Protein AF-A0A0D2FUC4-F1 (afdb_monomer)

Solvent-accessible surface area (backbone atoms only — not comparable to full-atom values): 35013 Å² total; per-residue (Å²): 137,82,87,80,85,82,78,81,72,74,78,74,75,71,83,70,75,72,76,71,69,75,76,64,82,75,75,56,82,68,65,90,69,84,54,77,90,43,79,68,65,70,66,69,61,74,52,89,86,61,57,94,82,50,66,64,60,66,24,34,24,30,61,89,76,32,31,23,24,56,46,40,89,77,55,19,42,86,87,35,60,67,61,59,31,33,36,57,46,61,71,59,80,91,42,49,52,80,61,85,83,56,86,65,61,41,57,81,64,42,74,60,93,65,84,52,65,27,50,45,63,92,56,47,43,41,65,44,52,50,50,44,53,49,53,55,50,66,35,70,84,48,36,75,70,92,83,66,90,62,92,56,91,73,74,67,34,46,31,36,36,38,59,82,63,36,40,61,82,57,85,89,35,63,63,27,33,40,49,57,41,38,46,48,48,40,59,66,65,27,78,45,45,33,37,45,37,59,79,49,54,34,64,64,51,15,59,62,67,39,47,79,90,60,83,69,69,89,49,51,56,58,53,32,47,51,48,41,56,58,57,63,27,70,40,56,44,26,40,54,42,41,32,51,44,69,72,40,42,74,17,32,41,30,21,67,84,35,71,21,48,23,76,79,62,59,92,41,62,44,27,48,48,56,54,44,52,52,53,47,48,57,65,57,57,32,71,87,42,39,71,63,48,46,75,76,28,38,70,41,48,55,51,28,53,56,49,47,62,40,45,34,68,59,60,41,98,89,47,58,19,61,66,41,33,50,21,21,48,61,65,34,55,66,95,49,77,58,40,76,44,67,36,44,36,45,67,81,34,76,82,49,39,48,72,71,25,25,85,88,56,57,85,80,64,81,69,80,79,49,58,67,58,42,50,51,52,45,35,48,51,41,29,60,79,35,49,54,55,48,54,58,51,30,38,68,45,60,56,55,62,31,38,57,57,40,82,47,52,55,29,43,47,55,73,78,50,34,44,55,38,26,51,56,56,48,31,76,79,42,80,85,70,54,72,50,56,74,44,73,48,43,51,49,46,67,46,77,55,92,94,38,62,24,24,32,41,39,30,35,33,30,47,45,56,58,54,52,50,33,66,64,69,50,93,64,66,86,86,57,57,47,80,48,78,48,64,23,33,78,65,67,51,92,81,48,81,51,78,91,76,52,94,68,84,51,76,68,56,48,33,64,72,62,34,62,88,34,36,32,32,37,40,30,27,40,32,60,36,78,46,81,50,102,88,49,71,38,37,35,38,39,35,40,27,40,30,30,26,43,52,41,71,62,11,50,51,56,48,60,68,29,96,51,60,58,76,68,48,60,80,58,69,44,54,46,27,24,64,48,31,30,37,41,37,38,40,59,52,74,80,58,101,56,84,80,75,81,44,72,44,55,31,45,72,70,66,70,30,87,72,43,42,79,47,69,45,43,30,33

Sequence (620 aa):
MAPGNWRVRRASKRRGTSASTSWNRENWPKHQNSSPATEHNRRDVDHPDFDPDSQWPRRLLNVKTMRSHQWKPGNTYGGVPNATYAVLSYTWGKWRIRDPKSQVKALSVSGIPWDIPKVDPAHFTAEQFKYVLQQIIDDPRNAATPGKESKSSEKKTYFVWLDVACLSQFEDSPTGASEIGRQARIFRNATNAYVWLSTADSYELSALFSRNFDPSFSEAKGDLTAFCKLLSDPWFDSLWAMQEAFLRQTAYIITSSGFCHLQNEGKHMLSLSRIRRAALNYSSGVETFRRQLLLKAEREFLKFEELWSKTGLQGSPRGISPMQVMACTSYRKCEFELDRVYGIMQIFGDEFRVGKTRPGNQANSSGKYTLSQLQDELGGLILRHHPTPSQLFLHQEPPQAGQAWRICERAEVPPFLAVEAYDSFDASHVKKHAKYSLEPRSSLGTKAVGHVFWGTFEGKLCLLKRILDCSKASSFSAGANRFHVYLDAGTTFDAWRLPSGRSEPTPDDLLEHFGKDNLMVLLLSTSRRTDKDRFNENMWYYSNAVLLTSPGSASLAEHRRRKNWDPSLESTGGGAWARVGIVHWQWRERPLETAPVRTLEMNTLLGESKDWKVNSGLWG

pLDDT: mean 82.4, std 18.26, range [23.25, 98.56]

Secondary structure (DSSP, 8-state):
-PPP--------------------GGGS---S---TT-TTGGGSPPPTT--TT-SS-SEEEETTTTEEEEPBTTTEETTEET--EEEEE---GGGEE--TT--PPPP--BS-SS---EE-TTT--HHHHHHHHHHHHH-GGGSSPTT----S-PPPP-EEE-HHHHS--STT-HHHHHHHTTHHHHHHH-SEEEEEESS--HHHHHHHHHS-----TTSHHHHHHHHHHHHTSTTTTBHHHHHHHHHTTTPEEEETTEE-B-TTSTTPBPBHHHHHHHHHHHHHHHHHHHHHHHHHHHHHHHHHHHHHHHSS--SBTTB--HHHHHHHGGGSB-SSTTHHHHTTGGGS-TT---GGGSTT--TT------HHHHHHHHHHHHHHH-TTGGGS-EESSPPPTT-TTS--TTEE--HHHHHHHHHHHHHHH-TTT-S--EEE-EEEEEEEETTEEEEEEEEEEEEHHHHHHHHHHS---TTT-EEEEEE-TTSS-TTS--GGG-SS--HHHHHHHH-TTTEEEEEEEEEEEEEEETTEEEEEEEEEEEEEEPTTHHHHHHHHHSTT--THHHHTTT-PBEEEEEEEEEEEE---SS-----HHHHHHTT-STT-EEEEEEE-

Radius of gyration: 26.85 Å; Cα contacts (8 Å, |Δi|>4): 1063; chains: 1; bounding box: 79×62×81 Å

Foldseek 3Di:
DDDDDDDPPPPPPDPPPPPPPVPPPVPPPPPVPPPPVDPLLVVPDQDPPDDLPDLAFQWWQQLVVLEIAGADPQRDGPNRHPAAEEEEQEDFPVFFDPDPPDPADFQDHHHDSDDQTGGDCVQNHSVLVSVQLVLVQVPCLQQDDPDPPPVPPGDRRRIYDDCSRRADPDPPRLSNLSSLLCVLSNLLRHSAYAYEQRQDDLVLVLVLLLDPLDPPPPCVQVNLVSLLSSLPRVLLQALLSLQSCQSCQFHFYAYSVGFRARPNPPRDTDGNLSSLVSLVCLVPVCVVVVVVCCVPRVPSSVSSCVSVQLRQSDADNVGGFLLSSLLSLLSHDDPDLLCNQSSRQPSQHSCSRDDSNDPPNPPVCPDDDDNVNSQLSNQQVCCQVPVQLQLQKAAQAQDAPQPNSGRDNRIHHPRVSRHVSVLDRVCVVCVPDSLKDWAFFKRKGWDDQPNHIWIKIWGWKFFLLLLVVLVVVDPDDPPFKDKDWDWHPLLPPVVPPPPPNDPDDDSVNVCVSLPRPFKMKGWGTKIWGFDDDVPFTKIKMKTKTWIKGAFDDSQVVSLVSRPNRDPSCVVVVSHEIETTTMIMMMGIDGPDPDDDPCDLSNCVNRSNHPSIDTDMGIYD

Mean predicted aligned error: 8.23 Å

Structure (mmCIF, N/CA/C/O backbone):
data_AF-A0A0D2FUC4-F1
#
_entry.id   AF-A0A0D2FUC4-F1
#
loop_
_atom_site.group_PDB
_atom_site.id
_atom_site.type_symbol
_atom_site.label_atom_id
_atom_site.label_alt_id
_atom_site.label_comp_id
_atom_site.label_asym_id
_atom_site.label_entity_id
_atom_site.label_seq_id
_atom_site.pdbx_PDB_ins_code
_atom_site.Cartn_x
_atom_site.Cartn_y
_atom_site.Cartn_z
_atom_site.occupancy
_atom_site.B_iso_or_equiv
_atom_site.auth_seq_id
_atom_site.auth_comp_id
_atom_site.auth_asym_id
_atom_site.auth_atom_id
_atom_site.pdbx_PDB_model_num
ATOM 1 N N . MET A 1 1 ? 40.475 31.445 -13.484 1.00 36.56 1 MET A N 1
ATOM 2 C CA . MET A 1 1 ? 39.872 30.720 -12.344 1.00 36.56 1 MET A CA 1
ATOM 3 C C . MET A 1 1 ? 38.684 29.932 -12.872 1.00 36.56 1 MET A C 1
ATOM 5 O O . MET A 1 1 ? 37.718 30.540 -13.309 1.00 36.56 1 MET A O 1
ATOM 9 N N . ALA A 1 2 ? 38.814 28.608 -12.968 1.00 23.25 2 ALA A N 1
ATOM 10 C CA . ALA A 1 2 ? 37.793 27.724 -13.537 1.00 23.25 2 ALA A CA 1
ATOM 11 C C . ALA A 1 2 ? 36.698 27.387 -12.500 1.00 23.25 2 ALA A C 1
ATOM 13 O O . ALA A 1 2 ? 37.017 27.295 -11.312 1.00 23.25 2 ALA A O 1
ATOM 14 N N . PRO A 1 3 ? 35.432 27.179 -12.909 1.00 30.55 3 PRO A N 1
ATOM 15 C CA . PRO A 1 3 ? 34.355 26.823 -11.993 1.00 30.55 3 PRO A CA 1
ATOM 16 C C . PRO A 1 3 ? 34.426 25.333 -11.624 1.00 30.55 3 PRO A C 1
ATOM 18 O O . PRO A 1 3 ? 34.472 24.456 -12.485 1.00 30.55 3 PRO A O 1
ATOM 21 N N . GLY A 1 4 ? 34.472 25.057 -10.319 1.00 24.50 4 GLY A N 1
ATOM 22 C CA . GLY A 1 4 ? 34.615 23.717 -9.755 1.00 24.50 4 GLY A CA 1
ATOM 23 C C . GLY A 1 4 ? 33.370 22.843 -9.932 1.00 24.50 4 GLY A C 1
ATOM 24 O O . GLY A 1 4 ? 32.260 23.226 -9.568 1.00 24.50 4 GLY A O 1
ATOM 25 N N . ASN A 1 5 ? 33.586 21.631 -10.445 1.00 24.17 5 ASN A N 1
ATOM 26 C CA . ASN A 1 5 ? 32.604 20.551 -10.504 1.00 24.17 5 ASN A CA 1
ATOM 27 C C . ASN A 1 5 ? 32.329 19.996 -9.096 1.00 24.17 5 ASN A C 1
ATOM 29 O O . ASN A 1 5 ? 33.102 19.190 -8.574 1.00 24.17 5 ASN A O 1
ATOM 33 N N . TRP A 1 6 ? 31.207 20.384 -8.488 1.00 25.55 6 TRP A N 1
ATOM 34 C CA . TRP A 1 6 ? 30.746 19.807 -7.225 1.00 25.55 6 TRP A CA 1
ATOM 35 C C . TRP A 1 6 ? 29.983 18.505 -7.482 1.00 25.55 6 TRP A C 1
ATOM 37 O O . TRP A 1 6 ? 28.807 18.495 -7.843 1.00 25.55 6 TRP A O 1
ATOM 47 N N . ARG A 1 7 ? 30.680 17.379 -7.292 1.00 27.36 7 ARG A N 1
ATOM 48 C CA . ARG A 1 7 ? 30.073 16.046 -7.210 1.00 27.36 7 ARG A CA 1
ATOM 49 C C . ARG A 1 7 ? 29.202 15.964 -5.956 1.00 27.36 7 ARG A C 1
ATOM 51 O O . ARG A 1 7 ? 29.727 15.941 -4.845 1.00 27.36 7 ARG A O 1
ATOM 58 N N . VAL A 1 8 ? 27.892 15.807 -6.132 1.00 26.52 8 VAL A N 1
ATOM 59 C CA . VAL A 1 8 ? 27.017 15.269 -5.084 1.00 26.52 8 VAL A CA 1
ATOM 60 C C . VAL A 1 8 ? 27.385 13.796 -4.914 1.00 26.52 8 VAL A C 1
ATOM 62 O O . VAL A 1 8 ? 26.971 12.935 -5.689 1.00 26.52 8 VAL A O 1
ATOM 65 N N . ARG A 1 9 ? 28.227 13.491 -3.924 1.00 26.16 9 ARG A N 1
ATOM 66 C CA . ARG A 1 9 ? 28.409 12.112 -3.465 1.00 26.16 9 ARG A CA 1
ATOM 67 C C . ARG A 1 9 ? 27.069 11.662 -2.883 1.00 26.16 9 ARG A C 1
ATOM 69 O O . ARG A 1 9 ? 26.705 12.105 -1.798 1.00 26.16 9 ARG A O 1
ATOM 76 N N . ARG A 1 10 ? 26.346 10.772 -3.578 1.00 31.81 10 ARG A N 1
ATOM 77 C CA . ARG A 1 10 ? 25.344 9.922 -2.917 1.00 31.81 10 ARG A CA 1
ATOM 78 C C . ARG A 1 10 ? 26.053 9.294 -1.721 1.00 31.81 10 ARG A C 1
ATOM 80 O O . ARG A 1 10 ? 27.106 8.676 -1.892 1.00 31.81 10 ARG A O 1
ATOM 87 N N . ALA A 1 11 ? 25.532 9.525 -0.520 1.00 28.98 11 ALA A N 1
ATOM 88 C CA . ALA A 1 11 ? 26.045 8.894 0.680 1.00 28.98 11 ALA A CA 1
ATOM 89 C C . ALA A 1 11 ? 26.001 7.381 0.448 1.00 28.98 11 ALA A C 1
ATOM 91 O O . ALA A 1 11 ? 24.924 6.788 0.391 1.00 28.98 11 ALA A O 1
ATOM 92 N N . SER A 1 12 ? 27.167 6.758 0.264 1.00 30.94 12 SER A N 1
ATOM 93 C CA . SER A 1 12 ? 27.283 5.312 0.340 1.00 30.94 12 SER A CA 1
ATOM 94 C C . SER A 1 12 ? 26.761 4.942 1.720 1.00 30.94 12 SER A C 1
ATOM 96 O O . SER A 1 12 ? 27.408 5.271 2.722 1.00 30.94 12 SER A O 1
ATOM 98 N N . LYS A 1 13 ? 25.566 4.342 1.782 1.00 38.00 13 LYS A N 1
ATOM 99 C CA . LYS A 1 13 ? 25.027 3.754 3.006 1.00 38.00 13 LYS A CA 1
ATOM 100 C C . LYS A 1 13 ? 26.149 2.901 3.582 1.00 38.00 13 LYS A C 1
ATOM 102 O O . LYS A 1 13 ? 26.535 1.889 2.996 1.00 38.00 13 LYS A O 1
ATOM 107 N N . ARG A 1 14 ? 26.724 3.351 4.703 1.00 28.25 14 ARG A N 1
ATOM 108 C CA . ARG A 1 14 ? 27.561 2.492 5.534 1.00 28.25 14 ARG A CA 1
ATOM 109 C C . ARG A 1 14 ? 26.740 1.229 5.741 1.00 28.25 14 ARG A C 1
ATOM 111 O O . ARG A 1 14 ? 25.566 1.327 6.096 1.00 28.25 14 ARG A O 1
ATOM 118 N N . ARG A 1 15 ? 27.349 0.072 5.478 1.00 32.84 15 ARG A N 1
ATOM 119 C CA . ARG A 1 15 ? 26.842 -1.223 5.923 1.00 32.84 15 ARG A CA 1
ATOM 120 C C . ARG A 1 15 ? 26.713 -1.138 7.442 1.00 32.84 15 ARG A C 1
ATOM 122 O O . ARG A 1 15 ? 27.641 -1.471 8.167 1.00 32.84 15 ARG A O 1
ATOM 129 N N . GLY A 1 16 ? 25.581 -0.634 7.921 1.00 28.30 16 GLY A N 1
ATOM 130 C CA . GLY A 1 16 ? 25.059 -1.059 9.194 1.00 28.30 16 GLY A CA 1
ATOM 131 C C . GLY A 1 16 ? 24.787 -2.529 8.978 1.00 28.30 16 GLY A C 1
ATOM 132 O O . GLY A 1 16 ? 23.838 -2.888 8.286 1.00 28.30 16 GLY A O 1
ATOM 133 N N . THR A 1 17 ? 25.678 -3.379 9.474 1.00 28.12 17 THR A N 1
ATOM 134 C CA . THR A 1 17 ? 25.294 -4.728 9.847 1.00 28.12 17 THR A CA 1
ATOM 135 C C . THR A 1 17 ? 24.110 -4.542 10.782 1.00 28.12 17 THR A C 1
ATOM 137 O O . THR A 1 17 ? 24.288 -4.266 11.968 1.00 28.12 17 THR A O 1
ATOM 140 N N . SER A 1 18 ? 22.889 -4.593 10.245 1.00 30.06 18 SER A N 1
ATOM 141 C CA . SER A 1 18 ? 21.750 -4.937 11.066 1.00 30.06 18 SER A CA 1
ATOM 142 C C . SER A 1 18 ? 22.113 -6.320 11.567 1.00 30.06 18 SER A C 1
ATOM 144 O O . SER A 1 18 ? 22.017 -7.302 10.827 1.00 30.06 18 SER A O 1
ATOM 146 N N . ALA A 1 19 ? 22.626 -6.387 12.792 1.00 25.69 19 ALA A N 1
ATOM 147 C CA . ALA A 1 19 ? 22.447 -7.562 13.601 1.00 25.69 19 ALA A CA 1
ATOM 148 C C . ALA A 1 19 ? 20.930 -7.738 13.656 1.00 25.69 19 ALA A C 1
ATOM 150 O O . ALA A 1 19 ? 20.237 -7.149 14.479 1.00 25.69 19 ALA A O 1
ATOM 151 N N . SER A 1 20 ? 20.406 -8.459 12.667 1.00 29.59 20 SER A N 1
ATOM 152 C CA . SER A 1 20 ? 19.197 -9.230 12.809 1.00 29.59 20 SER A CA 1
ATOM 153 C C . SER A 1 20 ? 19.534 -10.160 13.957 1.00 29.59 20 SER A C 1
ATOM 155 O O . SER A 1 20 ? 20.098 -11.233 13.750 1.00 29.59 20 SER A O 1
ATOM 157 N N . THR A 1 21 ? 19.281 -9.707 15.183 1.00 27.75 21 THR A N 1
ATOM 158 C CA . THR A 1 21 ? 18.962 -10.617 16.261 1.00 27.75 21 THR A CA 1
ATOM 159 C C . THR A 1 21 ? 17.837 -11.458 15.692 1.00 27.75 21 THR A C 1
ATOM 161 O O . THR A 1 21 ? 16.709 -10.992 15.548 1.00 27.75 21 THR A O 1
ATOM 164 N N . SER A 1 22 ? 18.174 -12.665 15.234 1.00 27.06 22 SER A N 1
ATOM 165 C CA . SER A 1 22 ? 17.185 -13.697 15.001 1.00 27.06 22 SER A CA 1
ATOM 166 C C . SER A 1 22 ? 16.482 -13.833 16.339 1.00 27.06 22 SER A C 1
ATOM 168 O O . SER A 1 22 ? 17.054 -14.344 17.304 1.00 27.06 22 SER A O 1
ATOM 170 N N . TRP A 1 23 ? 15.303 -13.230 16.441 1.00 26.22 23 TRP A N 1
ATOM 171 C CA . TRP A 1 23 ? 14.477 -13.322 17.623 1.00 26.22 23 TRP A CA 1
ATOM 172 C C . TRP A 1 23 ? 14.106 -14.789 17.745 1.00 26.22 23 TRP A C 1
ATOM 174 O O . TRP A 1 23 ? 13.270 -15.303 17.004 1.00 26.22 23 TRP A O 1
ATOM 184 N N . ASN A 1 24 ? 14.825 -15.483 18.626 1.00 27.41 24 ASN A N 1
ATOM 185 C CA . ASN A 1 24 ? 14.589 -16.883 18.890 1.00 27.41 24 ASN A CA 1
ATOM 186 C C . ASN A 1 24 ? 13.141 -17.015 19.358 1.00 27.41 24 ASN A C 1
ATOM 188 O O . ASN A 1 24 ? 12.732 -16.424 20.361 1.00 27.41 24 ASN A O 1
ATOM 192 N N . ARG A 1 25 ? 12.380 -17.834 18.630 1.00 32.22 25 ARG A N 1
ATOM 193 C CA . ARG A 1 25 ? 10.989 -18.220 18.913 1.00 32.22 25 ARG A CA 1
ATOM 194 C C . ARG A 1 25 ? 10.811 -18.861 20.304 1.00 32.22 25 ARG A C 1
ATOM 196 O O . ARG A 1 25 ? 9.692 -19.160 20.703 1.00 32.22 25 ARG A O 1
ATOM 203 N N . GLU A 1 26 ? 11.906 -19.086 21.029 1.00 30.59 26 GLU A N 1
ATOM 204 C CA . GLU A 1 26 ? 11.966 -19.744 22.333 1.00 30.59 26 GLU A CA 1
ATOM 205 C C . GLU A 1 26 ? 11.569 -18.855 23.520 1.00 30.59 26 GLU A C 1
ATOM 207 O O . GLU A 1 26 ? 11.176 -19.404 24.542 1.00 30.59 26 GLU A O 1
ATOM 212 N N . ASN A 1 27 ? 11.585 -17.521 23.386 1.00 29.33 27 ASN A N 1
ATOM 213 C CA . ASN A 1 27 ? 11.258 -16.601 24.492 1.00 29.33 27 ASN A CA 1
ATOM 214 C C . ASN A 1 27 ? 9.854 -15.979 24.417 1.00 29.33 27 ASN A C 1
ATOM 216 O O . ASN A 1 27 ? 9.538 -15.059 25.177 1.00 29.33 27 ASN A O 1
ATOM 220 N N . TRP A 1 28 ? 8.974 -16.484 23.547 1.00 33.19 28 TRP A N 1
ATOM 221 C CA . TRP A 1 28 ? 7.547 -16.353 23.840 1.00 33.19 28 TRP A CA 1
ATOM 222 C C . TRP A 1 28 ? 7.321 -17.082 25.167 1.00 33.19 28 TRP A C 1
ATOM 224 O O . TRP A 1 28 ? 7.821 -18.204 25.296 1.00 33.19 28 TRP A O 1
ATOM 234 N N . PRO A 1 29 ? 6.605 -16.519 26.159 1.00 31.30 29 PRO A N 1
ATOM 235 C CA . PRO A 1 29 ? 6.085 -17.351 27.221 1.00 31.30 29 PRO A CA 1
ATOM 236 C C . PRO A 1 29 ? 5.189 -18.349 26.501 1.00 31.30 29 PRO A C 1
ATOM 238 O O . PRO A 1 29 ? 4.061 -18.025 26.132 1.00 31.30 29 PRO A O 1
ATOM 241 N N . LYS A 1 30 ? 5.711 -19.551 26.225 1.00 37.44 30 LYS A N 1
ATOM 242 C CA . LYS A 1 30 ? 4.877 -20.713 25.979 1.00 37.44 30 LYS A CA 1
ATOM 243 C C . LYS A 1 30 ? 3.933 -20.657 27.157 1.00 37.44 30 LYS A C 1
ATOM 245 O O . LYS A 1 30 ? 4.382 -20.833 28.290 1.00 37.44 30 LYS A O 1
ATOM 250 N N . HIS A 1 31 ? 2.673 -20.296 26.924 1.00 42.62 31 HIS A N 1
ATOM 251 C CA . HIS A 1 31 ? 1.652 -20.592 27.901 1.00 42.62 31 HIS A CA 1
ATOM 252 C C . HIS A 1 31 ? 1.875 -22.075 28.174 1.00 42.62 31 HIS A C 1
ATOM 254 O O . HIS A 1 31 ? 1.674 -22.899 27.285 1.00 42.62 31 HIS A O 1
ATOM 260 N N . GLN A 1 32 ? 2.417 -22.406 29.349 1.00 34.91 32 GLN A N 1
ATOM 261 C CA . GLN A 1 32 ? 2.839 -23.762 29.712 1.00 34.91 32 GLN A CA 1
ATOM 262 C C . GLN A 1 32 ? 1.641 -24.716 29.847 1.00 34.91 32 GLN A C 1
ATOM 264 O O . GLN A 1 32 ? 1.777 -25.828 30.331 1.00 34.91 32 GLN A O 1
ATOM 269 N N . ASN A 1 33 ? 0.486 -24.312 29.321 1.00 37.88 33 ASN A N 1
ATOM 270 C CA . ASN A 1 33 ? -0.666 -25.132 29.050 1.00 37.88 33 ASN A CA 1
ATOM 271 C C . ASN A 1 33 ? -0.864 -25.207 27.532 1.00 37.88 33 ASN A C 1
ATOM 273 O O . ASN A 1 33 ? -1.828 -24.662 26.997 1.00 37.88 33 ASN A O 1
ATOM 277 N N . SER A 1 34 ? 0.002 -25.943 26.828 1.00 36.22 34 SER A N 1
ATOM 278 C CA . SER A 1 34 ? -0.402 -26.602 25.581 1.00 36.22 34 SER A CA 1
ATOM 279 C C . SER A 1 34 ? -1.379 -27.735 25.924 1.00 36.22 34 SER A C 1
ATOM 281 O O . SER A 1 34 ? -1.086 -28.913 25.740 1.00 36.22 34 SER A O 1
ATOM 283 N N . SER A 1 35 ? -2.526 -27.374 26.505 1.00 40.56 35 SER A N 1
ATOM 284 C CA . SER A 1 35 ? -3.696 -28.240 26.504 1.00 40.56 35 SER A CA 1
ATOM 285 C C . SER A 1 35 ? -4.223 -28.300 25.066 1.00 40.56 35 SER A C 1
ATOM 287 O O . SER A 1 35 ? -4.145 -27.295 24.353 1.00 40.56 35 SER A O 1
ATOM 289 N N . PRO A 1 36 ? -4.723 -29.462 24.614 1.00 44.75 36 PRO A N 1
ATOM 290 C CA . PRO A 1 36 ? -5.239 -29.641 23.258 1.00 44.75 36 PRO A CA 1
ATOM 291 C C . PRO A 1 36 ? -6.272 -28.554 22.980 1.00 44.75 36 PRO A C 1
ATOM 293 O O . PRO A 1 36 ? -7.159 -28.404 23.814 1.00 44.75 36 PRO A O 1
ATOM 296 N N . ALA A 1 37 ? -6.105 -27.796 21.881 1.00 49.47 37 ALA A N 1
ATOM 297 C CA . ALA A 1 37 ? -6.986 -26.720 21.394 1.00 49.47 37 ALA A CA 1
ATOM 298 C C . ALA A 1 37 ? -8.120 -26.395 22.383 1.00 49.47 37 ALA A C 1
ATOM 300 O O . ALA A 1 37 ? -9.229 -26.924 22.281 1.00 49.47 37 ALA A O 1
ATOM 301 N N . THR A 1 38 ? -7.764 -25.649 23.431 1.00 51.91 38 THR A N 1
ATOM 302 C CA . THR A 1 38 ? -8.543 -25.554 24.666 1.00 51.91 38 THR A CA 1
ATOM 303 C C . THR A 1 38 ? -9.948 -25.034 24.396 1.00 51.91 38 THR A C 1
ATOM 305 O O . THR A 1 38 ? -10.196 -24.312 23.433 1.00 51.91 38 THR A O 1
ATOM 308 N N . GLU A 1 39 ? -10.875 -25.361 25.293 1.00 59.44 39 GLU A N 1
ATOM 309 C CA . GLU A 1 39 ? -12.274 -24.913 25.350 1.00 59.44 39 GLU A CA 1
ATOM 310 C C . GLU A 1 39 ? -12.504 -23.417 25.022 1.00 59.44 39 GLU A C 1
ATOM 312 O O . GLU A 1 39 ? -13.607 -23.015 24.666 1.00 59.44 39 GLU A O 1
ATOM 317 N N . HIS A 1 40 ? -11.464 -22.583 25.096 1.00 55.72 40 HIS A N 1
ATOM 318 C CA . HIS A 1 40 ? -11.469 -21.176 24.699 1.00 55.72 40 HIS A CA 1
ATOM 319 C C . HIS A 1 40 ? -11.649 -20.964 23.186 1.00 55.72 40 HIS A C 1
ATOM 321 O O . HIS A 1 40 ? -12.445 -20.106 22.806 1.00 55.72 40 HIS A O 1
ATOM 327 N N . ASN A 1 41 ? -11.038 -21.786 22.319 1.00 59.09 41 ASN A N 1
ATOM 328 C CA . ASN A 1 41 ? -11.274 -21.709 20.868 1.00 59.09 41 ASN A CA 1
ATOM 329 C C . ASN A 1 41 ? -12.725 -22.062 20.502 1.00 59.09 41 ASN A C 1
ATOM 331 O O . ASN A 1 41 ? -13.253 -21.553 19.518 1.00 59.09 41 ASN A O 1
ATOM 335 N N . ARG A 1 42 ? -13.420 -22.863 21.327 1.00 62.91 42 ARG A N 1
ATOM 336 C CA . ARG A 1 42 ? -14.849 -23.167 21.125 1.00 62.91 42 ARG A CA 1
ATOM 337 C C . ARG A 1 42 ? -15.768 -21.967 21.369 1.00 62.91 42 ARG A C 1
ATOM 339 O O . ARG A 1 42 ? -16.936 -22.033 21.003 1.00 62.91 42 ARG A O 1
ATOM 346 N N . ARG A 1 43 ? -15.285 -20.890 21.998 1.00 74.19 43 ARG A N 1
ATOM 347 C CA . ARG A 1 43 ? -16.109 -19.707 22.307 1.00 74.19 43 ARG A CA 1
ATOM 348 C C . ARG A 1 43 ? -16.058 -18.631 21.230 1.00 74.19 43 ARG A C 1
ATOM 350 O O . ARG A 1 43 ? -16.908 -17.747 21.243 1.00 74.19 43 ARG A O 1
ATOM 357 N N . ASP A 1 44 ? -15.090 -18.693 20.319 1.00 82.06 44 ASP A N 1
ATOM 358 C CA . ASP A 1 44 ? -14.981 -17.770 19.184 1.00 82.06 44 ASP A CA 1
ATOM 359 C C . ASP A 1 44 ? -15.395 -18.446 17.875 1.00 82.06 44 ASP A C 1
ATOM 361 O O . ASP A 1 44 ? -14.688 -18.412 16.872 1.00 82.06 44 ASP A O 1
ATOM 365 N N . VAL A 1 45 ? -16.541 -19.123 17.919 1.00 83.88 45 VAL A N 1
ATOM 366 C CA . VAL A 1 45 ? -17.138 -19.764 16.751 1.00 83.88 45 VAL A CA 1
ATOM 367 C C . VAL A 1 45 ? -18.071 -18.763 16.096 1.00 83.88 45 VAL A C 1
ATOM 369 O O . VAL A 1 45 ? -18.858 -18.091 16.768 1.00 83.88 45 VAL A O 1
ATOM 372 N N . ASP A 1 46 ? -17.961 -18.645 14.780 1.00 86.56 46 ASP A N 1
ATOM 373 C CA . ASP A 1 46 ? -18.858 -17.810 14.002 1.00 86.56 46 ASP A CA 1
ATOM 374 C C . ASP A 1 46 ? -20.305 -18.272 14.116 1.00 86.56 46 ASP A C 1
ATOM 376 O O . ASP A 1 46 ? -20.598 -19.445 14.355 1.00 86.56 46 ASP A O 1
ATOM 380 N N . HIS A 1 47 ? -21.228 -17.342 13.883 1.00 91.44 47 HIS A N 1
ATOM 381 C CA . HIS A 1 47 ? -22.591 -17.752 13.595 1.00 91.44 47 HIS A CA 1
ATOM 382 C C . HIS A 1 47 ? -22.572 -18.677 12.360 1.00 91.44 47 HIS A C 1
ATOM 384 O O . HIS A 1 47 ? -21.904 -18.328 11.386 1.00 91.44 47 HIS A O 1
ATOM 390 N N . PRO A 1 48 ? -23.286 -19.818 12.358 1.00 91.94 48 PRO A N 1
ATOM 391 C CA . PRO A 1 48 ? -23.251 -20.777 11.246 1.00 91.94 48 PRO A CA 1
ATOM 392 C C . PRO A 1 48 ? -23.641 -20.154 9.897 1.00 91.94 48 PRO A C 1
ATOM 394 O O . PRO A 1 48 ? -23.090 -20.524 8.868 1.00 91.94 48 PRO A O 1
ATOM 397 N N . ASP A 1 49 ? -24.533 -19.162 9.919 1.00 94.06 49 ASP A N 1
ATOM 398 C CA . ASP A 1 49 ? -24.979 -18.436 8.719 1.00 94.06 49 ASP A CA 1
ATOM 399 C C . ASP A 1 49 ? -24.039 -17.297 8.282 1.00 94.06 49 ASP A C 1
ATOM 401 O O . ASP A 1 49 ? -24.386 -16.518 7.392 1.00 94.06 49 ASP A O 1
ATOM 405 N N . PHE A 1 50 ? -22.889 -17.113 8.939 1.00 94.00 50 PHE A N 1
ATOM 406 C CA . PHE A 1 50 ? -21.958 -16.061 8.551 1.00 94.00 50 PHE A CA 1
ATOM 407 C C . PHE A 1 50 ? -21.283 -16.415 7.228 1.00 94.00 50 PHE A C 1
ATOM 409 O O . PHE A 1 50 ? -20.494 -17.355 7.152 1.00 94.00 50 PHE A O 1
ATOM 416 N N . ASP A 1 51 ? -21.531 -15.606 6.204 1.00 93.19 51 ASP A N 1
ATOM 417 C CA . ASP A 1 51 ? -20.829 -15.709 4.931 1.00 93.19 51 ASP A CA 1
ATOM 418 C C . ASP A 1 51 ? -19.371 -15.217 5.083 1.00 93.19 51 ASP A C 1
ATOM 420 O O . ASP A 1 51 ? -19.155 -14.044 5.410 1.00 93.19 51 ASP A O 1
ATOM 424 N N . PRO A 1 52 ? -18.342 -16.054 4.832 1.00 89.25 52 PRO A N 1
ATOM 425 C CA . PRO A 1 52 ? -16.944 -15.622 4.817 1.00 89.25 52 PRO A CA 1
ATOM 426 C C . PRO A 1 52 ? -16.663 -14.498 3.814 1.00 89.25 52 PRO A C 1
ATOM 428 O O . PRO A 1 52 ? -15.698 -13.756 3.994 1.00 89.25 52 PRO A O 1
ATOM 431 N N . ASP A 1 53 ? -17.507 -14.335 2.797 1.00 90.06 53 ASP A N 1
ATOM 432 C CA . ASP A 1 53 ? -17.479 -13.236 1.839 1.00 90.06 53 ASP A CA 1
ATOM 433 C C . ASP A 1 53 ? -18.502 -12.130 2.175 1.00 90.06 53 ASP A C 1
ATOM 435 O O . ASP A 1 53 ? -18.739 -11.209 1.389 1.00 90.06 53 ASP A O 1
ATOM 439 N N . SER A 1 54 ? -19.031 -12.111 3.397 1.00 93.19 54 SER A N 1
ATOM 440 C CA . SER A 1 54 ? -19.853 -11.007 3.882 1.00 93.19 54 SER A CA 1
ATOM 441 C C . SER A 1 54 ? -19.084 -9.689 3.841 1.00 93.19 54 SER A C 1
ATOM 443 O O . SER A 1 54 ? -17.904 -9.597 4.190 1.00 93.19 54 SER A O 1
ATOM 445 N N . GLN A 1 55 ? -19.789 -8.633 3.453 1.00 94.00 55 GLN A N 1
ATOM 446 C CA . GLN A 1 55 ? -19.278 -7.268 3.473 1.00 94.00 55 GLN A CA 1
ATOM 447 C C . GLN A 1 55 ? -19.210 -6.661 4.881 1.00 94.00 55 GLN A C 1
ATOM 449 O O . GLN A 1 55 ? -18.630 -5.591 5.073 1.00 94.00 55 GLN A O 1
ATOM 454 N N . TRP A 1 56 ? -19.795 -7.363 5.851 1.00 96.44 56 TRP A N 1
ATOM 455 C CA . TRP A 1 56 ? -19.926 -6.938 7.229 1.00 96.44 56 TRP A CA 1
ATOM 456 C C . TRP A 1 56 ? -18.844 -7.566 8.125 1.00 96.44 56 TRP A C 1
ATOM 458 O O . TRP A 1 56 ? -18.471 -8.734 7.932 1.00 96.44 56 TRP A O 1
ATOM 468 N N . PRO A 1 57 ? -18.337 -6.830 9.128 1.00 97.12 57 PRO A N 1
ATOM 469 C CA . PRO A 1 57 ? -17.374 -7.371 10.084 1.00 97.12 57 PRO A CA 1
ATOM 470 C C . PRO A 1 57 ? -17.940 -8.519 10.922 1.00 97.12 57 PRO A C 1
ATOM 472 O O . PRO A 1 57 ? -19.135 -8.561 11.206 1.00 97.12 57 PRO A O 1
ATOM 475 N N . ARG A 1 58 ? -17.103 -9.429 11.419 1.00 96.88 58 ARG A N 1
ATOM 476 C CA . ARG A 1 58 ? -17.591 -10.474 12.346 1.00 96.88 58 ARG A CA 1
ATOM 477 C C . ARG A 1 58 ? -18.064 -9.896 13.669 1.00 96.88 58 ARG A C 1
ATOM 479 O O . ARG A 1 58 ? -18.929 -10.471 14.329 1.00 96.88 58 ARG A O 1
ATOM 486 N N . ARG A 1 59 ? -17.492 -8.761 14.063 1.00 97.94 59 ARG A N 1
ATOM 487 C CA . ARG A 1 59 ? -17.810 -8.068 15.305 1.00 97.94 59 ARG A CA 1
ATOM 488 C C . ARG A 1 59 ? -17.757 -6.560 15.118 1.00 97.94 59 ARG A C 1
ATOM 490 O O . ARG A 1 59 ? -16.986 -6.061 14.305 1.00 97.94 59 ARG A O 1
ATOM 497 N N . LEU A 1 60 ? -18.545 -5.850 15.915 1.00 98.31 60 LEU A N 1
ATOM 498 C CA . LEU A 1 60 ? -18.496 -4.396 16.040 1.00 98.31 60 LEU A CA 1
ATOM 499 C C . LEU A 1 60 ? -18.533 -4.002 17.517 1.00 98.31 60 LEU A C 1
ATOM 501 O O . LEU A 1 60 ? -19.348 -4.526 18.280 1.00 98.31 60 LEU A O 1
ATOM 505 N N . LEU A 1 61 ? -17.688 -3.051 17.919 1.00 98.56 61 LEU A N 1
ATOM 506 C CA . LEU A 1 61 ? -17.713 -2.480 19.262 1.00 98.56 61 LEU A CA 1
ATOM 507 C C . LEU A 1 61 ? -18.809 -1.425 19.351 1.00 98.56 61 LEU A C 1
ATOM 509 O O . LEU A 1 61 ? -18.715 -0.384 18.708 1.00 98.56 61 LEU A O 1
ATOM 513 N N . ASN A 1 62 ? -19.810 -1.645 20.199 1.00 98.00 62 ASN A N 1
ATOM 514 C CA . ASN A 1 62 ? -20.705 -0.581 20.627 1.00 98.00 62 ASN A CA 1
ATOM 515 C C . ASN A 1 62 ? -19.991 0.275 21.687 1.00 98.00 62 ASN A C 1
ATOM 517 O O . ASN A 1 62 ? -19.830 -0.157 22.828 1.00 98.00 62 ASN A O 1
ATOM 521 N N . VAL A 1 63 ? -19.568 1.483 21.315 1.00 97.56 63 VAL A N 1
ATOM 522 C CA . VAL A 1 63 ? -18.748 2.369 22.160 1.00 97.56 63 VAL A CA 1
ATOM 523 C C . VAL A 1 63 ? -19.492 2.798 23.428 1.00 97.56 63 VAL A C 1
ATOM 525 O O . VAL A 1 63 ? -18.904 2.809 24.503 1.00 97.56 63 VAL A O 1
ATOM 528 N N . LYS A 1 64 ? -20.805 3.060 23.348 1.00 95.81 64 LYS A N 1
ATOM 529 C CA . LYS A 1 64 ? -21.609 3.490 24.508 1.00 95.81 64 LYS A CA 1
ATOM 530 C C . LYS A 1 64 ? -21.624 2.446 25.629 1.00 95.81 64 LYS A C 1
ATOM 532 O O . LYS A 1 64 ? -21.599 2.795 26.803 1.00 95.81 64 LYS A O 1
ATOM 537 N N . THR A 1 65 ? -21.710 1.170 25.265 1.00 97.25 65 THR A N 1
ATOM 538 C CA . THR A 1 65 ? -21.762 0.056 26.227 1.00 97.25 65 THR A CA 1
ATOM 539 C C . THR A 1 65 ? -20.403 -0.599 26.455 1.00 97.25 65 THR A C 1
ATOM 541 O O . THR A 1 65 ? -20.291 -1.477 27.309 1.00 97.25 65 THR A O 1
ATOM 544 N N . MET A 1 66 ? -19.380 -0.208 25.686 1.00 98.12 66 MET A N 1
ATOM 545 C CA . MET A 1 66 ? -18.090 -0.896 25.596 1.00 98.12 66 MET A CA 1
ATOM 546 C C . MET A 1 66 ? -18.257 -2.416 25.435 1.00 98.12 66 MET A C 1
ATOM 548 O O . MET A 1 66 ? -17.548 -3.216 26.051 1.00 98.12 66 MET A O 1
ATOM 552 N N . ARG A 1 67 ? -19.232 -2.827 24.614 1.00 98.19 67 ARG A N 1
ATOM 553 C CA . ARG A 1 67 ? -19.523 -4.232 24.315 1.00 98.19 67 ARG A CA 1
ATOM 554 C C . ARG A 1 67 ? -19.302 -4.518 22.840 1.00 98.19 67 ARG A C 1
ATOM 556 O O . ARG A 1 67 ? -19.902 -3.882 21.977 1.00 98.19 67 ARG A O 1
ATOM 563 N N . SER A 1 68 ? -18.452 -5.494 22.551 1.00 98.25 68 SER A N 1
ATOM 564 C CA . SER A 1 68 ? -18.283 -6.029 21.205 1.00 98.25 68 SER A CA 1
ATOM 565 C C . SER A 1 68 ? -19.398 -7.029 20.918 1.00 98.25 68 SER A C 1
ATOM 567 O O . SER A 1 68 ? -19.633 -7.975 21.674 1.00 98.25 68 SER A O 1
ATOM 569 N N . HIS A 1 69 ? -20.138 -6.778 19.846 1.00 97.81 69 HIS A N 1
ATOM 570 C CA . HIS A 1 69 ? -21.241 -7.612 19.405 1.00 97.81 69 HIS A CA 1
ATOM 571 C C . HIS A 1 69 ? -20.802 -8.435 18.209 1.00 97.81 69 HIS A C 1
ATOM 573 O O . HIS A 1 69 ? -20.330 -7.877 17.224 1.00 97.81 69 HIS A O 1
ATOM 579 N N . GLN A 1 70 ? -20.998 -9.747 18.286 1.00 97.38 70 GLN A N 1
ATOM 580 C CA . GLN A 1 70 ? -20.843 -10.636 17.143 1.00 97.38 70 GLN A CA 1
ATOM 581 C C . GLN A 1 70 ? -21.982 -10.425 16.139 1.00 97.38 70 GLN A C 1
ATOM 583 O O . GLN A 1 70 ? -23.110 -10.111 16.536 1.00 97.38 70 GLN A O 1
ATOM 588 N N . TRP A 1 71 ? -21.670 -10.603 14.858 1.00 97.81 71 TRP A N 1
ATOM 589 C CA . TRP A 1 71 ? -22.637 -10.621 13.770 1.00 97.81 71 TRP A CA 1
ATOM 590 C C . TRP A 1 71 ? -23.698 -11.699 14.012 1.00 97.81 71 TRP A C 1
ATOM 592 O O . TRP A 1 71 ? -23.410 -12.793 14.504 1.00 97.81 71 TRP A O 1
ATOM 602 N N . LYS A 1 72 ? -24.935 -11.378 13.640 1.00 97.12 72 LYS A N 1
ATOM 603 C CA . LYS A 1 72 ? -26.082 -12.287 13.617 1.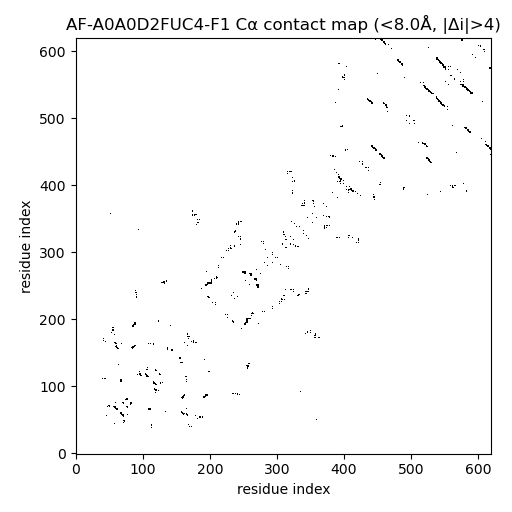00 97.12 72 LYS A CA 1
ATOM 604 C C . LYS A 1 72 ? -26.820 -12.162 12.279 1.00 97.12 72 LYS A C 1
ATOM 606 O O . LYS A 1 72 ? -26.665 -11.121 11.624 1.00 97.12 72 LYS A O 1
ATOM 611 N N . PRO A 1 73 ? -27.663 -13.149 11.907 1.00 97.12 73 PRO A N 1
ATOM 612 C CA . PRO A 1 73 ? -28.475 -13.096 10.695 1.00 97.12 73 PRO A CA 1
ATOM 613 C C . PRO A 1 73 ? -29.184 -11.749 10.511 1.00 97.12 73 PRO A C 1
ATOM 615 O O . PRO A 1 73 ? -29.626 -11.110 11.472 1.00 97.12 73 PRO A O 1
ATOM 618 N N . GLY A 1 74 ? -29.234 -11.287 9.260 1.00 96.12 74 GLY A N 1
ATOM 619 C CA . GLY A 1 74 ? -29.721 -9.946 8.923 1.00 96.12 74 GLY A CA 1
ATOM 620 C C . GLY A 1 74 ? -28.727 -8.816 9.223 1.00 96.12 74 GLY A C 1
ATOM 621 O O . GLY A 1 74 ? -29.145 -7.670 9.371 1.00 96.12 74 GLY A O 1
ATOM 622 N N . ASN A 1 75 ? -27.426 -9.120 9.329 1.00 96.50 75 ASN A N 1
ATOM 623 C CA . ASN A 1 75 ? -26.360 -8.150 9.625 1.00 96.50 75 ASN A CA 1
ATOM 624 C C . ASN A 1 75 ? -26.611 -7.372 10.918 1.00 96.50 75 ASN A C 1
ATOM 626 O O . ASN A 1 75 ? -26.480 -6.148 10.974 1.00 96.50 75 ASN A O 1
ATOM 630 N N . THR A 1 76 ? -27.026 -8.100 11.952 1.00 96.69 76 THR A N 1
ATOM 631 C CA . THR A 1 76 ? -27.479 -7.511 13.211 1.00 96.69 76 THR A CA 1
ATOM 632 C C . THR A 1 76 ? -26.371 -7.521 14.258 1.00 96.69 76 THR A C 1
ATOM 634 O O . THR A 1 76 ? -25.808 -8.572 14.559 1.00 96.69 76 THR A O 1
ATOM 637 N N . TYR A 1 77 ? -26.131 -6.372 14.894 1.00 97.00 77 TYR A N 1
ATOM 638 C CA . TYR A 1 77 ? -25.174 -6.210 15.994 1.00 97.00 77 TYR A CA 1
ATOM 639 C C . TYR A 1 77 ? -25.881 -5.619 17.206 1.00 97.00 77 TYR A C 1
ATOM 641 O O . TYR A 1 77 ? -26.398 -4.506 17.156 1.00 97.00 77 TYR A O 1
ATOM 649 N N . GLY A 1 78 ? -25.966 -6.376 18.302 1.00 95.81 78 GLY A N 1
ATOM 650 C CA . GLY A 1 78 ? -26.643 -5.899 19.516 1.00 95.81 78 GLY A CA 1
ATOM 651 C C . GLY A 1 78 ? -28.110 -5.502 19.298 1.00 95.81 78 GLY A C 1
ATOM 652 O O . GLY A 1 78 ? -28.597 -4.592 19.958 1.00 95.81 78 GLY A O 1
ATOM 653 N N . GLY A 1 79 ? -28.799 -6.148 18.351 1.00 95.06 79 GLY A N 1
ATOM 654 C CA . GLY A 1 79 ? -30.185 -5.829 17.983 1.00 95.06 79 GLY A CA 1
ATOM 655 C C . GLY A 1 79 ? -30.337 -4.685 16.974 1.00 95.06 79 GLY A C 1
ATOM 656 O O . GLY A 1 79 ? -31.461 -4.308 16.658 1.00 95.06 79 GLY A O 1
ATOM 657 N N . VAL A 1 80 ? -29.235 -4.131 16.457 1.00 94.31 80 VAL A N 1
ATOM 658 C CA . VAL A 1 80 ? -29.252 -3.108 15.403 1.00 94.31 80 VAL A CA 1
ATOM 659 C C . VAL A 1 80 ? -28.958 -3.765 14.049 1.00 94.31 80 VAL A C 1
ATOM 661 O O . VAL A 1 80 ? -27.827 -4.217 13.851 1.00 94.31 80 VAL A O 1
ATOM 664 N N . PRO A 1 81 ? -29.938 -3.856 13.132 1.00 94.31 81 PRO A N 1
ATOM 665 C CA . PRO A 1 81 ? -29.721 -4.401 11.794 1.00 94.31 81 PRO A CA 1
ATOM 666 C C . PRO A 1 81 ? -28.937 -3.415 10.924 1.00 94.31 81 PRO A C 1
ATOM 668 O O . PRO A 1 81 ? -29.156 -2.207 11.015 1.00 94.31 81 PRO A O 1
ATOM 671 N N . ASN A 1 82 ? -28.053 -3.935 10.066 1.00 93.56 82 ASN A N 1
ATOM 672 C CA . ASN A 1 82 ? -27.215 -3.158 9.143 1.00 93.56 82 ASN A CA 1
ATOM 673 C C . ASN A 1 82 ? -26.524 -1.967 9.833 1.00 93.56 82 ASN A C 1
ATOM 675 O O . ASN A 1 82 ? -26.539 -0.845 9.326 1.00 93.56 82 ASN A O 1
ATOM 679 N N . ALA A 1 83 ? -25.978 -2.206 11.029 1.00 93.56 83 ALA A N 1
ATOM 680 C CA . ALA A 1 83 ? -25.409 -1.160 11.866 1.00 93.56 83 ALA A CA 1
ATOM 681 C C . ALA A 1 83 ? -24.295 -0.404 11.128 1.00 93.56 83 ALA A C 1
ATOM 683 O O . ALA A 1 83 ? -23.255 -0.980 10.816 1.00 93.56 83 ALA A O 1
ATOM 684 N N . THR A 1 84 ? -24.485 0.893 10.887 1.00 93.81 84 THR A N 1
ATOM 685 C CA . THR A 1 84 ? -23.409 1.773 10.417 1.00 93.81 84 THR A CA 1
ATOM 686 C C . THR A 1 84 ? -22.252 1.745 11.409 1.00 93.81 84 THR A C 1
ATOM 688 O O . THR A 1 84 ? -22.460 1.590 12.614 1.00 93.81 84 THR A O 1
ATOM 691 N N . TYR A 1 85 ? -21.023 1.885 10.919 1.00 96.56 85 TYR A N 1
ATOM 692 C CA . TYR A 1 85 ? -19.845 1.877 11.780 1.00 96.56 85 TYR A CA 1
ATOM 693 C C . TYR A 1 85 ? -18.716 2.734 11.215 1.00 96.56 85 TYR A C 1
ATOM 695 O O . TYR A 1 85 ? -18.585 2.912 10.003 1.00 96.56 85 TYR A O 1
ATOM 703 N N . ALA A 1 86 ? -17.881 3.248 12.113 1.00 97.12 86 ALA A N 1
ATOM 704 C CA . ALA A 1 86 ? -16.590 3.834 11.772 1.00 97.12 86 ALA A CA 1
ATOM 705 C C . ALA A 1 86 ? -15.460 2.806 11.947 1.00 97.12 86 ALA A C 1
ATOM 707 O O . ALA A 1 86 ? -15.615 1.834 12.683 1.00 97.12 86 ALA A O 1
ATOM 708 N N . VAL A 1 87 ? -14.309 3.029 11.313 1.00 97.81 87 VAL A N 1
ATOM 709 C CA . VAL A 1 87 ? -13.071 2.266 11.571 1.00 97.81 87 VAL A CA 1
ATOM 710 C C . VAL A 1 87 ? -12.020 3.155 12.223 1.00 97.81 87 VAL A C 1
ATOM 712 O O . VAL A 1 87 ? -11.886 4.326 11.860 1.00 97.81 87 VAL A O 1
ATOM 715 N N . LEU A 1 88 ? -11.263 2.590 13.162 1.00 98.06 88 LEU A N 1
ATOM 716 C CA . LEU A 1 88 ? -10.125 3.247 13.800 1.00 98.06 88 LEU A CA 1
ATOM 717 C C . LEU A 1 88 ? -8.834 2.483 13.491 1.00 98.06 88 LEU A C 1
ATOM 719 O O . LEU A 1 88 ? -8.681 1.330 13.885 1.00 98.06 88 LEU A O 1
ATOM 723 N N . SER A 1 89 ? -7.913 3.159 12.811 1.00 97.69 89 SER A N 1
ATOM 724 C CA . SER A 1 89 ? -6.551 2.718 12.515 1.00 97.69 89 SER A CA 1
ATOM 725 C C . SER A 1 89 ? -5.590 3.281 13.563 1.00 97.69 89 SER A C 1
ATOM 727 O O . SER A 1 89 ? -5.604 4.484 13.835 1.00 97.69 89 SER A O 1
ATOM 729 N N . TYR A 1 90 ? -4.771 2.424 14.173 1.00 96.25 90 TYR A N 1
ATOM 730 C CA . TYR A 1 90 ? -3.851 2.785 15.258 1.00 96.25 90 TYR A CA 1
ATOM 731 C C . TYR A 1 90 ? -2.794 1.684 15.473 1.00 96.25 90 TYR A C 1
ATOM 733 O O . TYR A 1 90 ? -2.846 0.632 14.839 1.00 96.25 90 TYR A O 1
ATOM 741 N N . THR A 1 91 ? -1.801 1.909 16.343 1.00 89.25 91 THR A N 1
ATOM 742 C CA . THR A 1 91 ? -0.719 0.932 16.587 1.00 89.25 91 THR A CA 1
ATOM 743 C C . THR A 1 91 ? -0.651 0.482 18.034 1.00 89.25 91 THR A C 1
ATOM 745 O O . THR A 1 91 ? 0.062 1.062 18.850 1.00 89.25 91 THR A O 1
ATOM 748 N N . TRP A 1 92 ? -1.369 -0.596 18.324 1.00 85.56 92 TRP A N 1
ATOM 749 C CA . TRP A 1 92 ? -1.436 -1.203 19.648 1.00 85.56 92 TRP A CA 1
ATOM 750 C C . TRP A 1 92 ? -0.350 -2.252 19.909 1.00 85.56 92 TRP A C 1
ATOM 752 O O . TRP A 1 92 ? 0.386 -2.152 20.889 1.00 85.56 92 TRP A O 1
ATOM 762 N N . GLY A 1 93 ? -0.239 -3.258 19.029 1.00 84.19 93 GLY A N 1
ATOM 763 C CA . GLY A 1 93 ? 0.504 -4.497 19.313 1.00 84.19 93 GLY A CA 1
ATOM 764 C C . GLY A 1 93 ? 1.971 -4.284 19.699 1.00 84.19 93 GLY A C 1
ATOM 765 O O . GLY A 1 93 ? 2.489 -4.973 20.572 1.00 84.19 93 GLY A O 1
ATOM 766 N N . LYS A 1 94 ? 2.603 -3.245 19.139 1.00 84.31 94 LYS A N 1
ATOM 767 C CA . LYS A 1 94 ? 4.003 -2.872 19.402 1.00 84.31 94 LYS A CA 1
ATOM 768 C C . LYS A 1 94 ? 4.286 -2.512 20.863 1.00 84.31 94 LYS A C 1
ATOM 770 O O . LYS A 1 94 ? 5.410 -2.692 21.318 1.00 84.31 94 LYS A O 1
ATOM 775 N N . TRP A 1 95 ? 3.286 -1.999 21.574 1.00 90.88 95 TRP A N 1
ATOM 776 C CA . TRP A 1 95 ? 3.434 -1.430 22.917 1.00 90.88 95 TRP A CA 1
ATOM 777 C C . TRP A 1 95 ? 2.739 -2.274 23.980 1.00 90.88 95 TRP A C 1
ATOM 779 O O . TRP A 1 95 ? 2.479 -1.809 25.090 1.00 90.88 95 TRP A O 1
ATOM 789 N N . ARG A 1 96 ? 2.422 -3.528 23.636 1.00 92.12 96 ARG A N 1
ATOM 790 C CA . ARG A 1 96 ? 1.812 -4.484 24.549 1.00 92.12 96 ARG A CA 1
ATOM 791 C C . ARG A 1 96 ? 2.735 -4.738 25.739 1.00 92.12 96 ARG A C 1
ATOM 793 O O . ARG A 1 96 ? 3.814 -5.311 25.594 1.00 92.12 96 ARG A O 1
ATOM 800 N N . ILE A 1 97 ? 2.262 -4.421 26.939 1.00 94.62 97 ILE A N 1
ATOM 801 C CA . ILE A 1 97 ? 2.907 -4.852 28.178 1.00 94.62 97 ILE A CA 1
ATOM 802 C C . ILE A 1 97 ? 2.640 -6.348 28.350 1.00 94.62 97 ILE A C 1
ATOM 804 O O . ILE A 1 97 ? 1.492 -6.787 28.456 1.00 94.62 97 ILE A O 1
ATOM 808 N N . ARG A 1 98 ? 3.719 -7.136 28.373 1.00 92.06 98 ARG A N 1
ATOM 809 C CA . ARG A 1 98 ? 3.667 -8.593 28.570 1.00 92.06 98 ARG A CA 1
ATOM 810 C C . ARG A 1 98 ? 3.746 -9.009 30.038 1.00 92.06 98 ARG A C 1
ATOM 812 O O . ARG A 1 98 ? 3.445 -10.156 30.342 1.00 92.06 98 ARG A O 1
ATOM 819 N N . ASP A 1 99 ? 4.130 -8.099 30.933 1.00 93.75 99 ASP A N 1
ATOM 820 C CA . ASP A 1 99 ? 4.194 -8.379 32.367 1.00 93.75 99 ASP A CA 1
ATOM 821 C C . ASP A 1 99 ? 2.778 -8.557 32.953 1.00 93.75 99 ASP A C 1
ATOM 823 O O . ASP A 1 99 ? 2.017 -7.581 33.034 1.00 93.75 99 ASP A O 1
ATOM 827 N N . PRO A 1 100 ? 2.407 -9.773 33.400 1.00 90.94 100 PRO A N 1
ATOM 828 C CA . PRO A 1 100 ? 1.100 -10.011 33.999 1.00 90.94 100 PRO A CA 1
ATOM 829 C C . PRO A 1 100 ? 0.899 -9.213 35.297 1.00 90.94 100 PRO A C 1
ATOM 831 O O . PRO A 1 100 ? -0.239 -8.853 35.605 1.00 90.94 100 PRO A O 1
ATOM 834 N N . LYS A 1 101 ? 1.980 -8.880 36.022 1.00 94.31 101 LYS A N 1
ATOM 835 C CA . LYS A 1 101 ? 1.941 -8.151 37.302 1.00 94.31 101 LYS A CA 1
ATOM 836 C C . LYS A 1 101 ? 1.761 -6.643 37.145 1.00 94.31 101 LYS A C 1
ATOM 838 O O . LYS A 1 101 ? 1.491 -5.960 38.137 1.00 94.31 101 LYS A O 1
ATOM 843 N N . SER A 1 102 ? 1.880 -6.123 35.923 1.00 95.62 102 SER A N 1
ATOM 844 C CA . SER A 1 102 ? 1.688 -4.703 35.645 1.00 95.62 102 SER A CA 1
ATOM 845 C C . SER A 1 102 ? 0.325 -4.226 36.150 1.00 95.62 102 SER A C 1
ATOM 847 O O . SER A 1 102 ? -0.703 -4.842 35.869 1.00 95.62 102 SER A O 1
ATOM 849 N N . GLN A 1 103 ? 0.307 -3.106 36.868 1.00 96.75 103 GLN A N 1
ATOM 850 C CA . GLN A 1 103 ? -0.924 -2.485 37.373 1.00 96.75 103 GLN A CA 1
ATOM 851 C C . GLN A 1 103 ? -1.635 -1.631 36.311 1.00 96.75 103 GLN A C 1
ATOM 853 O O . GLN A 1 103 ? -2.691 -1.057 36.572 1.00 96.75 103 GLN A O 1
ATOM 858 N N . VAL A 1 104 ? -1.068 -1.543 35.102 1.00 97.06 104 VAL A N 1
ATOM 859 C CA . VAL A 1 104 ? -1.674 -0.813 33.990 1.00 97.06 104 VAL A CA 1
ATOM 860 C C . VAL A 1 104 ? -2.995 -1.474 33.599 1.00 97.06 104 VAL A C 1
ATOM 862 O O . VAL A 1 104 ? -3.085 -2.695 33.442 1.00 97.06 104 VAL A O 1
ATOM 865 N N . LYS A 1 105 ? -4.035 -0.656 33.442 1.00 96.75 105 LYS A N 1
ATOM 866 C CA . LYS A 1 105 ? -5.366 -1.118 33.050 1.00 96.75 105 LYS A CA 1
ATOM 867 C C . LYS A 1 105 ? -5.427 -1.330 31.539 1.00 96.75 105 LYS A C 1
ATOM 869 O O . LYS A 1 105 ? -5.027 -0.463 30.767 1.00 96.75 105 LYS A O 1
ATOM 874 N N . ALA A 1 106 ? -5.963 -2.474 31.126 1.00 96.75 106 ALA A N 1
ATOM 875 C CA . ALA A 1 106 ? -6.352 -2.712 29.741 1.00 96.75 106 ALA A CA 1
ATOM 876 C C . ALA A 1 106 ? -7.657 -1.969 29.406 1.00 96.75 106 ALA A C 1
ATOM 878 O O . ALA A 1 106 ? -8.437 -1.613 30.298 1.00 96.75 106 ALA A O 1
ATOM 879 N N . LEU A 1 107 ? -7.930 -1.776 28.114 1.00 96.94 107 LEU A N 1
ATOM 880 C CA . LEU A 1 107 ? -9.230 -1.284 27.664 1.00 96.94 107 LEU A CA 1
ATOM 881 C C . LEU A 1 107 ? -10.315 -2.302 28.048 1.00 96.94 107 LEU A C 1
ATOM 883 O O . LEU A 1 107 ? -10.318 -3.433 27.576 1.00 96.94 107 LEU A O 1
ATOM 887 N N . SER A 1 108 ? -11.245 -1.905 28.914 1.00 97.25 108 SER A N 1
ATOM 888 C CA . SER A 1 108 ? -12.332 -2.786 29.351 1.00 97.25 108 SER A CA 1
ATOM 889 C C . SER A 1 108 ? -13.391 -2.913 28.253 1.00 97.25 108 SER A C 1
ATOM 891 O O . SER A 1 108 ? -14.201 -2.002 28.081 1.00 97.25 108 SER A O 1
ATOM 893 N N . VAL A 1 109 ? -13.387 -4.032 27.526 1.00 98.06 109 VAL A N 1
ATOM 894 C CA . VAL A 1 109 ? -14.413 -4.392 26.534 1.00 98.06 109 VAL A CA 1
ATOM 895 C C . VAL A 1 109 ? -15.083 -5.691 26.958 1.00 98.06 109 VAL A C 1
ATOM 897 O O . VAL A 1 109 ? -14.418 -6.674 27.265 1.00 98.06 109 VAL A O 1
ATOM 900 N N . SER A 1 110 ? -16.412 -5.701 26.958 1.00 98.19 110 SER A N 1
ATOM 901 C CA . SER A 1 110 ? -17.210 -6.899 27.223 1.00 98.19 110 SER A CA 1
ATOM 902 C C . SER A 1 110 ? -17.664 -7.573 25.925 1.00 98.19 110 SER A C 1
ATOM 904 O O . SER A 1 110 ? -17.649 -6.971 24.850 1.00 98.19 110 SER A O 1
ATOM 906 N N . GLY A 1 111 ? -18.107 -8.830 26.008 1.00 96.50 111 GLY A N 1
ATOM 907 C CA . GLY A 1 111 ? -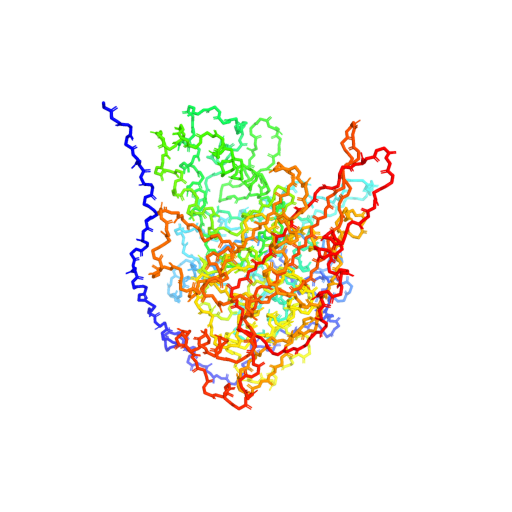18.660 -9.551 24.855 1.00 96.50 111 GLY A CA 1
ATOM 908 C C . GLY A 1 111 ? -17.621 -10.146 23.902 1.00 96.50 111 GLY A C 1
ATOM 909 O O . GLY A 1 111 ? -18.001 -10.574 22.817 1.00 96.50 111 GLY A O 1
ATOM 910 N N . ILE A 1 112 ? -16.349 -10.207 24.299 1.00 96.69 112 ILE A N 1
ATOM 911 C CA . ILE A 1 112 ? -15.265 -10.938 23.620 1.00 96.69 112 ILE A CA 1
ATOM 912 C C . ILE A 1 112 ? -14.748 -12.070 24.519 1.00 96.69 112 ILE A C 1
ATOM 914 O O . ILE A 1 112 ? -14.773 -11.918 25.739 1.00 96.69 112 ILE A O 1
ATOM 918 N N . PRO A 1 113 ? -14.314 -13.208 23.944 1.00 95.06 113 PRO A N 1
ATOM 919 C CA . PRO A 1 113 ? -13.769 -14.331 24.705 1.00 95.06 113 PRO A CA 1
ATOM 920 C C . PRO A 1 113 ? -12.262 -14.222 24.990 1.00 95.06 113 PRO A C 1
ATOM 922 O O . PRO A 1 113 ? -11.722 -15.108 25.647 1.00 95.06 113 PRO A O 1
ATOM 925 N N . TRP A 1 114 ? -11.583 -13.186 24.487 1.00 94.81 114 TRP A N 1
ATOM 926 C CA . TRP A 1 114 ? -10.154 -12.948 24.696 1.00 94.81 114 TRP A CA 1
ATOM 927 C C . TRP A 1 114 ? -9.908 -11.724 25.576 1.00 94.81 114 TRP A C 1
ATOM 929 O O . TRP A 1 114 ? -10.713 -10.791 25.614 1.00 94.81 114 TRP A O 1
ATOM 939 N N . ASP A 1 115 ? -8.749 -11.708 26.226 1.00 93.56 115 ASP A N 1
ATOM 940 C CA . ASP A 1 115 ? -8.277 -10.545 26.965 1.00 93.56 115 ASP A CA 1
ATOM 941 C C . ASP A 1 115 ? -7.718 -9.492 26.007 1.00 93.56 115 ASP A C 1
ATOM 943 O O . ASP A 1 115 ? -6.906 -9.792 25.124 1.00 93.56 115 ASP A O 1
ATOM 947 N N . ILE A 1 116 ? -8.107 -8.233 26.210 1.00 95.31 116 ILE A N 1
ATOM 948 C CA . ILE A 1 116 ? -7.409 -7.115 25.578 1.00 95.31 116 ILE A CA 1
ATOM 949 C C . ILE A 1 116 ? -6.087 -6.924 26.323 1.00 95.31 116 ILE A C 1
ATOM 951 O O . ILE A 1 116 ? -6.095 -6.841 27.555 1.00 95.31 116 ILE A O 1
ATOM 955 N N . PRO A 1 117 ? -4.943 -6.853 25.621 1.00 92.69 117 PRO A N 1
ATOM 956 C CA . PRO A 1 117 ? -3.671 -6.652 26.298 1.00 92.69 117 PRO A CA 1
ATOM 957 C C . PRO A 1 117 ? -3.600 -5.334 27.100 1.00 92.69 117 PRO A C 1
ATOM 959 O O . PRO A 1 117 ? -4.490 -4.490 27.056 1.00 92.69 117 PRO A O 1
ATOM 962 N N . LYS A 1 118 ? -2.516 -5.118 27.837 1.00 95.56 118 LYS A N 1
ATOM 963 C CA . LYS A 1 118 ? -2.202 -3.806 28.426 1.00 95.56 118 LYS A CA 1
ATOM 964 C C . LYS A 1 118 ? -1.275 -3.061 27.463 1.00 95.56 118 LYS A C 1
ATOM 966 O O . LYS A 1 118 ? -0.467 -3.721 26.813 1.00 95.56 118 LYS A O 1
ATOM 971 N N . VAL A 1 119 ? -1.348 -1.733 27.391 1.00 94.88 119 VAL A N 1
ATOM 972 C CA . VAL A 1 119 ? -0.412 -0.912 26.598 1.00 94.88 119 VAL A CA 1
ATOM 973 C C . VAL A 1 119 ? 0.405 -0.000 27.489 1.00 94.88 119 VAL A C 1
ATOM 975 O O . VAL A 1 119 ? -0.089 0.463 28.512 1.00 94.88 119 VAL A O 1
ATOM 978 N N . ASP A 1 120 ? 1.659 0.216 27.102 1.00 95.06 120 ASP A N 1
ATOM 979 C CA . ASP A 1 120 ? 2.564 1.160 27.746 1.00 95.06 120 ASP A CA 1
ATOM 980 C C . ASP A 1 120 ? 1.961 2.584 27.796 1.00 95.06 120 ASP A C 1
ATOM 982 O O . ASP A 1 120 ? 1.747 3.199 26.743 1.00 95.06 120 ASP A O 1
ATOM 986 N N . PRO A 1 121 ? 1.707 3.133 29.005 1.00 95.50 121 PRO A N 1
ATOM 987 C CA . PRO A 1 121 ? 1.179 4.484 29.187 1.00 95.50 121 PRO A CA 1
ATOM 988 C C . PRO A 1 121 ? 2.043 5.597 28.589 1.00 95.50 121 PRO A C 1
ATOM 990 O O . PRO A 1 121 ? 1.531 6.696 28.390 1.00 95.50 121 PRO A O 1
ATOM 993 N N . ALA A 1 122 ? 3.323 5.341 28.286 1.00 92.50 122 ALA A N 1
ATOM 994 C CA . ALA A 1 122 ? 4.171 6.288 27.560 1.00 92.50 122 ALA A CA 1
ATOM 995 C C . ALA A 1 122 ? 3.655 6.582 26.137 1.00 92.50 122 ALA A C 1
ATOM 997 O O . ALA A 1 122 ? 4.018 7.603 25.553 1.00 92.50 122 ALA A O 1
ATOM 998 N N . HIS A 1 123 ? 2.805 5.708 25.586 1.00 92.38 123 HIS A N 1
ATOM 999 C CA . HIS A 1 123 ? 2.141 5.908 24.300 1.00 92.38 123 HIS A CA 1
ATOM 1000 C C . HIS A 1 123 ? 0.702 6.388 24.471 1.00 92.38 123 HIS A C 1
ATOM 1002 O O . HIS A 1 123 ? 0.350 7.442 23.946 1.00 92.38 123 HIS A O 1
ATOM 1008 N N . PHE A 1 124 ? -0.127 5.618 25.180 1.00 95.44 124 PHE A N 1
ATOM 1009 C CA . PHE A 1 124 ? -1.475 6.036 25.564 1.00 95.44 124 PHE A CA 1
ATOM 1010 C C . PHE A 1 124 ? -2.054 5.160 26.681 1.00 95.44 124 PHE A C 1
ATOM 1012 O O . PHE A 1 124 ? -1.661 4.009 26.867 1.00 95.44 124 PHE A O 1
ATOM 1019 N N . THR A 1 125 ? -3.042 5.689 27.401 1.00 96.06 125 THR A N 1
ATOM 1020 C CA . THR A 1 125 ? -3.793 4.965 28.436 1.00 96.06 125 THR A CA 1
ATOM 1021 C C . THR A 1 125 ? -5.127 4.420 27.918 1.00 96.06 125 THR A C 1
ATOM 1023 O O . THR A 1 125 ? -5.648 4.844 26.881 1.00 96.06 125 THR A O 1
ATOM 1026 N N . ALA A 1 126 ? -5.735 3.493 28.666 1.00 96.31 126 ALA A N 1
ATOM 1027 C CA . ALA A 1 126 ? -7.079 2.994 28.366 1.00 96.31 126 ALA A CA 1
ATOM 1028 C C . ALA A 1 126 ? -8.138 4.113 28.399 1.00 96.31 126 ALA A C 1
ATOM 1030 O O . ALA A 1 126 ? -9.109 4.075 27.643 1.00 96.31 126 ALA A O 1
ATOM 1031 N N . GLU A 1 127 ? -7.957 5.120 29.254 1.00 97.06 127 GLU A N 1
ATOM 1032 C CA . GLU A 1 127 ? -8.825 6.291 29.361 1.00 97.06 127 GLU A CA 1
ATOM 1033 C C . GLU A 1 127 ? -8.714 7.189 28.126 1.00 97.06 127 GLU A C 1
ATOM 1035 O O . GLU A 1 127 ? -9.741 7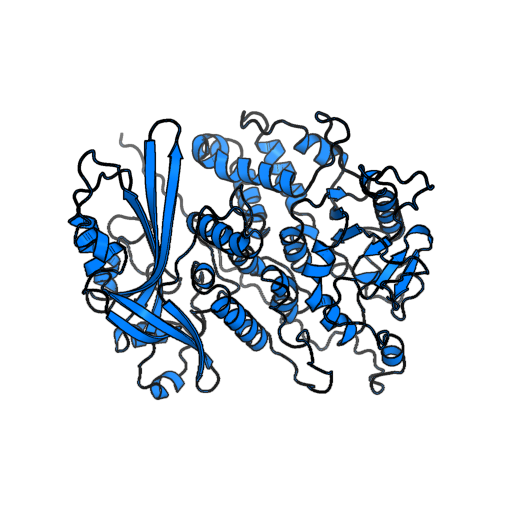.579 27.571 1.00 97.06 127 GLU A O 1
ATOM 1040 N N . GLN A 1 128 ? -7.494 7.454 27.645 1.00 96.94 128 GLN A N 1
ATOM 1041 C CA . GLN A 1 128 ? -7.276 8.190 26.394 1.00 96.94 128 GLN A CA 1
ATOM 1042 C C . GLN A 1 128 ? -7.892 7.450 25.204 1.00 96.94 128 GLN A C 1
ATOM 1044 O O . GLN A 1 128 ? -8.543 8.066 24.363 1.00 96.94 128 GLN A O 1
ATOM 1049 N N . PHE A 1 129 ? -7.775 6.121 25.168 1.00 97.19 129 PHE A N 1
ATOM 1050 C CA . PHE A 1 129 ? -8.413 5.312 24.132 1.00 97.19 129 PHE A CA 1
ATOM 1051 C C . PHE A 1 129 ? -9.949 5.442 24.186 1.00 97.19 129 PHE A C 1
ATOM 1053 O O . PHE A 1 129 ? -10.590 5.735 23.176 1.00 97.19 129 PHE A O 1
ATOM 1060 N N . LYS A 1 130 ? -10.569 5.317 25.369 1.00 97.31 130 LYS A N 1
ATOM 1061 C CA . LYS A 1 130 ? -12.021 5.540 25.525 1.00 97.31 130 LYS A CA 1
ATOM 1062 C C . LYS A 1 130 ? -12.440 6.943 25.090 1.00 97.31 130 LYS A C 1
ATOM 1064 O O . LYS A 1 130 ? -13.461 7.083 24.422 1.00 97.31 130 LYS A O 1
ATOM 1069 N N . TYR A 1 131 ? -11.651 7.960 25.432 1.00 97.56 131 TYR A N 1
ATOM 1070 C CA . TYR A 1 131 ? -11.891 9.333 25.001 1.00 97.56 131 TYR A CA 1
ATOM 1071 C C . TYR A 1 131 ? -11.885 9.453 23.470 1.00 97.56 131 TYR A C 1
ATOM 1073 O O . TYR A 1 131 ? -12.836 9.985 22.905 1.00 97.56 131 TYR A O 1
ATOM 1081 N N . VAL A 1 132 ? -10.890 8.883 22.786 1.00 97.50 132 VAL A N 1
ATOM 1082 C CA . VAL A 1 132 ? -10.816 8.864 21.313 1.00 97.50 132 VAL A CA 1
ATOM 1083 C C . VAL A 1 132 ? -12.027 8.159 20.692 1.00 97.50 132 VAL A C 1
ATOM 1085 O O . VAL A 1 132 ? -12.632 8.687 19.760 1.00 97.50 132 VAL A O 1
ATOM 1088 N N . LEU A 1 133 ? -12.438 7.005 21.228 1.00 97.56 133 LEU A N 1
ATOM 1089 C CA . LEU A 1 133 ? -13.641 6.303 20.761 1.00 97.56 133 LEU A CA 1
ATOM 1090 C C . LEU A 1 133 ? -14.906 7.155 20.937 1.00 97.56 133 LEU A C 1
ATOM 1092 O O . LEU A 1 133 ? -15.764 7.167 20.054 1.00 97.56 133 LEU A O 1
ATOM 1096 N N . GLN A 1 134 ? -15.004 7.885 22.049 1.00 97.06 134 GLN A N 1
ATOM 1097 C CA . GLN A 1 134 ? -16.112 8.798 22.315 1.00 97.06 134 GLN A CA 1
ATOM 1098 C C . GLN A 1 134 ? -16.131 9.962 21.312 1.00 97.06 134 GLN A C 1
ATOM 1100 O O . GLN A 1 134 ? -17.177 10.245 20.734 1.00 97.06 134 GLN A O 1
ATOM 1105 N N . GLN A 1 135 ? -14.974 10.571 21.023 1.00 96.31 135 GLN A N 1
ATOM 1106 C CA . GLN A 1 135 ? -14.856 11.620 20.003 1.00 96.31 135 GLN A CA 1
ATOM 1107 C C . GLN A 1 135 ? -15.306 11.128 18.622 1.00 96.31 135 GLN A C 1
ATOM 1109 O O . GLN A 1 135 ? -16.031 11.833 17.924 1.00 96.31 135 GLN A O 1
ATOM 1114 N N . ILE A 1 136 ? -14.937 9.898 18.245 1.00 95.88 136 ILE A N 1
ATOM 1115 C CA . ILE A 1 136 ? -15.381 9.288 16.986 1.00 95.88 136 ILE A CA 1
ATOM 1116 C C . ILE A 1 136 ? -16.906 9.219 16.935 1.00 95.88 136 ILE A C 1
ATOM 1118 O O . ILE A 1 136 ? -17.494 9.716 15.982 1.00 95.88 136 ILE A O 1
ATOM 1122 N N . ILE A 1 137 ? -17.582 8.665 17.943 1.00 94.56 137 ILE A N 1
ATOM 1123 C CA . ILE A 1 137 ? -19.051 8.555 17.884 1.00 94.56 137 ILE A CA 1
ATOM 1124 C C . ILE A 1 137 ? -19.770 9.901 18.032 1.00 94.56 137 ILE A C 1
ATOM 1126 O O . ILE A 1 137 ? -20.910 10.024 17.589 1.00 94.56 137 ILE A O 1
ATOM 1130 N N . ASP A 1 138 ? -19.136 10.903 18.640 1.00 92.75 138 ASP A N 1
ATOM 1131 C CA . ASP A 1 138 ? -19.680 12.258 18.768 1.00 92.75 138 ASP A CA 1
ATOM 1132 C C . ASP A 1 138 ? -19.494 13.117 17.514 1.00 92.75 138 ASP A C 1
ATOM 1134 O O . ASP A 1 138 ? -20.141 14.158 17.389 1.00 92.75 138 ASP A O 1
ATOM 1138 N N . ASP A 1 139 ? -18.689 12.659 16.557 1.00 91.50 139 ASP A N 1
ATOM 1139 C CA . ASP A 1 139 ? -18.544 13.294 15.257 1.00 91.50 139 ASP A CA 1
ATOM 1140 C C . ASP A 1 139 ? -19.903 13.374 14.533 1.00 91.50 139 ASP A C 1
ATOM 1142 O O . ASP A 1 139 ? -20.507 12.339 14.224 1.00 91.50 139 ASP A O 1
ATOM 1146 N N . PRO A 1 140 ? -20.395 14.581 14.200 1.00 87.69 140 PRO A N 1
ATOM 1147 C CA . PRO A 1 140 ? -21.688 14.750 13.545 1.00 87.69 140 PRO A CA 1
ATOM 1148 C C . PRO A 1 140 ? -21.761 14.064 12.176 1.00 87.69 140 PRO A C 1
ATOM 1150 O O . PRO A 1 140 ? -22.854 13.760 11.713 1.00 87.69 140 PRO A O 1
ATOM 1153 N N . ARG A 1 141 ? -20.627 13.762 11.533 1.00 84.69 141 ARG A N 1
ATOM 1154 C CA . ARG A 1 141 ? -20.586 13.032 10.253 1.00 84.69 141 ARG A CA 1
ATOM 1155 C C . ARG A 1 141 ? -20.855 11.536 10.406 1.00 84.69 141 ARG A C 1
ATOM 1157 O O . ARG A 1 141 ? -21.060 10.855 9.406 1.00 84.69 141 ARG A O 1
ATOM 1164 N N . ASN A 1 142 ? -20.835 11.022 11.636 1.00 83.56 142 ASN A N 1
ATOM 1165 C CA . ASN A 1 142 ? -21.313 9.680 11.960 1.00 83.56 142 ASN A CA 1
ATOM 1166 C C . ASN A 1 142 ? -22.823 9.651 12.247 1.00 83.56 142 ASN A C 1
ATOM 1168 O O . ASN A 1 142 ? -23.388 8.561 12.380 1.00 83.56 142 ASN A O 1
ATOM 1172 N N . ALA A 1 143 ? -23.497 10.805 12.324 1.00 73.00 143 ALA A N 1
ATOM 1173 C CA . ALA A 1 143 ? -24.952 10.850 12.220 1.00 7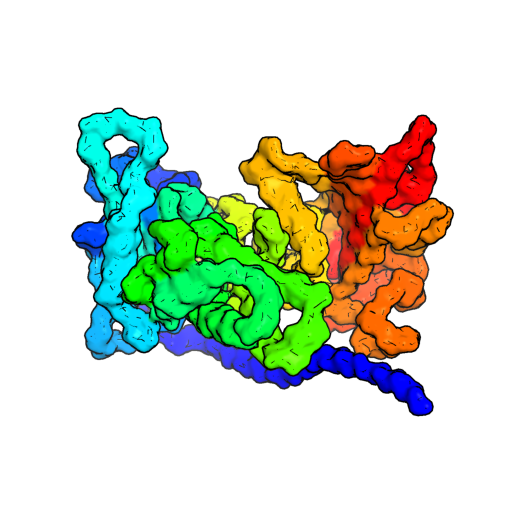3.00 143 ALA A CA 1
ATOM 1174 C C . ALA A 1 143 ? -25.367 10.520 10.773 1.00 73.00 143 ALA A C 1
ATOM 1176 O O . ALA A 1 143 ? -24.616 10.791 9.837 1.00 73.00 143 ALA A O 1
ATOM 1177 N N . ALA A 1 144 ? -26.516 9.861 10.604 1.00 59.25 144 ALA A N 1
ATOM 1178 C CA . ALA A 1 144 ? -26.976 9.310 9.330 1.00 59.25 144 ALA A CA 1
ATOM 1179 C C . ALA A 1 144 ? -26.927 10.321 8.163 1.00 59.25 144 ALA A C 1
ATOM 1181 O O . ALA A 1 144 ? -27.019 11.534 8.348 1.00 59.25 144 ALA A O 1
ATOM 1182 N N . THR A 1 145 ? -26.738 9.791 6.951 1.00 55.12 145 THR A N 1
ATOM 1183 C CA . THR A 1 145 ? -26.428 10.529 5.721 1.00 55.12 145 THR A CA 1
ATOM 1184 C C . THR A 1 145 ? -27.373 11.721 5.486 1.00 55.12 145 THR A C 1
ATOM 1186 O O . THR A 1 145 ? -28.587 11.519 5.404 1.00 55.12 145 THR A O 1
ATOM 1189 N N . PRO A 1 146 ? -26.853 12.947 5.285 1.00 45.38 146 PRO A N 1
ATOM 1190 C CA . PRO A 1 146 ? -27.674 14.094 4.911 1.00 45.38 146 PRO A CA 1
ATOM 1191 C C . PRO A 1 146 ? -28.309 13.826 3.540 1.00 45.38 146 PRO A C 1
ATOM 1193 O O . PRO A 1 146 ? -27.590 13.662 2.556 1.00 45.38 146 PRO A O 1
ATOM 1196 N N . GLY A 1 147 ? -29.639 13.738 3.464 1.00 52.09 147 GLY A N 1
ATOM 1197 C CA . GLY A 1 147 ? -30.353 13.601 2.184 1.00 52.09 147 GLY A CA 1
ATOM 1198 C C . GLY A 1 147 ? -31.509 12.604 2.162 1.00 52.09 147 GLY A C 1
ATOM 1199 O O . GLY A 1 147 ? -32.265 12.581 1.195 1.00 52.09 147 GLY A O 1
ATOM 1200 N N . LYS A 1 148 ? -31.705 11.815 3.221 1.00 51.41 148 LYS A N 1
ATOM 1201 C CA . LYS A 1 148 ? -33.003 11.191 3.490 1.00 51.41 148 LYS A CA 1
ATOM 1202 C C . LYS A 1 148 ? -33.578 11.878 4.713 1.00 51.41 148 LYS A C 1
ATOM 1204 O O . LYS A 1 148 ? -33.135 11.619 5.822 1.00 51.41 148 LYS A O 1
ATOM 1209 N N . GLU A 1 149 ? -34.529 12.783 4.502 1.00 49.25 149 GLU A N 1
ATOM 1210 C CA . GLU A 1 149 ? -35.358 13.359 5.565 1.00 49.25 149 GLU A CA 1
ATOM 1211 C C . GLU A 1 149 ? -36.228 12.255 6.185 1.00 49.25 149 GLU A C 1
ATOM 1213 O O . GLU A 1 149 ? -37.441 12.185 5.994 1.00 49.25 149 GLU A O 1
ATOM 1218 N N . SER A 1 150 ? -35.604 11.324 6.900 1.00 50.38 150 SER A N 1
ATOM 1219 C CA . SER A 1 150 ? -36.330 10.369 7.710 1.00 50.38 150 SER A CA 1
ATOM 1220 C C . SER A 1 150 ? -36.783 11.124 8.954 1.00 50.38 150 SER A C 1
ATOM 1222 O O . SER A 1 150 ? -35.995 11.419 9.846 1.00 50.38 150 SER A O 1
ATOM 1224 N N . LYS A 1 151 ? -38.069 11.487 9.005 1.00 57.41 151 LYS A N 1
ATOM 1225 C CA . LYS A 1 151 ? -38.721 12.177 10.137 1.00 57.41 151 LYS A CA 1
ATOM 1226 C C . LYS A 1 151 ? -38.751 11.353 11.438 1.00 57.41 151 LYS A C 1
ATOM 1228 O O . LYS A 1 151 ? -39.344 11.785 12.423 1.00 57.41 151 LYS A O 1
ATOM 1233 N N . SER A 1 152 ? -38.135 10.173 11.468 1.00 55.16 152 SER A N 1
ATOM 1234 C CA . SER A 1 152 ? -37.905 9.412 12.694 1.00 55.16 152 SER A CA 1
ATOM 1235 C C . SER A 1 152 ? -36.578 9.834 13.314 1.00 55.16 152 SER A C 1
ATOM 1237 O O . SER A 1 152 ? -35.608 9.983 12.585 1.00 55.16 152 SER A O 1
ATOM 1239 N N . SER A 1 153 ? -36.526 9.968 14.636 1.00 57.81 153 SER A N 1
ATOM 1240 C CA . SER A 1 153 ? -35.334 10.150 15.478 1.00 57.81 153 SER A CA 1
ATOM 1241 C C . SER A 1 153 ? -34.227 9.120 15.185 1.00 57.81 153 SER A C 1
ATOM 1243 O O . SER A 1 153 ? -34.030 8.144 15.912 1.00 57.81 153 SER A O 1
ATOM 1245 N N . GLU A 1 154 ? -33.526 9.313 14.070 1.00 57.41 154 GLU A N 1
ATOM 1246 C CA . GLU A 1 154 ? -32.650 8.319 13.469 1.00 57.41 154 GLU A CA 1
ATOM 1247 C C . GLU A 1 154 ? -31.446 8.078 14.385 1.00 57.41 154 GLU A C 1
ATOM 1249 O O . GLU A 1 154 ? -30.761 9.001 14.836 1.00 57.41 154 GLU A O 1
ATOM 1254 N N . LYS A 1 155 ? -31.255 6.806 14.750 1.00 64.31 155 LYS A N 1
ATOM 1255 C CA . LYS A 1 155 ? -30.313 6.367 15.781 1.00 64.31 155 LYS A CA 1
ATOM 1256 C C . LYS A 1 155 ? -28.886 6.762 15.397 1.00 64.31 155 LYS A C 1
ATOM 1258 O O . LYS A 1 155 ? -28.355 6.283 14.400 1.00 64.31 155 LYS A O 1
ATOM 1263 N N . LYS A 1 156 ? -28.251 7.578 16.242 1.00 74.31 156 LYS A N 1
ATOM 1264 C CA . LYS A 1 156 ? -26.816 7.895 16.185 1.00 74.31 156 LYS A CA 1
ATOM 1265 C C . LYS A 1 156 ? -25.983 6.610 16.052 1.00 74.31 156 LYS A C 1
ATOM 1267 O O . LYS A 1 156 ? -26.274 5.605 16.702 1.00 74.31 156 LYS A O 1
ATOM 1272 N N . THR A 1 157 ? -24.945 6.648 15.217 1.00 72.25 157 THR A N 1
ATOM 1273 C CA . THR A 1 157 ? -24.003 5.534 15.061 1.00 72.25 157 THR A CA 1
ATOM 1274 C C . THR A 1 157 ? -23.182 5.374 16.339 1.00 72.25 157 THR A C 1
ATOM 1276 O O . THR A 1 157 ? -22.490 6.299 16.754 1.00 72.25 157 THR A O 1
ATOM 1279 N N . TYR A 1 158 ? -23.238 4.195 16.958 1.00 91.50 158 TYR A N 1
ATOM 1280 C CA . TYR A 1 158 ? -22.468 3.882 18.171 1.00 91.50 158 TYR A CA 1
ATOM 1281 C C . TYR A 1 158 ? -21.411 2.803 17.951 1.00 91.50 158 TYR A C 1
ATOM 1283 O O . TYR A 1 158 ? -20.785 2.366 18.917 1.00 91.50 158 TYR A O 1
ATOM 1291 N N . PHE A 1 159 ? -21.248 2.332 16.715 1.00 97.50 159 PHE A N 1
ATOM 1292 C CA . PHE A 1 159 ? -20.385 1.204 16.413 1.00 97.50 159 PHE A CA 1
ATOM 1293 C C . PHE A 1 159 ? -19.062 1.648 15.800 1.00 97.50 159 PHE A C 1
ATOM 1295 O O . PHE A 1 159 ? -19.017 2.489 14.900 1.00 97.50 159 PHE A O 1
ATOM 1302 N N . VAL A 1 160 ? -17.987 1.042 16.289 1.00 98.12 160 VAL A N 1
ATOM 1303 C CA . VAL A 1 160 ? -16.639 1.183 15.750 1.00 98.12 160 VAL A CA 1
ATOM 1304 C C . VAL A 1 160 ? -16.071 -0.209 15.512 1.00 98.12 160 VAL A C 1
ATOM 1306 O O . VAL A 1 160 ? -16.240 -1.113 16.332 1.00 98.12 160 VAL A O 1
ATOM 1309 N N . TRP A 1 161 ? -15.387 -0.382 14.390 1.00 98.31 161 TRP A N 1
ATOM 1310 C CA . TRP A 1 161 ? -14.515 -1.519 14.160 1.00 98.31 161 TRP A CA 1
ATOM 1311 C C . TRP A 1 161 ? -13.074 -1.133 14.508 1.00 98.31 161 TRP A C 1
ATOM 1313 O O . TRP A 1 161 ? -12.557 -0.119 14.034 1.00 98.31 161 TRP A O 1
ATOM 1323 N N . LEU A 1 162 ? -12.443 -1.942 15.355 1.00 97.00 162 LEU A N 1
ATOM 1324 C CA . LEU A 1 162 ? -11.033 -1.853 15.728 1.00 97.00 162 LEU A CA 1
ATOM 1325 C C . LEU A 1 162 ? -10.514 -3.255 16.069 1.00 97.00 162 LEU A C 1
ATOM 1327 O O . LEU A 1 162 ? -11.268 -4.090 16.578 1.00 97.00 162 LEU A O 1
ATOM 1331 N N . ASP A 1 163 ? -9.234 -3.500 15.815 1.00 95.50 163 ASP A N 1
ATOM 1332 C CA . ASP A 1 163 ? -8.580 -4.809 15.943 1.00 95.50 163 ASP A CA 1
ATOM 1333 C C . ASP A 1 163 ? -8.806 -5.494 17.309 1.00 95.50 163 ASP A C 1
ATOM 1335 O O . ASP A 1 163 ? -9.408 -6.560 17.361 1.00 95.50 163 ASP A O 1
ATOM 1339 N N . VAL A 1 164 ? -8.439 -4.887 18.438 1.00 96.00 164 VAL A N 1
ATOM 1340 C CA . VAL A 1 164 ? -8.448 -5.532 19.765 1.00 96.00 164 VAL A CA 1
ATOM 1341 C C . VAL A 1 164 ? -9.843 -5.932 20.245 1.00 96.00 164 VAL A C 1
ATOM 1343 O O . VAL A 1 164 ? -9.972 -6.813 21.094 1.00 96.00 164 VAL A O 1
ATOM 1346 N N . ALA A 1 165 ? -10.893 -5.300 19.713 1.00 97.38 165 ALA A N 1
ATOM 1347 C CA . ALA A 1 165 ? -12.278 -5.572 20.091 1.00 97.38 165 ALA A CA 1
ATOM 1348 C C . ALA A 1 165 ? -13.050 -6.382 19.040 1.00 97.38 165 ALA A C 1
ATOM 1350 O O . ALA A 1 165 ? -14.071 -6.989 19.377 1.00 97.38 165 ALA A O 1
ATOM 1351 N N . CYS A 1 166 ? -12.611 -6.370 17.778 1.00 97.69 166 CYS A N 1
ATOM 1352 C CA . CYS A 1 166 ? -13.361 -6.956 16.664 1.00 97.69 166 CYS A CA 1
ATOM 1353 C C . CYS A 1 166 ? -12.631 -8.103 15.957 1.00 97.69 166 CYS A C 1
ATOM 1355 O O . CYS A 1 166 ? -13.280 -8.906 15.292 1.00 97.69 166 CYS A O 1
ATOM 1357 N N . LEU A 1 167 ? -11.315 -8.207 16.135 1.00 95.19 167 LEU A N 1
ATOM 1358 C CA . LEU A 1 167 ? -10.472 -9.270 15.606 1.00 95.19 167 LEU A CA 1
ATOM 1359 C C . LEU A 1 167 ? -10.057 -10.213 16.738 1.00 95.19 167 LEU A C 1
ATOM 1361 O O . LEU A 1 167 ? -9.595 -9.763 17.787 1.00 95.19 167 LEU A O 1
ATOM 1365 N N . SER A 1 168 ? -10.190 -11.519 16.506 1.00 94.31 168 SER A N 1
ATOM 1366 C CA . SER A 1 168 ? -9.747 -12.544 17.456 1.00 94.31 168 SER A CA 1
ATOM 1367 C C . SER A 1 168 ? -8.271 -12.370 17.799 1.00 94.31 168 SER A C 1
ATOM 1369 O O . SER A 1 168 ? -7.434 -12.287 16.901 1.00 94.31 168 SER A O 1
ATOM 1371 N N . GLN A 1 169 ? -7.954 -12.324 19.093 1.00 91.56 169 GLN A N 1
ATOM 1372 C CA . GLN A 1 169 ? -6.577 -12.185 19.585 1.00 91.56 169 GLN A CA 1
ATOM 1373 C C . GLN A 1 169 ? -5.934 -13.538 19.935 1.00 91.56 169 GLN A C 1
ATOM 1375 O O . GLN A 1 169 ? -4.833 -13.574 20.485 1.00 91.56 169 GLN A O 1
ATOM 1380 N N . PHE A 1 170 ? -6.616 -14.653 19.643 1.00 90.31 170 PHE A N 1
ATOM 1381 C CA . PHE A 1 170 ? -6.055 -15.990 19.814 1.00 90.31 170 PHE A CA 1
ATOM 1382 C C . PHE A 1 170 ? -5.030 -16.302 18.722 1.00 90.31 170 PHE A C 1
ATOM 1384 O O . PHE A 1 170 ? -5.230 -15.996 17.542 1.00 90.31 170 PHE A O 1
ATOM 1391 N N . GLU A 1 171 ? -3.940 -16.956 19.120 1.00 84.75 171 GLU A N 1
ATOM 1392 C CA . GLU A 1 171 ? -2.948 -17.475 18.184 1.00 84.75 171 GLU A CA 1
ATOM 1393 C C . GLU A 1 171 ? -3.602 -18.515 17.263 1.00 84.75 171 GLU A C 1
ATOM 1395 O O . GLU A 1 171 ? -4.408 -19.334 17.702 1.00 84.75 171 GLU A O 1
ATOM 1400 N N . ASP A 1 172 ? -3.296 -18.434 15.968 1.00 83.75 172 ASP A N 1
ATOM 1401 C CA . ASP A 1 172 ? -3.828 -19.327 14.930 1.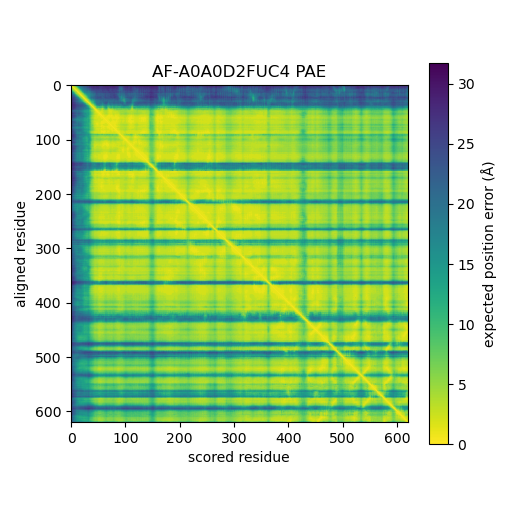00 83.75 172 ASP A CA 1
ATOM 1402 C C . ASP A 1 172 ? -5.361 -19.418 14.835 1.00 83.75 172 ASP A C 1
ATOM 1404 O O . ASP A 1 172 ? -5.895 -20.372 14.273 1.00 83.75 172 ASP A O 1
ATOM 1408 N N . SER A 1 173 ? -6.078 -18.388 15.296 1.00 89.31 173 SER A N 1
ATOM 1409 C CA . SER A 1 173 ? -7.528 -18.282 15.119 1.00 89.31 173 SER A CA 1
ATOM 1410 C C . SER A 1 173 ? -7.921 -18.301 13.631 1.00 89.31 173 SER A C 1
ATOM 1412 O O . SER A 1 173 ? -7.552 -17.373 12.898 1.00 89.31 173 SER A O 1
ATOM 1414 N N . PRO A 1 174 ? -8.699 -19.298 13.154 1.00 89.12 174 PRO A N 1
ATOM 1415 C CA . PRO A 1 174 ? -9.200 -19.315 11.779 1.00 89.12 174 PRO A CA 1
ATOM 1416 C C . PRO A 1 174 ? -10.165 -18.157 11.504 1.00 89.12 174 PRO A C 1
ATOM 1418 O O . PRO A 1 174 ? -10.143 -17.580 10.417 1.00 89.12 174 PRO A O 1
ATOM 1421 N N . THR A 1 175 ? -10.973 -17.769 12.498 1.00 91.38 175 THR A N 1
ATOM 1422 C CA . THR A 1 175 ? -11.882 -16.617 12.395 1.00 91.38 175 THR A CA 1
ATOM 1423 C C . THR A 1 175 ? -11.084 -15.320 12.294 1.00 91.38 175 THR A C 1
ATOM 1425 O O . THR A 1 175 ? -11.376 -14.489 11.434 1.00 91.38 175 THR A O 1
ATOM 1428 N N . GLY A 1 176 ? -10.011 -15.184 13.084 1.00 92.88 176 GLY A N 1
ATOM 1429 C CA . GLY A 1 176 ? -9.071 -14.066 13.002 1.00 92.88 176 GLY A CA 1
ATOM 1430 C C . GLY A 1 176 ? -8.335 -14.007 11.661 1.00 92.88 176 GLY A C 1
ATOM 1431 O O . GLY A 1 176 ? -8.300 -12.960 11.022 1.00 92.88 176 GLY A O 1
ATOM 1432 N N . ALA A 1 177 ? -7.809 -15.134 11.179 1.00 92.38 177 ALA A N 1
ATOM 1433 C CA . ALA A 1 177 ? -7.160 -15.223 9.870 1.00 92.38 177 ALA A CA 1
ATOM 1434 C C . ALA A 1 177 ? -8.115 -14.858 8.722 1.00 92.38 177 ALA A C 1
ATOM 1436 O O . ALA A 1 177 ? -7.750 -14.101 7.821 1.00 92.38 177 ALA A O 1
ATOM 1437 N N . SER A 1 178 ? -9.351 -15.355 8.772 1.00 92.19 178 SER A N 1
ATOM 1438 C CA . SER A 1 178 ? -10.389 -15.000 7.808 1.00 92.19 178 SER A CA 1
ATOM 1439 C C . SER A 1 178 ? -10.721 -13.506 7.865 1.00 92.19 178 SER A C 1
ATOM 1441 O O . SER A 1 178 ? -10.806 -12.874 6.819 1.00 92.19 178 SER A O 1
ATOM 1443 N N . GLU A 1 179 ? -10.849 -12.914 9.056 1.00 95.00 179 GLU A N 1
ATOM 1444 C CA . GLU A 1 179 ? -11.132 -11.481 9.224 1.00 95.00 179 GLU A CA 1
ATOM 1445 C C . GLU A 1 179 ? -9.989 -10.588 8.716 1.00 95.00 179 GLU A C 1
ATOM 1447 O O . GLU A 1 179 ? -10.247 -9.589 8.044 1.00 95.00 179 GLU A O 1
ATOM 1452 N N . ILE A 1 180 ? -8.729 -10.978 8.951 1.00 94.94 180 ILE A N 1
ATOM 1453 C CA . ILE A 1 180 ? -7.540 -10.340 8.357 1.00 94.94 180 ILE A CA 1
ATOM 1454 C C . ILE A 1 180 ? -7.655 -10.319 6.828 1.00 94.94 180 ILE A C 1
ATOM 1456 O O . ILE A 1 180 ? -7.460 -9.279 6.200 1.00 94.94 180 ILE A O 1
ATOM 1460 N N . GLY A 1 181 ? -8.063 -11.443 6.233 1.00 93.88 181 GLY A N 1
ATOM 1461 C CA . GLY A 1 181 ? -8.323 -11.565 4.798 1.00 93.88 181 GLY A CA 1
ATOM 1462 C C . GLY A 1 181 ? -9.462 -10.693 4.261 1.00 93.88 181 GLY A C 1
ATOM 1463 O O . GLY A 1 181 ? -9.683 -10.690 3.057 1.00 93.88 181 GLY A O 1
ATOM 1464 N N . ARG A 1 182 ? -10.196 -9.971 5.117 1.00 94.12 182 ARG A N 1
ATOM 1465 C CA . ARG A 1 182 ? -11.359 -9.144 4.747 1.00 94.12 182 ARG A CA 1
ATO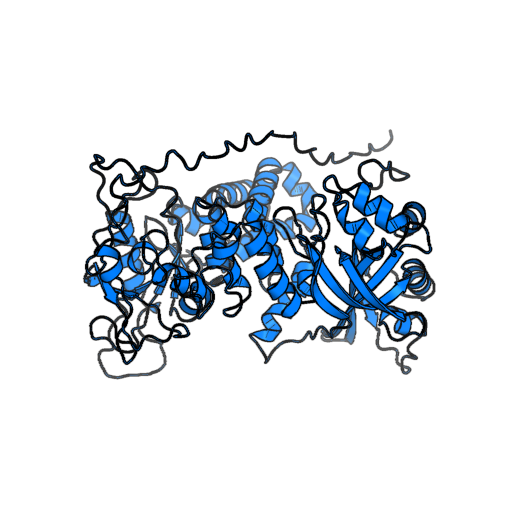M 1466 C C . ARG A 1 182 ? -11.194 -7.673 5.117 1.00 94.12 182 ARG A C 1
ATOM 1468 O O . ARG A 1 182 ? -12.132 -6.895 4.938 1.00 94.12 182 ARG A O 1
ATOM 1475 N N . GLN A 1 183 ? -10.027 -7.265 5.619 1.00 94.19 183 GLN A N 1
ATOM 1476 C CA . GLN A 1 183 ? -9.816 -5.894 6.090 1.00 94.19 183 GLN A CA 1
ATOM 1477 C C . GLN A 1 183 ? -10.106 -4.838 5.016 1.00 94.19 183 GLN A C 1
ATOM 1479 O O . GLN A 1 183 ? -10.747 -3.839 5.334 1.00 94.19 183 GLN A O 1
ATOM 1484 N N . ALA A 1 184 ? -9.737 -5.061 3.747 1.00 93.06 184 ALA A N 1
ATOM 1485 C CA . ALA A 1 184 ? -10.080 -4.128 2.667 1.00 93.06 184 ALA A CA 1
ATOM 1486 C C . ALA A 1 184 ? -11.588 -3.879 2.574 1.00 93.06 184 ALA A C 1
ATOM 1488 O O . ALA A 1 184 ? -12.028 -2.730 2.537 1.00 93.06 184 ALA A O 1
ATOM 1489 N N . ARG A 1 185 ? -12.389 -4.946 2.607 1.00 93.56 185 ARG A N 1
ATOM 1490 C CA . ARG A 1 185 ? -13.851 -4.870 2.560 1.00 93.56 185 ARG A CA 1
ATOM 1491 C C . ARG A 1 185 ? -14.425 -4.140 3.773 1.00 93.56 185 ARG A C 1
ATOM 1493 O O . ARG A 1 185 ? -15.253 -3.245 3.617 1.00 93.56 185 ARG A O 1
ATOM 1500 N N . ILE A 1 186 ? -13.925 -4.456 4.967 1.00 95.56 186 ILE A N 1
ATOM 1501 C CA . ILE A 1 186 ? -14.336 -3.809 6.220 1.00 95.56 186 ILE A CA 1
ATOM 1502 C C . ILE A 1 186 ? -14.051 -2.304 6.176 1.00 95.56 186 ILE A C 1
ATOM 1504 O O . ILE A 1 186 ? -14.931 -1.502 6.497 1.00 95.56 186 ILE A O 1
ATOM 1508 N N . PHE A 1 187 ? -12.849 -1.916 5.741 1.00 94.81 187 PHE A N 1
ATOM 1509 C CA . PHE A 1 187 ? -12.454 -0.515 5.619 1.00 94.81 187 PHE A CA 1
ATOM 1510 C C . PHE A 1 187 ? -13.251 0.205 4.536 1.00 94.81 187 PHE A C 1
ATOM 1512 O O . PHE A 1 187 ? -13.642 1.343 4.761 1.00 94.81 187 PHE A O 1
ATOM 1519 N N . ARG A 1 188 ? -13.532 -0.418 3.384 1.00 92.25 188 ARG A N 1
ATOM 1520 C CA . ARG A 1 188 ? -14.350 0.185 2.314 1.00 92.25 188 ARG A CA 1
ATOM 1521 C C . ARG A 1 188 ? -15.787 0.461 2.765 1.00 92.25 188 ARG A C 1
ATOM 1523 O O . ARG A 1 188 ? -16.296 1.536 2.465 1.00 92.25 188 ARG A O 1
ATOM 1530 N N . ASN A 1 189 ? -16.394 -0.445 3.532 1.00 93.94 189 ASN A N 1
ATOM 1531 C CA . ASN A 1 189 ? -17.790 -0.324 3.971 1.00 93.94 189 ASN A CA 1
ATOM 1532 C C . ASN A 1 189 ? -18.002 0.528 5.226 1.00 93.94 189 ASN A C 1
ATOM 1534 O O . ASN A 1 189 ? -19.141 0.846 5.562 1.00 93.94 189 ASN A O 1
ATOM 1538 N N . ALA A 1 190 ? -16.932 0.924 5.914 1.00 94.88 190 ALA A N 1
ATOM 1539 C CA . ALA A 1 190 ? -17.038 1.852 7.029 1.00 94.88 190 ALA A CA 1
ATOM 1540 C C . ALA A 1 190 ? -17.567 3.217 6.557 1.00 94.88 190 ALA A C 1
ATOM 1542 O O . ALA A 1 190 ? -17.106 3.750 5.541 1.00 94.88 190 ALA A O 1
ATOM 1543 N N . THR A 1 191 ? -18.466 3.827 7.331 1.00 93.62 191 THR A N 1
ATOM 1544 C CA . THR A 1 191 ? -19.004 5.169 7.057 1.00 93.62 191 THR A CA 1
ATOM 1545 C C . THR A 1 191 ? -17.881 6.202 7.063 1.00 93.62 191 THR A C 1
ATOM 1547 O O . THR A 1 191 ? -17.712 6.959 6.114 1.00 93.62 191 THR A O 1
ATOM 1550 N N . ASN A 1 192 ? -17.055 6.174 8.109 1.00 94.94 192 ASN A N 1
ATOM 1551 C CA . ASN A 1 192 ? -15.897 7.043 8.274 1.00 94.94 192 ASN A CA 1
ATOM 1552 C C . ASN A 1 192 ? -14.689 6.224 8.734 1.00 94.94 192 ASN A C 1
ATOM 1554 O O . ASN A 1 192 ? -14.829 5.145 9.309 1.00 94.94 192 ASN A O 1
ATOM 1558 N N . ALA A 1 193 ? -13.495 6.735 8.450 1.00 96.56 193 ALA A N 1
ATOM 1559 C CA . ALA A 1 193 ? -12.241 6.148 8.903 1.00 96.56 193 ALA A CA 1
ATOM 1560 C C . ALA A 1 193 ? -11.427 7.191 9.659 1.00 96.56 193 ALA A C 1
ATOM 1562 O O . ALA A 1 193 ? -11.410 8.361 9.270 1.00 96.56 193 ALA A O 1
ATOM 1563 N N . TYR A 1 194 ? -10.745 6.748 10.707 1.00 98.12 194 TYR A N 1
ATOM 1564 C CA . TYR A 1 194 ? -9.927 7.592 11.563 1.00 98.12 194 TYR A CA 1
ATOM 1565 C C . TYR A 1 194 ? -8.542 6.977 11.726 1.00 98.12 194 TYR A C 1
ATOM 1567 O O . TYR A 1 194 ? -8.413 5.759 11.831 1.00 98.12 194 TYR A O 1
ATOM 1575 N N . VAL A 1 195 ? -7.522 7.826 11.761 1.00 98.06 195 VAL A N 1
ATOM 1576 C CA . VAL A 1 195 ? -6.139 7.475 12.084 1.00 98.06 195 VAL A CA 1
ATOM 1577 C C . VAL A 1 195 ? -5.797 8.138 13.406 1.00 98.06 195 VAL A C 1
ATOM 1579 O O . VAL A 1 195 ? -5.828 9.368 13.500 1.00 98.06 195 VAL A O 1
ATOM 1582 N N . TRP A 1 196 ? -5.477 7.330 14.415 1.00 97.94 196 TRP A N 1
ATOM 1583 C CA . TRP A 1 196 ? -5.033 7.832 15.707 1.00 97.94 196 TRP A CA 1
ATOM 1584 C C . TRP A 1 196 ? -3.513 7.939 15.758 1.00 97.94 196 TRP A C 1
ATOM 1586 O O . TRP A 1 196 ? -2.805 6.933 15.806 1.00 97.94 196 TRP A O 1
ATOM 1596 N N . LEU A 1 197 ? -3.030 9.179 15.776 1.00 97.25 197 LEU A N 1
ATOM 1597 C CA . LEU A 1 197 ? -1.627 9.505 16.007 1.00 97.25 197 LEU A CA 1
ATOM 1598 C C . LEU A 1 197 ? -1.431 9.721 17.509 1.00 97.25 197 LEU A C 1
ATOM 1600 O O . LEU A 1 197 ? -1.775 10.777 18.043 1.00 97.25 197 LEU A O 1
ATOM 1604 N N . SER A 1 198 ? -0.949 8.695 18.209 1.00 94.94 198 SER A N 1
ATOM 1605 C CA . SER A 1 198 ? -0.911 8.691 19.677 1.00 94.94 198 SER A CA 1
ATOM 1606 C C . SER A 1 198 ? 0.101 9.676 20.262 1.00 94.94 198 SER A C 1
ATOM 1608 O O . SER A 1 198 ? -0.047 10.084 21.411 1.00 94.94 198 SER A O 1
ATOM 1610 N N . THR A 1 199 ? 1.126 10.053 19.489 1.00 94.31 199 THR A N 1
ATOM 1611 C CA . THR A 1 199 ? 2.218 10.931 19.948 1.00 94.31 199 THR A CA 1
ATOM 1612 C C . THR A 1 199 ? 2.146 12.348 19.381 1.00 94.31 199 THR A C 1
ATOM 1614 O O . THR A 1 199 ? 2.901 13.222 19.811 1.00 94.31 199 THR A O 1
ATOM 1617 N N . ALA A 1 200 ? 1.251 12.592 18.421 1.00 94.56 200 ALA A N 1
ATOM 1618 C CA . ALA A 1 200 ? 1.080 13.906 17.819 1.00 94.56 200 ALA A CA 1
ATOM 1619 C C . ALA A 1 200 ? 0.173 14.810 18.667 1.00 94.56 200 ALA A C 1
ATOM 1621 O O . ALA A 1 200 ? -0.803 14.357 19.265 1.00 94.56 200 ALA A O 1
ATOM 1622 N N . ASP A 1 201 ? 0.469 16.108 18.667 1.00 93.75 201 ASP A N 1
ATOM 1623 C CA . ASP A 1 201 ? -0.351 17.124 19.322 1.00 93.75 201 ASP A CA 1
ATOM 1624 C C . ASP A 1 201 ? -1.353 17.744 18.334 1.00 93.75 201 ASP A C 1
ATOM 1626 O O . ASP A 1 201 ? -0.998 18.108 17.208 1.00 93.75 201 ASP A O 1
ATOM 1630 N N . SER A 1 202 ? -2.622 17.872 18.740 1.00 93.62 202 SER A N 1
ATOM 1631 C CA . SER A 1 202 ? -3.666 18.378 17.840 1.00 93.62 202 SER A CA 1
ATOM 1632 C C . SER A 1 202 ? -3.457 19.840 17.461 1.00 93.62 202 SER A C 1
ATOM 1634 O O . SER A 1 202 ? -3.786 20.218 16.336 1.00 93.62 202 SER A O 1
ATOM 1636 N N . TYR A 1 203 ? -2.942 20.670 18.372 1.00 92.06 203 TYR A N 1
ATOM 1637 C CA . TYR A 1 203 ? -2.740 22.096 18.127 1.00 92.06 203 TYR A CA 1
ATOM 1638 C C . TYR A 1 203 ? -1.571 22.320 17.169 1.00 92.06 203 TYR A C 1
ATOM 1640 O O . TYR A 1 203 ? -1.724 23.050 16.191 1.00 92.06 203 TYR A O 1
ATOM 1648 N N . GLU A 1 204 ? -0.447 21.630 17.376 1.00 92.50 204 GLU A N 1
ATOM 1649 C CA . GLU A 1 204 ? 0.703 21.677 16.467 1.00 92.50 204 GLU A CA 1
ATOM 1650 C C . GLU A 1 204 ? 0.331 21.232 15.047 1.00 92.50 204 GLU A C 1
ATOM 1652 O O . GLU A 1 204 ? 0.675 21.910 14.076 1.00 92.50 204 GLU A O 1
ATOM 1657 N N . LEU A 1 205 ? -0.413 20.127 14.906 1.00 93.12 205 LEU A N 1
ATOM 1658 C CA . LEU A 1 205 ? -0.886 19.673 13.596 1.00 93.12 205 LEU A CA 1
ATOM 1659 C C . LEU A 1 205 ? -1.865 20.670 12.975 1.00 93.12 205 LEU A C 1
ATOM 1661 O O . LEU A 1 205 ? -1.765 20.985 11.790 1.00 93.12 205 LEU A O 1
ATOM 1665 N N . SER A 1 206 ? -2.799 21.193 13.766 1.00 92.06 206 SER A N 1
ATOM 1666 C CA . SER A 1 206 ? -3.757 22.190 13.287 1.00 92.06 206 SER A CA 1
ATOM 1667 C C . SER A 1 206 ? -3.034 23.440 12.787 1.00 92.06 206 SER A C 1
ATOM 1669 O O . SER A 1 206 ? -3.320 23.900 11.685 1.00 92.06 206 SER A O 1
ATOM 1671 N N . ALA A 1 207 ? -2.046 23.941 13.530 1.00 90.12 207 ALA A N 1
ATOM 1672 C CA . ALA A 1 207 ? -1.228 25.083 13.136 1.00 90.12 207 ALA A CA 1
ATOM 1673 C C . ALA A 1 207 ? -0.428 24.804 11.853 1.00 90.12 207 ALA A C 1
ATOM 1675 O O . ALA A 1 207 ? -0.458 25.623 10.935 1.00 90.12 207 ALA A O 1
ATOM 1676 N N . LEU A 1 208 ? 0.218 23.636 11.749 1.00 91.00 208 LEU A N 1
ATOM 1677 C CA . LEU A 1 208 ? 0.984 23.235 10.564 1.00 91.00 208 LEU A CA 1
ATOM 1678 C C . LEU A 1 208 ? 0.110 23.204 9.302 1.00 91.00 208 LEU A C 1
ATOM 1680 O O . LEU A 1 208 ? 0.492 23.750 8.273 1.00 91.00 208 LEU A O 1
ATOM 1684 N N . PHE A 1 209 ? -1.072 22.585 9.372 1.00 90.50 209 PHE A N 1
ATOM 1685 C CA . PHE A 1 209 ? -1.927 22.351 8.199 1.00 90.50 209 PHE A CA 1
ATOM 1686 C C . PHE A 1 209 ? -2.949 23.458 7.907 1.00 90.50 209 PHE A C 1
ATOM 1688 O O . PHE A 1 209 ? -3.630 23.396 6.874 1.00 90.50 209 PHE A O 1
ATOM 1695 N N . SER A 1 210 ? -3.061 24.454 8.791 1.00 88.19 210 SER A N 1
ATOM 1696 C CA . SER A 1 210 ? -3.836 25.679 8.542 1.00 88.19 210 SER A CA 1
ATOM 1697 C C . SER A 1 210 ? -3.084 26.666 7.656 1.00 88.19 210 SER A C 1
ATOM 1699 O O . SER A 1 210 ? -3.705 27.541 7.053 1.00 88.19 210 SER A O 1
ATOM 1701 N N . ARG A 1 211 ? -1.760 26.528 7.548 1.00 82.56 211 ARG A N 1
ATOM 1702 C CA . ARG A 1 211 ? -0.951 27.319 6.624 1.00 82.56 211 ARG A CA 1
ATOM 1703 C C . ARG A 1 211 ? -1.320 26.933 5.197 1.00 82.56 211 ARG A C 1
ATOM 1705 O O . ARG A 1 211 ? -1.407 25.751 4.859 1.00 82.56 211 ARG A O 1
ATOM 1712 N N . ASN A 1 212 ? -1.512 27.935 4.345 1.00 71.19 212 ASN A N 1
ATOM 1713 C CA . ASN A 1 212 ? -1.385 27.694 2.918 1.00 71.19 212 ASN A CA 1
ATOM 1714 C C . ASN A 1 212 ? 0.073 27.298 2.727 1.00 71.19 212 ASN A C 1
ATOM 1716 O O . ASN A 1 212 ? 0.947 28.104 3.030 1.00 71.19 212 ASN A O 1
ATOM 1720 N N . PHE A 1 213 ? 0.329 26.053 2.323 1.00 72.00 213 PHE A N 1
ATOM 1721 C CA . PHE A 1 213 ? 1.664 25.560 1.984 1.00 72.00 213 PHE A CA 1
ATOM 1722 C C . PHE A 1 213 ? 2.154 26.265 0.712 1.00 72.00 213 PHE A C 1
ATOM 1724 O O . PHE A 1 213 ? 2.282 25.660 -0.352 1.00 72.00 213 PHE A O 1
ATOM 1731 N N . ASP A 1 214 ? 2.322 27.579 0.822 1.00 66.38 214 ASP A N 1
ATOM 1732 C CA . ASP A 1 214 ? 2.973 28.440 -0.132 1.00 66.38 214 ASP A CA 1
ATOM 1733 C C . ASP A 1 214 ? 4.474 28.227 0.080 1.00 66.38 214 ASP A C 1
ATOM 1735 O O . ASP A 1 214 ? 4.969 28.426 1.194 1.00 66.38 214 ASP A O 1
ATOM 1739 N N . PRO A 1 215 ? 5.215 27.798 -0.950 1.00 55.19 215 PRO A N 1
ATOM 1740 C CA . PRO A 1 215 ? 6.650 27.568 -0.862 1.00 55.19 215 PRO A CA 1
ATOM 1741 C C . PRO A 1 215 ? 7.480 28.823 -0.532 1.00 55.19 215 PRO A C 1
ATOM 1743 O O . PRO A 1 215 ? 8.706 28.742 -0.579 1.00 55.19 215 PRO A O 1
ATOM 1746 N N . SER A 1 216 ? 6.881 29.971 -0.192 1.00 61.81 216 SER A N 1
ATOM 1747 C CA . SER A 1 216 ? 7.602 31.114 0.371 1.00 61.81 216 SER A CA 1
ATOM 1748 C C . SER A 1 216 ? 8.509 30.676 1.548 1.00 61.81 216 SER A C 1
ATOM 1750 O O . SER A 1 216 ? 8.087 30.261 2.624 1.00 61.81 216 SER A O 1
ATOM 1752 N N . PHE A 1 217 ? 9.820 30.685 1.290 1.00 63.09 217 PHE A N 1
ATOM 1753 C CA . PHE A 1 217 ? 10.847 29.920 2.015 1.00 63.09 217 PHE A CA 1
ATOM 1754 C C . PHE A 1 217 ? 11.166 30.382 3.445 1.00 63.09 217 PHE A C 1
ATOM 1756 O O . PHE A 1 217 ? 12.101 29.847 4.048 1.00 63.09 217 PHE A O 1
ATOM 1763 N N . SER A 1 218 ? 10.479 31.387 3.993 1.00 69.06 218 SER A N 1
ATOM 1764 C CA . SER A 1 218 ? 10.795 31.898 5.334 1.00 69.06 218 SER A CA 1
ATOM 1765 C C . SER A 1 218 ? 10.546 30.858 6.427 1.00 69.06 218 SER A C 1
ATOM 1767 O O . SER A 1 218 ? 11.281 30.842 7.412 1.00 69.06 218 SER A O 1
ATOM 1769 N N . GLU A 1 219 ? 9.584 29.949 6.233 1.00 82.06 219 GLU A N 1
ATOM 1770 C CA . GLU A 1 219 ? 9.153 28.992 7.265 1.00 82.06 219 GLU A CA 1
ATOM 1771 C C . GLU A 1 219 ? 9.492 27.523 6.965 1.00 82.06 219 GLU A C 1
ATOM 1773 O O . GLU A 1 219 ? 9.318 26.666 7.832 1.00 82.06 219 GLU A O 1
ATOM 1778 N N . ALA A 1 220 ? 10.073 27.224 5.796 1.00 84.62 220 ALA A N 1
ATOM 1779 C CA . ALA A 1 220 ? 10.259 25.850 5.316 1.00 84.62 220 ALA A CA 1
ATOM 1780 C C . ALA A 1 220 ? 11.007 24.938 6.307 1.00 84.62 220 ALA A C 1
ATOM 1782 O O . ALA A 1 220 ? 10.679 23.763 6.443 1.00 84.62 220 ALA A O 1
ATOM 1783 N N . LYS A 1 221 ? 11.992 25.468 7.046 1.00 88.75 221 LYS A N 1
ATOM 1784 C CA . LYS A 1 221 ? 12.703 24.705 8.085 1.00 88.75 221 LYS A CA 1
ATOM 1785 C C . LYS A 1 221 ? 11.771 24.268 9.223 1.00 88.75 221 LYS A C 1
ATOM 1787 O O . LYS A 1 221 ? 11.872 23.135 9.699 1.00 88.75 221 LYS A O 1
ATOM 1792 N N . GLY A 1 222 ? 10.888 25.165 9.665 1.00 90.44 222 GLY A N 1
ATOM 1793 C CA . GLY A 1 222 ? 9.900 24.891 10.706 1.00 90.44 222 GLY A CA 1
ATOM 1794 C C . GLY A 1 222 ? 8.898 23.838 10.249 1.00 90.44 222 GLY A C 1
ATOM 1795 O O . GLY A 1 222 ? 8.687 22.853 10.955 1.00 90.44 222 GLY A O 1
ATOM 1796 N N . ASP A 1 223 ? 8.382 23.979 9.028 1.00 90.06 223 ASP A N 1
ATOM 1797 C CA . ASP A 1 223 ? 7.433 23.019 8.460 1.00 90.06 223 ASP A CA 1
ATOM 1798 C C . ASP A 1 223 ? 8.063 21.633 8.286 1.00 90.06 223 ASP A C 1
ATOM 1800 O O . ASP A 1 223 ? 7.488 20.637 8.717 1.00 90.06 223 ASP A O 1
ATOM 1804 N N . LEU A 1 224 ? 9.280 21.548 7.733 1.00 91.75 224 LEU A N 1
ATOM 1805 C CA . LEU A 1 224 ? 10.004 20.279 7.584 1.00 91.75 224 LEU A CA 1
ATOM 1806 C C . LEU A 1 224 ? 10.284 19.620 8.938 1.00 91.75 224 LEU A C 1
ATOM 1808 O O . LEU A 1 224 ? 10.190 18.398 9.062 1.00 91.75 224 LEU A O 1
ATOM 1812 N N . THR A 1 225 ? 10.591 20.412 9.968 1.00 94.31 225 THR A N 1
ATOM 1813 C CA . THR A 1 225 ? 10.762 19.906 11.337 1.00 94.31 225 THR A CA 1
ATOM 1814 C C . THR A 1 225 ? 9.454 19.325 11.870 1.00 94.31 225 THR A C 1
ATOM 1816 O O . THR A 1 225 ? 9.455 18.225 12.429 1.00 94.31 225 THR A O 1
ATOM 1819 N N . ALA A 1 226 ? 8.336 20.018 11.652 1.00 94.00 226 ALA A N 1
ATOM 1820 C CA . ALA A 1 226 ? 7.017 19.562 12.066 1.00 94.00 226 ALA A CA 1
ATOM 1821 C C . ALA A 1 226 ? 6.577 18.300 11.299 1.00 94.00 226 ALA A C 1
ATOM 1823 O O . ALA A 1 226 ? 6.107 17.347 11.920 1.00 94.00 226 ALA A O 1
ATOM 1824 N N . PHE A 1 227 ? 6.832 18.218 9.988 1.00 95.12 227 PHE A N 1
ATOM 1825 C CA . PHE A 1 227 ? 6.643 16.987 9.215 1.00 95.12 227 PHE A CA 1
ATOM 1826 C C . PHE A 1 227 ? 7.509 15.847 9.738 1.00 95.12 227 PHE A C 1
ATOM 1828 O O . PHE A 1 227 ? 7.013 14.738 9.898 1.00 95.12 227 PHE A O 1
ATOM 1835 N N . CYS A 1 228 ? 8.783 16.093 10.045 1.00 96.38 228 CYS A N 1
ATOM 1836 C CA . CYS A 1 228 ? 9.640 15.066 10.630 1.00 96.38 228 CYS A CA 1
ATOM 1837 C C . CYS A 1 228 ? 9.103 14.572 11.980 1.00 96.38 228 CYS A C 1
ATOM 1839 O O . CYS A 1 228 ? 9.221 13.388 12.270 1.00 96.38 228 CYS A O 1
ATOM 1841 N N . LYS A 1 229 ? 8.530 15.453 12.812 1.00 96.19 229 LYS A N 1
ATOM 1842 C CA . LYS A 1 229 ? 7.890 15.065 14.078 1.00 96.19 229 LYS A CA 1
ATOM 1843 C C . LYS A 1 229 ? 6.641 14.215 13.824 1.00 96.19 229 LYS A C 1
ATOM 1845 O O . LYS A 1 229 ? 6.523 13.147 14.409 1.00 96.19 229 LYS A O 1
ATOM 1850 N N . LEU A 1 230 ? 5.773 14.647 12.907 1.00 96.31 230 LEU A N 1
ATOM 1851 C CA . LEU A 1 230 ? 4.573 13.915 12.492 1.00 96.31 230 LEU A CA 1
ATOM 1852 C C . LEU A 1 230 ? 4.907 12.518 11.947 1.00 96.31 230 LEU A C 1
ATOM 1854 O O . LEU A 1 230 ? 4.331 11.530 12.386 1.00 96.31 230 LEU A O 1
ATOM 1858 N N . LEU A 1 231 ? 5.845 12.428 11.001 1.00 96.69 231 LEU A N 1
ATOM 1859 C CA . LEU A 1 231 ? 6.223 11.173 10.345 1.00 96.69 231 LEU A CA 1
ATOM 1860 C C . LEU A 1 231 ? 7.020 10.226 11.258 1.00 96.69 231 LEU A C 1
ATOM 1862 O O . LEU A 1 231 ? 7.201 9.064 10.906 1.00 96.69 231 LEU A O 1
ATOM 1866 N N . SER A 1 232 ? 7.478 10.709 12.415 1.00 95.94 232 SER A N 1
ATOM 1867 C CA . SER A 1 232 ? 8.060 9.882 13.477 1.00 95.94 232 SER A CA 1
ATOM 1868 C C . SER A 1 232 ? 7.011 9.237 14.390 1.00 95.94 232 SER A C 1
ATOM 1870 O O . SER A 1 232 ? 7.394 8.463 15.269 1.00 95.94 232 SER A O 1
ATOM 1872 N N . ASP A 1 233 ? 5.715 9.537 14.228 1.00 96.69 233 ASP A N 1
ATOM 1873 C CA . ASP A 1 233 ? 4.673 8.867 15.009 1.00 96.69 233 ASP A CA 1
ATOM 1874 C C . ASP A 1 233 ? 4.708 7.342 14.741 1.00 96.69 233 ASP A C 1
ATOM 1876 O O . ASP A 1 233 ? 4.834 6.922 13.582 1.00 96.69 233 ASP A O 1
ATOM 1880 N N . PRO A 1 234 ? 4.593 6.486 15.780 1.00 95.38 234 PRO A N 1
ATOM 1881 C CA . PRO A 1 234 ? 4.638 5.029 15.639 1.00 95.38 234 PRO A CA 1
ATOM 1882 C C . PRO A 1 234 ? 3.659 4.434 14.624 1.00 95.38 234 PRO A C 1
ATOM 1884 O O . PRO A 1 234 ? 3.921 3.333 14.110 1.00 95.38 234 PRO A O 1
ATOM 1887 N N . TRP A 1 235 ? 2.563 5.149 14.338 1.00 96.75 235 TRP A N 1
ATOM 1888 C CA . TRP A 1 235 ? 1.607 4.802 13.298 1.00 96.75 235 TRP A CA 1
ATOM 1889 C C . TRP A 1 235 ? 2.279 4.675 11.939 1.00 96.75 235 TRP A C 1
ATOM 1891 O O . TRP A 1 235 ? 2.126 3.650 11.271 1.00 96.75 235 TRP A O 1
ATOM 1901 N N . PHE A 1 236 ? 3.116 5.650 11.569 1.00 96.75 236 PHE A N 1
ATOM 1902 C CA . PHE A 1 236 ? 3.829 5.586 10.306 1.00 96.75 236 PHE A CA 1
ATOM 1903 C C . PHE A 1 236 ? 4.770 4.391 10.281 1.00 96.75 236 PHE A C 1
ATOM 1905 O O . PHE A 1 236 ? 4.845 3.770 9.249 1.00 96.75 236 PHE A O 1
ATOM 1912 N N . ASP A 1 237 ? 5.405 3.956 11.365 1.00 94.56 237 ASP A N 1
ATOM 1913 C CA . ASP A 1 237 ? 6.314 2.794 11.352 1.00 94.56 237 ASP A CA 1
ATOM 1914 C C . ASP A 1 237 ? 5.622 1.415 11.211 1.00 94.56 237 ASP A C 1
ATOM 1916 O O . ASP A 1 237 ? 6.295 0.375 11.216 1.00 94.56 237 ASP A O 1
ATOM 1920 N N . SER A 1 238 ? 4.287 1.338 11.225 1.00 95.31 238 SER A N 1
ATOM 1921 C CA . SER A 1 238 ? 3.541 0.068 11.247 1.00 95.31 238 SER A CA 1
ATOM 1922 C C . SER A 1 238 ? 3.187 -0.438 9.852 1.00 95.31 238 SER A C 1
ATOM 1924 O O . SER A 1 238 ? 2.686 0.304 9.010 1.00 95.31 238 SER A O 1
ATOM 1926 N N . LEU A 1 239 ? 3.421 -1.734 9.623 1.00 95.12 239 LEU A N 1
ATOM 1927 C CA . LEU A 1 239 ? 3.052 -2.394 8.373 1.00 95.12 239 LEU A CA 1
ATOM 1928 C C . LEU A 1 239 ? 1.529 -2.423 8.177 1.00 95.12 239 LEU A C 1
ATOM 1930 O O . LEU A 1 239 ? 1.043 -2.037 7.119 1.00 95.12 239 LEU A O 1
ATOM 1934 N N . TRP A 1 240 ? 0.788 -2.802 9.218 1.00 95.19 240 TRP A N 1
ATOM 1935 C CA . TRP A 1 240 ? -0.676 -2.836 9.206 1.00 95.19 240 TRP A CA 1
ATOM 1936 C C . TRP A 1 240 ? -1.272 -1.447 8.953 1.00 95.19 240 TRP A C 1
ATOM 1938 O O . TRP A 1 240 ? -2.110 -1.280 8.071 1.00 95.19 240 TRP A O 1
ATOM 1948 N N . ALA A 1 241 ? -0.743 -0.424 9.630 1.00 95.94 241 ALA A N 1
ATOM 1949 C CA . ALA A 1 241 ? -1.162 0.960 9.418 1.00 95.94 241 ALA A CA 1
ATOM 1950 C C . ALA A 1 241 ? -0.931 1.421 7.973 1.00 95.94 241 ALA A C 1
ATOM 1952 O O . ALA A 1 241 ? -1.739 2.163 7.426 1.00 95.94 241 ALA A O 1
ATOM 1953 N N . MET A 1 242 ? 0.143 0.962 7.320 1.00 95.81 242 MET A N 1
ATOM 1954 C CA . MET A 1 242 ? 0.415 1.296 5.922 1.00 95.81 242 MET A CA 1
ATOM 1955 C C . MET A 1 242 ? -0.655 0.742 4.967 1.00 95.81 242 MET A C 1
ATOM 1957 O O . MET A 1 242 ? -1.071 1.453 4.052 1.00 95.81 242 MET A O 1
ATOM 1961 N N . GLN A 1 243 ? -1.140 -0.486 5.184 1.00 94.81 243 GLN A N 1
ATOM 1962 C CA . GLN A 1 243 ? -2.274 -1.021 4.422 1.00 94.81 243 GLN A CA 1
ATOM 1963 C C . GLN A 1 243 ? -3.537 -0.190 4.667 1.00 94.81 243 GLN A C 1
ATOM 1965 O O . GLN A 1 243 ? -4.224 0.199 3.725 1.00 94.81 243 GLN A O 1
ATOM 1970 N N . GLU A 1 244 ? -3.837 0.122 5.923 1.00 95.56 244 GLU A N 1
ATOM 1971 C CA . GLU A 1 244 ? -5.016 0.908 6.304 1.00 95.56 244 GLU A CA 1
ATOM 1972 C C . GLU A 1 244 ? -4.988 2.316 5.683 1.00 95.56 244 GLU A C 1
ATOM 1974 O O . GLU A 1 244 ? -5.998 2.803 5.168 1.00 95.56 244 GLU A O 1
ATOM 1979 N N . ALA A 1 245 ? -3.803 2.928 5.640 1.00 95.12 245 ALA A N 1
ATOM 1980 C CA . ALA A 1 245 ? -3.535 4.205 4.993 1.00 95.12 245 ALA A CA 1
ATOM 1981 C C . ALA A 1 245 ? -3.827 4.176 3.487 1.00 95.12 245 ALA A C 1
ATOM 1983 O O . ALA A 1 245 ? -4.413 5.115 2.941 1.00 95.12 245 ALA A O 1
ATOM 1984 N N . PHE A 1 246 ? -3.437 3.086 2.820 1.00 94.56 246 PHE A N 1
ATOM 1985 C CA . PHE A 1 246 ? -3.724 2.866 1.407 1.00 94.56 246 PHE A CA 1
ATOM 1986 C C . PHE A 1 246 ? -5.230 2.713 1.159 1.00 94.56 246 PHE A C 1
ATOM 1988 O O . PHE A 1 246 ? -5.771 3.345 0.250 1.00 94.56 246 PHE A O 1
ATOM 1995 N N . LEU A 1 247 ? -5.911 1.928 2.000 1.00 93.44 247 LEU A N 1
ATOM 1996 C CA . LEU A 1 247 ? -7.343 1.640 1.883 1.00 93.44 247 LEU A CA 1
ATOM 1997 C C . LEU A 1 247 ? -8.231 2.860 2.165 1.00 93.44 247 LEU A C 1
ATOM 1999 O O . LEU A 1 247 ? -9.316 2.974 1.591 1.00 93.44 247 LEU A O 1
ATOM 2003 N N . ARG A 1 248 ? -7.810 3.771 3.055 1.00 94.12 248 ARG A N 1
ATOM 2004 C CA . ARG A 1 248 ? -8.592 4.955 3.456 1.00 94.12 248 ARG A CA 1
ATOM 2005 C C . ARG A 1 248 ? -7.731 6.215 3.497 1.00 94.12 248 ARG A C 1
ATOM 2007 O O . ARG A 1 248 ? -7.560 6.844 4.536 1.00 94.12 248 ARG A O 1
ATOM 2014 N N . GLN A 1 249 ? -7.279 6.664 2.328 1.00 92.88 249 GLN A N 1
ATOM 2015 C CA . GLN A 1 249 ? -6.514 7.915 2.187 1.00 92.88 249 GLN A CA 1
ATOM 2016 C C . GLN A 1 249 ? -7.278 9.163 2.659 1.00 92.88 249 GLN A C 1
ATOM 2018 O O . GLN A 1 249 ? -6.672 10.192 2.937 1.00 92.88 249 GLN A O 1
ATOM 2023 N N . THR A 1 250 ? -8.605 9.104 2.763 1.00 93.88 250 THR A N 1
ATOM 2024 C CA . THR A 1 250 ? -9.449 10.195 3.273 1.00 93.88 250 THR A CA 1
ATOM 2025 C C . THR A 1 250 ? -9.702 10.118 4.779 1.00 93.88 250 THR A C 1
ATOM 2027 O O . THR A 1 250 ? -10.451 10.946 5.295 1.00 93.88 250 THR A O 1
ATOM 2030 N N . ALA A 1 251 ? -9.087 9.164 5.490 1.00 95.94 251 ALA A N 1
ATOM 2031 C CA . ALA A 1 251 ? -9.263 9.009 6.928 1.00 95.94 251 ALA A CA 1
ATOM 2032 C C . ALA A 1 251 ? -8.925 10.301 7.684 1.00 95.94 251 ALA A C 1
ATOM 2034 O O . ALA A 1 251 ? -7.955 10.998 7.363 1.00 95.94 251 ALA A O 1
ATOM 2035 N N . TYR A 1 252 ? -9.738 10.615 8.688 1.00 97.31 252 TYR A N 1
ATOM 2036 C CA . TYR A 1 252 ? -9.554 11.785 9.534 1.00 97.31 252 TYR A CA 1
ATOM 2037 C C . TYR A 1 252 ? -8.491 11.534 10.592 1.00 97.31 252 TYR A C 1
ATOM 2039 O O . TYR A 1 252 ? -8.391 10.442 11.145 1.00 97.31 252 TYR A O 1
ATOM 2047 N N . ILE A 1 253 ? -7.715 12.564 10.898 1.00 97.62 253 ILE A N 1
ATOM 2048 C CA . ILE A 1 253 ? -6.684 12.495 11.924 1.00 97.62 253 ILE A CA 1
ATOM 2049 C C . ILE A 1 253 ? -7.302 12.833 13.279 1.00 97.62 253 ILE A C 1
ATOM 2051 O O . ILE A 1 253 ? -7.958 13.866 13.439 1.00 97.62 253 ILE A O 1
ATOM 2055 N N . ILE A 1 254 ? -7.070 11.954 14.247 1.00 97.69 254 ILE A N 1
ATOM 2056 C CA . ILE A 1 254 ? -7.393 12.152 15.657 1.00 97.69 254 ILE A CA 1
ATOM 2057 C C . ILE A 1 254 ? -6.122 11.942 16.485 1.00 97.69 254 ILE A C 1
ATOM 2059 O O . ILE A 1 254 ? -5.283 11.103 16.159 1.00 97.69 254 ILE A O 1
ATOM 2063 N N . THR A 1 255 ? -5.953 12.725 17.540 1.00 96.88 255 THR A N 1
ATOM 2064 C CA . THR A 1 255 ? -4.853 12.594 18.501 1.00 96.88 255 THR A CA 1
ATOM 2065 C C . THR A 1 255 ? -5.412 12.263 19.880 1.00 96.88 255 THR A C 1
ATOM 2067 O O . THR A 1 255 ? -6.626 12.210 20.089 1.00 96.88 255 THR A O 1
ATOM 2070 N N . SER A 1 256 ? -4.529 12.086 20.861 1.00 93.88 256 SER A N 1
ATOM 2071 C CA . SER A 1 256 ? -4.916 11.868 22.260 1.00 93.88 256 SER A CA 1
ATOM 2072 C C . SER A 1 256 ? -5.687 13.049 22.879 1.00 93.88 256 SER A C 1
ATOM 2074 O O . SER A 1 256 ? -6.384 12.860 23.873 1.00 93.88 256 SER A O 1
ATOM 2076 N N . SER A 1 257 ? -5.602 14.248 22.289 1.00 93.56 257 SER A N 1
ATOM 2077 C CA . SER A 1 257 ? -6.352 15.449 22.691 1.00 93.56 257 SER A CA 1
ATOM 2078 C C . SER A 1 257 ? -7.659 15.652 21.912 1.00 93.56 257 SER A C 1
ATOM 2080 O O . SER A 1 257 ? -8.497 16.452 22.327 1.00 93.56 257 SER A O 1
ATOM 2082 N N . GLY A 1 258 ? -7.898 14.891 20.839 1.00 92.88 258 GLY A N 1
ATOM 2083 C CA . GLY A 1 258 ? -9.122 14.946 20.038 1.00 92.88 258 GLY A CA 1
ATOM 2084 C C . GLY A 1 258 ? -8.851 15.226 18.562 1.00 92.88 258 GLY A C 1
ATOM 2085 O O . GLY A 1 258 ? -7.795 14.889 18.027 1.00 92.88 258 GLY A O 1
ATOM 2086 N N . PHE A 1 259 ? -9.834 15.795 17.868 1.00 92.56 259 PHE A N 1
ATOM 2087 C CA . PHE A 1 259 ? -9.723 16.072 16.438 1.00 92.56 259 PHE A CA 1
ATOM 2088 C C . PHE A 1 259 ? -8.811 17.263 16.130 1.00 92.56 259 PHE A C 1
ATOM 2090 O O . PHE A 1 259 ? -8.817 18.279 16.823 1.00 92.56 259 PHE A O 1
ATOM 2097 N N . CYS A 1 260 ? -8.072 17.164 15.024 1.00 89.44 260 CYS A N 1
ATOM 2098 C CA . CYS A 1 260 ? -7.299 18.279 14.482 1.00 89.44 260 CYS A CA 1
ATOM 2099 C C . CYS A 1 260 ? -8.187 19.123 13.554 1.00 89.44 260 CYS A C 1
ATOM 2101 O O . CYS A 1 260 ? -8.536 18.672 12.457 1.00 89.44 260 CYS A O 1
ATOM 2103 N N . HIS A 1 261 ? -8.544 20.337 13.977 1.00 90.12 261 HIS A N 1
ATOM 2104 C CA . HIS A 1 261 ? -9.364 21.272 13.202 1.00 90.12 261 HIS A CA 1
ATOM 2105 C C . HIS A 1 261 ? -8.498 22.315 12.491 1.00 90.12 261 HIS A C 1
ATOM 2107 O O . HIS A 1 261 ? -7.605 22.910 13.085 1.00 90.12 261 HIS A O 1
ATOM 2113 N N . LEU A 1 262 ? -8.779 22.569 11.217 1.00 86.88 262 LEU A N 1
ATOM 2114 C CA . LEU A 1 262 ? -8.047 23.543 10.413 1.00 86.88 262 LEU A CA 1
ATOM 2115 C C . LEU A 1 262 ? -8.585 24.953 10.689 1.00 86.88 262 LEU A C 1
ATOM 2117 O O . LEU A 1 262 ? -9.729 25.253 10.364 1.00 86.88 262 LEU A O 1
ATOM 2121 N N . GLN A 1 263 ? -7.759 25.829 11.260 1.00 81.06 263 GLN A N 1
ATOM 2122 C CA . GLN A 1 263 ? -8.156 27.157 11.750 1.00 81.06 263 GLN A CA 1
ATOM 2123 C C . GLN A 1 263 ? -8.773 28.045 10.656 1.00 81.06 263 GLN A C 1
ATOM 2125 O O . GLN A 1 263 ? -9.723 28.777 10.917 1.00 81.06 263 GLN A O 1
ATOM 2130 N N . ASN A 1 264 ? -8.265 27.944 9.424 1.00 73.69 264 ASN A N 1
ATOM 2131 C CA . ASN A 1 264 ? -8.622 28.835 8.313 1.00 73.69 264 ASN A CA 1
ATOM 2132 C C . ASN A 1 264 ? -9.760 28.311 7.423 1.00 73.69 264 ASN A C 1
ATOM 2134 O O . ASN A 1 264 ? -10.182 28.989 6.492 1.00 73.69 264 ASN A O 1
ATOM 2138 N N . GLU A 1 265 ? -10.260 27.107 7.693 1.00 69.75 265 GLU A N 1
ATOM 2139 C CA . GLU A 1 265 ? -11.235 26.415 6.845 1.00 69.75 265 GLU A CA 1
ATOM 2140 C C . GLU A 1 265 ? -12.521 26.074 7.627 1.00 69.75 265 GLU A C 1
ATOM 2142 O O . GLU A 1 265 ? -13.257 25.149 7.303 1.00 69.75 265 GLU A O 1
ATOM 2147 N N . GLY A 1 266 ? -12.827 26.802 8.702 1.00 64.94 266 GLY A N 1
ATOM 2148 C CA . GLY A 1 266 ? -13.972 26.480 9.559 1.00 64.94 266 GLY A CA 1
ATOM 2149 C C . GLY A 1 266 ? -13.801 25.136 10.285 1.00 64.94 266 GLY A C 1
ATOM 2150 O O . GLY A 1 266 ? -12.704 24.757 10.673 1.00 64.94 266 GLY A O 1
ATOM 2151 N N . LYS A 1 267 ? -14.888 24.378 10.493 1.00 71.62 267 LYS A N 1
ATOM 2152 C CA . LYS A 1 267 ? -14.858 23.078 11.205 1.00 71.62 267 LYS A CA 1
ATOM 2153 C C . LYS A 1 267 ? -14.259 21.925 10.370 1.00 71.62 267 LYS A C 1
ATOM 2155 O O . LYS A 1 267 ? -14.509 20.759 10.681 1.00 71.62 267 LYS A O 1
ATOM 2160 N N . HIS A 1 268 ? -13.493 22.207 9.312 1.00 86.56 268 HIS A N 1
ATOM 2161 C CA . HIS A 1 268 ? -12.850 21.169 8.506 1.00 86.56 268 HIS A CA 1
ATOM 2162 C C . HIS A 1 268 ? -11.755 20.456 9.310 1.00 86.56 268 HIS A C 1
ATOM 2164 O O . HIS A 1 268 ? -10.923 21.075 9.970 1.00 86.56 268 HIS A O 1
ATOM 2170 N N . MET A 1 269 ? -11.775 19.126 9.272 1.00 91.50 269 MET A N 1
ATOM 2171 C CA . MET A 1 269 ? -10.821 18.295 9.999 1.00 91.50 269 MET A CA 1
ATOM 2172 C C . MET A 1 269 ? -9.664 17.865 9.110 1.00 91.50 269 MET A C 1
ATOM 2174 O O . MET A 1 269 ? -9.849 17.573 7.925 1.00 91.50 269 MET A O 1
ATOM 2178 N N . LEU A 1 270 ? -8.478 17.771 9.707 1.00 94.62 270 LEU A N 1
ATOM 2179 C CA . LEU A 1 270 ? -7.301 17.235 9.044 1.00 94.62 270 LEU A CA 1
ATOM 2180 C C . LEU A 1 270 ? -7.558 15.786 8.610 1.00 94.62 270 LEU A C 1
ATOM 2182 O O . LEU A 1 270 ? -8.055 14.966 9.383 1.00 94.62 270 LEU A O 1
ATOM 2186 N N . SER A 1 271 ? -7.200 15.468 7.369 1.00 95.19 271 SER A N 1
ATOM 2187 C CA . SER A 1 271 ? -7.262 14.113 6.823 1.00 95.19 271 SER A CA 1
ATOM 2188 C C . SER A 1 271 ? -5.901 13.675 6.304 1.00 95.19 271 SER A C 1
ATOM 2190 O O . SER A 1 271 ? -5.045 14.501 5.965 1.00 95.19 271 SER A O 1
ATOM 2192 N N . LEU A 1 272 ? -5.721 12.365 6.179 1.00 95.00 272 LEU A N 1
ATOM 2193 C CA . LEU A 1 272 ? -4.503 11.775 5.638 1.00 95.00 272 LEU A CA 1
ATOM 2194 C C . LEU A 1 272 ? -4.206 12.264 4.207 1.00 95.00 272 LEU A C 1
ATOM 2196 O O . LEU A 1 272 ? -3.054 12.528 3.870 1.00 95.00 272 LEU A O 1
ATOM 2200 N N . SER A 1 273 ? -5.234 12.493 3.385 1.00 92.88 273 SER A N 1
ATOM 2201 C CA . SER A 1 273 ? -5.088 13.028 2.024 1.00 92.88 273 SER A CA 1
ATOM 2202 C C . SER A 1 273 ? -4.494 14.438 2.007 1.00 92.88 273 SER A C 1
ATOM 2204 O O . SER A 1 273 ? -3.722 14.770 1.105 1.00 92.88 273 SER A O 1
ATOM 2206 N N . ARG A 1 274 ? -4.805 15.255 3.023 1.00 92.12 274 ARG A N 1
ATOM 2207 C CA . ARG A 1 274 ? -4.244 16.600 3.178 1.00 92.12 274 ARG A CA 1
ATOM 2208 C C . ARG A 1 274 ? -2.791 16.532 3.637 1.00 92.12 274 ARG A C 1
ATOM 2210 O O . ARG A 1 274 ? -1.965 17.220 3.043 1.00 92.12 274 ARG A O 1
ATOM 2217 N N . ILE A 1 275 ? -2.472 15.657 4.601 1.00 94.31 275 ILE A N 1
ATOM 2218 C CA . ILE A 1 275 ? -1.080 15.376 5.005 1.00 94.31 275 ILE A CA 1
ATOM 2219 C C . ILE A 1 275 ? -0.257 14.979 3.782 1.00 94.31 275 ILE A C 1
ATOM 2221 O O . ILE A 1 275 ? 0.782 15.572 3.501 1.00 94.31 275 ILE A O 1
ATOM 2225 N N . ARG A 1 276 ? -0.768 14.013 3.018 1.00 93.75 276 ARG A N 1
ATOM 2226 C CA . ARG A 1 276 ? -0.135 13.510 1.806 1.00 93.75 276 ARG A CA 1
ATOM 2227 C C . ARG A 1 276 ? 0.075 14.607 0.769 1.00 93.75 276 ARG A C 1
ATOM 2229 O O . ARG A 1 276 ? 1.174 14.729 0.247 1.00 93.75 276 ARG A O 1
ATOM 2236 N N . ARG A 1 277 ? -0.953 15.404 0.460 1.00 90.94 277 ARG A N 1
ATOM 2237 C CA . ARG A 1 277 ? -0.849 16.490 -0.526 1.00 90.94 277 ARG A CA 1
ATOM 2238 C C . ARG A 1 277 ? 0.209 17.512 -0.123 1.00 90.94 277 ARG A C 1
ATOM 2240 O O . ARG A 1 277 ? 1.010 17.906 -0.960 1.00 90.94 277 ARG A O 1
ATOM 2247 N N . ALA A 1 278 ? 0.227 17.912 1.144 1.00 91.44 278 ALA A N 1
ATOM 2248 C CA . ALA A 1 278 ? 1.220 18.850 1.640 1.00 91.44 278 ALA A CA 1
ATOM 2249 C C . ALA A 1 278 ? 2.638 18.261 1.560 1.00 91.44 278 ALA A C 1
ATOM 2251 O O . ALA A 1 278 ? 3.525 18.899 1.004 1.00 91.44 278 ALA A O 1
ATOM 2252 N N . ALA A 1 279 ? 2.839 17.017 2.007 1.00 92.25 279 ALA A N 1
ATOM 2253 C CA . ALA A 1 279 ? 4.127 16.330 1.900 1.00 92.25 279 ALA A CA 1
ATOM 2254 C C . ALA A 1 279 ? 4.594 16.180 0.439 1.00 92.25 279 ALA A C 1
ATOM 2256 O O . ALA A 1 279 ? 5.763 16.419 0.140 1.00 92.25 279 ALA A O 1
ATOM 2257 N N . LEU A 1 280 ? 3.683 15.856 -0.487 1.00 88.88 280 LEU A N 1
ATOM 2258 C CA . LEU A 1 280 ? 3.979 15.822 -1.921 1.00 88.88 280 LEU A CA 1
ATOM 2259 C C . LEU A 1 280 ? 4.402 17.195 -2.441 1.00 88.88 280 LEU A C 1
ATOM 2261 O O . LEU A 1 280 ? 5.386 17.261 -3.164 1.00 88.88 280 LEU A O 1
ATOM 2265 N N . ASN A 1 281 ? 3.730 18.277 -2.040 1.00 86.94 281 ASN A N 1
ATOM 2266 C CA . ASN A 1 281 ? 4.112 19.630 -2.444 1.00 86.94 281 ASN A CA 1
ATOM 2267 C C . ASN A 1 281 ? 5.526 19.997 -1.967 1.00 86.94 281 ASN A C 1
ATOM 2269 O O . ASN A 1 281 ? 6.271 20.599 -2.736 1.00 86.94 281 ASN A O 1
ATOM 2273 N N . TYR A 1 282 ? 5.927 19.602 -0.752 1.00 86.75 282 TYR A N 1
ATOM 2274 C CA . TYR A 1 282 ? 7.318 19.772 -0.309 1.00 86.75 282 TYR A CA 1
ATOM 2275 C C . TYR A 1 282 ? 8.278 18.886 -1.100 1.00 86.75 282 TYR A C 1
ATOM 2277 O O . TYR A 1 282 ? 9.318 19.361 -1.531 1.00 86.75 282 TYR A O 1
ATOM 2285 N N . SER A 1 283 ? 7.943 17.620 -1.336 1.00 86.81 283 SER A N 1
ATOM 2286 C CA . SER A 1 283 ? 8.833 16.707 -2.060 1.00 86.81 283 SER A CA 1
ATOM 2287 C C . SER A 1 283 ? 9.031 17.133 -3.528 1.00 86.81 283 SER A C 1
ATOM 2289 O O . SER A 1 283 ? 10.159 17.188 -4.015 1.00 86.81 283 SER A O 1
ATOM 2291 N N . SER A 1 284 ? 7.956 17.533 -4.224 1.00 82.50 284 SER A N 1
ATOM 2292 C CA . SER A 1 284 ? 7.984 17.908 -5.646 1.00 82.50 284 SER A CA 1
ATOM 2293 C C . SER A 1 284 ? 8.326 19.376 -5.896 1.00 82.50 284 SER A C 1
ATOM 2295 O O . SER A 1 284 ? 9.087 19.684 -6.810 1.00 82.50 284 SER A O 1
ATOM 2297 N N . GLY A 1 285 ? 7.775 20.302 -5.101 1.00 72.06 285 GLY A N 1
ATOM 2298 C CA . GLY A 1 285 ? 8.024 21.743 -5.239 1.00 72.06 285 GLY A CA 1
ATOM 2299 C C . GLY A 1 285 ? 9.489 22.098 -5.000 1.00 72.06 285 GLY A C 1
ATOM 2300 O O . GLY A 1 285 ? 10.001 23.092 -5.517 1.00 72.06 285 GLY A O 1
ATOM 2301 N N . VAL A 1 286 ? 10.202 21.226 -4.290 1.00 60.28 286 VAL A N 1
ATOM 2302 C CA . VAL A 1 286 ? 11.631 21.363 -4.090 1.00 60.28 286 VAL A CA 1
ATOM 2303 C C . VAL A 1 286 ? 12.417 21.113 -5.363 1.00 60.28 286 VAL A C 1
ATOM 2305 O O . VAL A 1 286 ? 13.455 21.728 -5.469 1.00 60.28 286 VAL A O 1
ATOM 2308 N N . GLU A 1 287 ? 11.992 20.366 -6.385 1.00 63.25 287 GLU A N 1
ATOM 2309 C CA . GLU A 1 287 ? 12.833 20.240 -7.595 1.00 63.25 287 GLU A CA 1
ATOM 2310 C C . GLU A 1 287 ? 13.088 21.586 -8.291 1.00 63.25 287 GLU A C 1
ATOM 2312 O O . GLU A 1 287 ? 14.224 21.881 -8.671 1.00 63.25 287 GLU A O 1
ATOM 2317 N N . THR A 1 288 ? 12.072 22.449 -8.363 1.00 66.31 288 THR A N 1
ATOM 2318 C CA . THR A 1 288 ? 12.179 23.790 -8.961 1.00 66.31 288 THR A CA 1
ATOM 2319 C C . THR A 1 288 ? 13.048 24.739 -8.126 1.00 66.31 288 THR A C 1
ATOM 2321 O O . THR A 1 288 ? 13.714 25.614 -8.675 1.00 66.31 288 THR A O 1
ATOM 2324 N N . PHE A 1 289 ? 13.114 24.536 -6.807 1.00 70.38 289 PHE A N 1
ATOM 2325 C CA . PHE A 1 289 ? 13.793 25.441 -5.869 1.00 70.38 289 PHE A CA 1
ATOM 2326 C C . PHE A 1 289 ? 14.863 24.759 -5.004 1.00 70.38 289 PHE A C 1
ATOM 2328 O O . PHE A 1 289 ? 15.316 25.311 -3.997 1.00 70.38 289 PHE A O 1
ATOM 2335 N N . ARG A 1 290 ? 15.316 23.567 -5.414 1.00 71.31 290 ARG A N 1
ATOM 2336 C CA . ARG A 1 290 ? 16.094 22.622 -4.591 1.00 71.31 290 ARG A CA 1
ATOM 2337 C C . ARG A 1 290 ? 17.332 23.262 -4.022 1.00 71.31 290 ARG A C 1
ATOM 2339 O O . ARG A 1 290 ? 17.674 23.065 -2.865 1.00 71.31 290 ARG A O 1
ATOM 2346 N N . ARG A 1 291 ? 17.970 24.086 -4.847 1.00 72.44 291 ARG A N 1
ATOM 2347 C CA . ARG A 1 291 ? 19.178 24.818 -4.486 1.00 72.44 291 ARG A CA 1
ATOM 2348 C C . ARG A 1 291 ? 18.946 25.763 -3.308 1.00 72.44 291 ARG A C 1
ATOM 2350 O O . ARG A 1 291 ? 19.775 25.788 -2.413 1.00 72.44 291 ARG A O 1
ATOM 2357 N N . GLN A 1 292 ? 17.838 26.501 -3.268 1.00 74.06 292 GLN A N 1
ATOM 2358 C CA . GLN A 1 292 ? 17.579 27.454 -2.182 1.00 74.06 292 GLN A CA 1
ATOM 2359 C C . GLN A 1 292 ? 17.189 26.751 -0.881 1.00 74.06 292 GLN A C 1
ATOM 2361 O O . GLN A 1 292 ? 17.664 27.144 0.185 1.00 74.06 292 GLN A O 1
ATOM 2366 N N . LEU A 1 293 ? 16.370 25.695 -0.962 1.00 72.06 293 LEU A N 1
ATOM 2367 C CA . LEU A 1 293 ? 15.993 24.934 0.226 1.00 72.06 293 LEU A CA 1
ATOM 2368 C C . LEU A 1 293 ? 17.195 24.199 0.825 1.00 72.06 293 LEU A C 1
ATOM 2370 O O . LEU A 1 293 ? 17.394 24.266 2.035 1.00 72.06 293 LEU A O 1
ATOM 2374 N N . LEU A 1 294 ? 18.026 23.559 -0.007 1.00 72.44 294 LEU A N 1
ATOM 2375 C CA . LEU A 1 294 ? 19.234 22.884 0.472 1.00 72.44 294 LEU A CA 1
ATOM 2376 C C . LEU A 1 294 ? 20.186 23.871 1.173 1.00 72.44 294 LEU A C 1
ATOM 2378 O O . LEU A 1 294 ? 20.751 23.551 2.210 1.00 72.44 294 LEU A O 1
ATOM 2382 N N . LEU A 1 295 ? 20.288 25.119 0.714 1.00 79.19 295 LEU A N 1
ATOM 2383 C CA . LEU A 1 295 ? 21.123 26.110 1.402 1.00 79.19 295 LEU A CA 1
ATOM 2384 C C . LEU A 1 295 ? 20.624 26.481 2.814 1.00 79.19 295 LEU A C 1
ATOM 2386 O O . LEU A 1 295 ? 21.439 26.861 3.650 1.00 79.19 295 LEU A O 1
ATOM 2390 N N . LYS A 1 296 ? 19.315 26.397 3.096 1.00 84.06 296 LYS A N 1
ATOM 2391 C CA . LYS A 1 296 ? 18.722 26.871 4.367 1.00 84.06 296 LYS A CA 1
ATOM 2392 C C . LYS A 1 296 ? 18.274 25.760 5.324 1.00 84.06 296 LYS A C 1
ATOM 2394 O O . LYS A 1 296 ? 18.247 25.982 6.533 1.00 84.06 296 LYS A O 1
ATOM 2399 N N . ALA A 1 297 ? 17.882 24.603 4.794 1.00 88.25 297 ALA A N 1
ATOM 2400 C CA . ALA A 1 297 ? 17.232 23.521 5.534 1.00 88.25 297 ALA A CA 1
ATOM 2401 C C . ALA A 1 297 ? 17.566 22.129 4.960 1.00 88.25 297 ALA A C 1
ATOM 2403 O O . ALA A 1 297 ? 16.736 21.222 5.010 1.00 88.25 297 ALA A O 1
ATOM 2404 N N . GLU A 1 298 ? 18.759 21.938 4.378 1.00 89.06 298 GLU A N 1
ATOM 2405 C CA . GLU A 1 298 ? 19.164 20.647 3.792 1.00 89.06 298 GLU A CA 1
ATOM 2406 C C . GLU A 1 298 ? 19.021 19.486 4.773 1.00 89.06 298 GLU A C 1
ATOM 2408 O O . GLU A 1 298 ? 18.498 18.438 4.403 1.00 89.06 298 GLU A O 1
ATOM 2413 N N . ARG A 1 299 ? 19.431 19.666 6.033 1.00 93.12 299 ARG A N 1
ATOM 2414 C CA . ARG A 1 299 ? 19.358 18.598 7.034 1.00 93.12 299 ARG A CA 1
ATOM 2415 C C . ARG A 1 299 ? 17.916 18.156 7.278 1.00 93.12 299 ARG A C 1
ATOM 2417 O O . ARG A 1 299 ? 17.637 16.958 7.295 1.00 93.12 299 ARG A O 1
ATOM 2424 N N . GLU A 1 300 ? 17.017 19.109 7.494 1.00 93.69 300 GLU A N 1
ATOM 2425 C CA . GLU A 1 300 ? 15.601 18.852 7.738 1.00 93.69 300 GLU A CA 1
ATOM 2426 C C . GLU A 1 300 ? 14.929 18.269 6.494 1.00 93.69 300 GLU A C 1
ATOM 2428 O O . GLU A 1 300 ? 14.148 17.330 6.615 1.00 93.69 300 GLU A O 1
ATOM 2433 N N . PHE A 1 301 ? 15.286 18.755 5.303 1.00 91.19 301 PHE A N 1
ATOM 2434 C CA . PHE A 1 301 ? 14.761 18.241 4.042 1.00 91.19 301 PHE A CA 1
ATOM 2435 C C . PHE A 1 301 ? 15.196 16.797 3.779 1.00 91.19 301 PHE A C 1
ATOM 2437 O O . PHE A 1 301 ? 14.361 15.954 3.470 1.00 91.19 301 PHE A O 1
ATOM 2444 N N . LEU A 1 302 ? 16.481 16.475 3.951 1.00 91.94 302 LEU A N 1
ATOM 2445 C CA . LEU A 1 302 ? 16.981 15.107 3.782 1.00 91.94 302 LEU A CA 1
ATOM 2446 C C . LEU A 1 302 ? 16.337 14.145 4.785 1.00 91.94 302 LEU A C 1
ATOM 2448 O O . LEU A 1 302 ? 15.974 13.030 4.416 1.00 91.94 302 LEU A O 1
ATOM 2452 N N . LYS A 1 303 ? 16.152 14.583 6.038 1.00 95.44 303 LYS A N 1
ATOM 2453 C CA . LYS A 1 303 ? 15.436 13.799 7.052 1.00 95.44 303 LYS A CA 1
ATOM 2454 C C . LYS A 1 303 ? 13.963 13.609 6.680 1.00 95.44 303 LYS A C 1
ATOM 2456 O O . LYS A 1 303 ? 13.437 12.510 6.842 1.00 95.44 303 LYS A O 1
ATOM 2461 N N . PHE A 1 304 ? 13.306 14.654 6.181 1.00 95.12 304 PHE A N 1
ATOM 2462 C CA . PHE A 1 304 ? 11.931 14.583 5.697 1.00 95.12 304 PHE A CA 1
ATOM 2463 C C . PHE A 1 304 ? 11.801 13.586 4.544 1.00 95.12 304 PHE A C 1
ATOM 2465 O O . PHE A 1 304 ? 10.975 12.689 4.640 1.00 95.12 304 PHE A O 1
ATOM 2472 N N . GLU A 1 305 ? 12.639 13.678 3.510 1.00 92.44 305 GLU A N 1
ATOM 2473 C CA . GLU A 1 305 ? 12.641 12.750 2.370 1.00 92.44 305 GLU A CA 1
ATOM 2474 C C . GLU A 1 305 ? 12.899 11.302 2.810 1.00 92.44 305 GLU A C 1
ATOM 2476 O O . GLU A 1 305 ? 12.241 10.366 2.345 1.00 92.44 305 GLU A O 1
ATOM 2481 N N . GLU A 1 306 ? 13.810 11.100 3.766 1.00 94.00 306 GLU A N 1
ATOM 2482 C CA . GLU A 1 306 ? 14.056 9.783 4.350 1.00 94.00 306 GLU A CA 1
ATOM 2483 C C . GLU A 1 306 ? 12.813 9.232 5.064 1.00 94.00 306 GLU A C 1
ATOM 2485 O O . GLU A 1 306 ? 12.464 8.070 4.878 1.00 94.00 306 GLU A O 1
ATOM 2490 N N . LEU A 1 307 ? 12.133 10.032 5.886 1.00 95.94 307 LEU A N 1
ATOM 2491 C CA . LEU A 1 307 ? 10.922 9.589 6.582 1.00 95.94 307 LEU A CA 1
ATOM 2492 C C . LEU A 1 307 ? 9.758 9.393 5.605 1.00 95.94 307 LEU A C 1
ATOM 2494 O O . LEU A 1 307 ? 9.068 8.377 5.659 1.00 95.94 307 LEU A O 1
ATOM 2498 N N . TRP A 1 308 ? 9.577 10.326 4.672 1.00 94.88 308 TRP A N 1
ATOM 2499 C CA . TRP A 1 308 ? 8.525 10.318 3.662 1.00 94.88 308 TRP A CA 1
ATOM 2500 C C . TRP A 1 308 ? 8.615 9.089 2.755 1.00 94.88 308 TRP A C 1
ATOM 2502 O O . TRP A 1 308 ? 7.601 8.429 2.525 1.00 94.88 308 TRP A O 1
ATOM 2512 N N . SER A 1 309 ? 9.823 8.714 2.325 1.00 91.75 309 SER A N 1
ATOM 2513 C CA . SER A 1 309 ? 10.070 7.500 1.524 1.00 91.75 309 SER A CA 1
ATOM 2514 C C . SER A 1 309 ? 9.751 6.195 2.219 1.00 91.75 309 SER A C 1
ATOM 2516 O O . SER A 1 309 ? 9.379 5.219 1.566 1.00 91.75 309 SER A O 1
ATOM 2518 N N . LYS A 1 310 ? 9.770 6.189 3.548 1.00 93.69 310 LYS A N 1
ATOM 2519 C CA . LYS A 1 310 ? 9.373 5.015 4.318 1.00 93.69 310 LYS A CA 1
ATOM 2520 C C . LYS A 1 310 ? 7.858 4.880 4.412 1.00 93.69 310 LYS A C 1
ATOM 2522 O O . LYS A 1 310 ? 7.395 3.765 4.596 1.00 93.69 310 LYS A O 1
ATOM 2527 N N . THR A 1 311 ? 7.085 5.962 4.251 1.00 94.38 311 THR A N 1
ATOM 2528 C CA . THR A 1 311 ? 5.638 5.969 4.544 1.00 94.38 311 THR A CA 1
ATOM 2529 C C . THR A 1 311 ? 4.776 5.089 3.630 1.00 94.38 311 THR A C 1
ATOM 2531 O O . THR A 1 311 ? 3.663 4.723 4.008 1.00 94.38 311 THR A O 1
ATOM 2534 N N . GLY A 1 312 ? 5.218 4.808 2.402 1.00 91.44 312 GLY A N 1
ATOM 2535 C CA . GLY A 1 312 ? 4.348 4.220 1.376 1.00 91.44 312 GLY A CA 1
ATOM 2536 C C . GLY A 1 312 ? 3.209 5.140 0.910 1.00 91.44 312 GLY A C 1
ATOM 2537 O O . GLY A 1 312 ? 2.363 4.709 0.138 1.00 91.44 312 GLY A O 1
ATOM 2538 N N . LEU A 1 313 ? 3.177 6.406 1.347 1.00 92.00 313 LEU A N 1
ATOM 2539 C CA . LEU A 1 313 ? 2.195 7.414 0.912 1.00 92.00 313 LEU A CA 1
ATOM 2540 C C . LEU A 1 313 ? 2.676 8.250 -0.274 1.00 92.00 313 LEU A C 1
ATOM 2542 O O . LEU A 1 313 ? 1.932 9.080 -0.815 1.00 92.00 313 LEU A O 1
ATOM 2546 N N . GLN A 1 314 ? 3.918 8.007 -0.680 1.00 87.00 314 GLN A N 1
ATOM 2547 C CA . GLN A 1 314 ? 4.490 8.516 -1.907 1.00 87.00 314 GLN A CA 1
ATOM 2548 C C . GLN A 1 314 ? 3.646 8.040 -3.092 1.00 87.00 314 GLN A C 1
ATOM 2550 O O . GLN A 1 314 ? 3.168 6.911 -3.121 1.00 87.00 314 GLN A O 1
ATOM 2555 N N . GLY A 1 315 ? 3.393 8.927 -4.044 1.00 82.44 315 GLY A N 1
ATOM 2556 C CA . GLY A 1 315 ? 2.621 8.599 -5.233 1.00 82.44 315 GLY A CA 1
ATOM 2557 C C . GLY A 1 315 ? 2.196 9.849 -5.987 1.00 82.44 315 GLY A C 1
ATOM 2558 O O . GLY A 1 315 ? 2.532 10.971 -5.615 1.00 82.44 315 GLY A O 1
ATOM 2559 N N . SER A 1 316 ? 1.409 9.647 -7.036 1.00 81.75 316 SER A N 1
ATOM 2560 C CA . SER A 1 316 ? 0.829 10.724 -7.838 1.00 81.75 316 SER A CA 1
ATOM 2561 C C . SER A 1 316 ? -0.174 11.548 -7.025 1.00 81.75 316 SER A C 1
ATOM 2563 O O . SER A 1 316 ? -0.898 10.979 -6.211 1.00 81.75 316 SER A O 1
ATOM 2565 N N . PRO A 1 317 ? -0.375 12.847 -7.295 1.00 78.19 317 PRO A N 1
ATOM 2566 C CA . PRO A 1 317 ? -1.528 13.579 -6.768 1.00 78.19 317 PRO A CA 1
ATOM 2567 C C . PRO A 1 317 ? -2.873 12.850 -6.955 1.00 78.19 317 PRO A C 1
ATOM 2569 O O . PRO A 1 317 ? -3.776 13.045 -6.146 1.00 78.19 317 PRO A O 1
ATOM 2572 N N . ARG A 1 318 ? -2.981 11.971 -7.966 1.00 76.44 318 ARG A N 1
ATOM 2573 C CA . ARG A 1 318 ? -4.158 11.126 -8.221 1.00 76.44 318 ARG A CA 1
ATOM 2574 C C . ARG A 1 318 ? -4.329 9.972 -7.229 1.00 76.44 318 ARG A C 1
ATOM 2576 O O . ARG A 1 318 ? -5.459 9.642 -6.910 1.00 76.44 318 ARG A O 1
ATOM 2583 N N . GLY A 1 319 ? -3.243 9.411 -6.699 1.00 81.88 319 GLY A N 1
ATOM 2584 C CA . GLY A 1 319 ? -3.293 8.327 -5.719 1.00 81.88 319 GLY A CA 1
ATOM 2585 C C . GLY A 1 319 ? -1.968 7.585 -5.549 1.00 81.88 319 GLY A C 1
ATOM 2586 O O . GLY A 1 319 ? -0.913 8.049 -5.992 1.00 81.88 319 GLY A O 1
ATOM 2587 N N . ILE A 1 320 ? -2.019 6.459 -4.841 1.00 87.31 320 ILE A N 1
ATOM 2588 C CA . ILE A 1 320 ? -0.858 5.667 -4.416 1.00 87.31 320 ILE A CA 1
ATOM 2589 C C . ILE A 1 320 ? -0.845 4.364 -5.216 1.00 87.31 320 ILE A C 1
ATOM 2591 O O . ILE A 1 320 ? -1.875 3.705 -5.319 1.00 87.31 320 ILE A O 1
ATOM 2595 N N . SER A 1 321 ? 0.308 3.975 -5.763 1.00 89.06 321 SER A N 1
ATOM 2596 C CA . SER A 1 321 ? 0.458 2.678 -6.432 1.00 89.06 321 SER A CA 1
ATOM 2597 C C . SER A 1 321 ? 0.594 1.551 -5.397 1.00 89.06 321 SER A C 1
ATOM 2599 O O . SER A 1 321 ? 1.474 1.641 -4.537 1.00 89.06 321 SER A O 1
ATOM 2601 N N . PRO A 1 322 ? -0.189 0.458 -5.476 1.00 92.38 322 PRO A N 1
ATOM 2602 C CA . PRO A 1 322 ? -0.009 -0.670 -4.565 1.00 92.38 322 PRO A CA 1
ATOM 2603 C C . PRO A 1 322 ? 1.379 -1.331 -4.686 1.00 92.38 322 PRO A C 1
ATOM 2605 O O . PRO A 1 322 ? 1.914 -1.814 -3.690 1.00 92.38 322 PRO A O 1
ATOM 2608 N N . MET A 1 323 ? 2.033 -1.265 -5.855 1.00 93.12 323 MET A N 1
ATOM 2609 C CA . MET A 1 323 ? 3.426 -1.728 -6.006 1.00 93.12 323 MET A CA 1
ATOM 2610 C C . MET A 1 323 ? 4.406 -0.868 -5.207 1.00 93.12 323 MET A C 1
ATOM 2612 O O . MET A 1 323 ? 5.350 -1.380 -4.612 1.00 93.12 323 MET A O 1
ATOM 2616 N N . GLN A 1 324 ? 4.165 0.443 -5.158 1.00 91.12 324 GLN A N 1
ATOM 2617 C CA . GLN A 1 324 ? 4.980 1.362 -4.370 1.00 91.12 324 GLN A CA 1
ATOM 2618 C C . GLN A 1 324 ? 4.800 1.109 -2.871 1.00 91.12 324 GLN A C 1
ATOM 2620 O O . GLN A 1 324 ? 5.782 1.074 -2.134 1.00 91.12 324 GLN A O 1
ATOM 2625 N N . VAL A 1 325 ? 3.567 0.849 -2.426 1.00 92.88 325 VAL A N 1
ATOM 2626 C CA . VAL A 1 325 ? 3.301 0.428 -1.043 1.00 92.88 325 VAL A CA 1
ATOM 2627 C C . VAL A 1 325 ? 4.041 -0.864 -0.715 1.00 92.88 325 VAL A C 1
ATOM 2629 O O . VAL A 1 325 ? 4.683 -0.942 0.331 1.00 92.88 325 VAL A O 1
ATOM 2632 N N . MET A 1 326 ? 4.004 -1.854 -1.614 1.00 93.50 326 MET A N 1
ATOM 2633 C CA . MET A 1 326 ? 4.708 -3.122 -1.426 1.00 93.50 326 MET A CA 1
ATOM 2634 C C . MET A 1 326 ? 6.229 -2.930 -1.330 1.00 93.50 326 MET A C 1
ATOM 2636 O O . MET A 1 326 ? 6.849 -3.494 -0.432 1.00 93.50 326 MET A O 1
ATOM 2640 N N . ALA A 1 327 ? 6.824 -2.074 -2.164 1.00 91.81 327 ALA A N 1
ATOM 2641 C CA . ALA A 1 327 ? 8.238 -1.701 -2.061 1.00 91.81 327 ALA A CA 1
ATOM 2642 C C . ALA A 1 327 ? 8.579 -1.037 -0.709 1.00 91.81 327 ALA A C 1
ATOM 2644 O O . ALA A 1 327 ? 9.621 -1.312 -0.115 1.00 91.81 327 ALA A O 1
ATOM 2645 N N . CYS A 1 328 ? 7.676 -0.213 -0.168 1.00 93.25 328 CYS A N 1
ATOM 2646 C CA . CYS A 1 328 ? 7.872 0.449 1.123 1.00 93.25 328 CYS A CA 1
ATOM 2647 C C . CYS A 1 328 ? 7.726 -0.482 2.343 1.00 93.25 328 CYS A C 1
ATOM 2649 O O . CYS A 1 328 ? 8.090 -0.083 3.452 1.00 93.25 328 CYS A O 1
ATOM 2651 N N . THR A 1 329 ? 7.242 -1.721 2.175 1.00 94.06 329 THR A N 1
ATOM 2652 C CA . THR A 1 329 ? 7.071 -2.686 3.285 1.00 94.06 329 THR A CA 1
ATOM 2653 C C . THR A 1 329 ? 8.368 -2.991 4.022 1.00 94.06 329 THR A C 1
ATOM 2655 O O . THR A 1 329 ? 8.344 -3.210 5.232 1.00 94.06 329 THR A O 1
ATOM 2658 N N . SER A 1 330 ? 9.508 -2.938 3.334 1.00 91.94 330 SER A N 1
ATOM 2659 C CA . SER A 1 330 ? 10.826 -3.225 3.908 1.00 91.94 330 SER A CA 1
ATOM 2660 C C . SER A 1 330 ? 11.273 -2.233 4.976 1.00 91.94 330 SER A C 1
ATOM 2662 O O . SER A 1 330 ? 12.115 -2.558 5.814 1.00 91.94 330 SER A O 1
ATOM 2664 N N . TYR A 1 331 ? 10.688 -1.036 4.976 1.00 93.56 331 TYR A N 1
ATOM 2665 C CA . TYR A 1 331 ? 10.935 -0.008 5.982 1.00 93.56 331 TYR A CA 1
ATOM 2666 C C . TYR A 1 331 ? 10.020 -0.136 7.200 1.00 93.56 331 TYR A C 1
ATOM 2668 O O . TYR A 1 331 ? 10.171 0.621 8.160 1.00 93.56 331 TYR A O 1
ATOM 2676 N N . ARG A 1 332 ? 9.051 -1.055 7.165 1.00 93.56 332 ARG A N 1
ATOM 2677 C CA . ARG A 1 332 ? 8.052 -1.219 8.218 1.00 93.56 332 ARG A CA 1
ATOM 2678 C C . ARG A 1 332 ? 8.483 -2.272 9.219 1.00 93.56 332 ARG A C 1
ATOM 2680 O O . ARG A 1 332 ? 9.179 -3.234 8.901 1.00 93.56 332 ARG A O 1
ATOM 2687 N N . LYS A 1 333 ? 8.033 -2.088 10.457 1.00 90.94 333 LYS A N 1
ATOM 2688 C CA . LYS A 1 333 ? 8.235 -3.059 11.532 1.00 90.94 333 LYS A CA 1
ATOM 2689 C C . LYS A 1 333 ? 7.023 -3.981 11.607 1.00 90.94 333 LYS A C 1
ATOM 2691 O O . LYS A 1 333 ? 5.891 -3.500 11.692 1.00 90.94 333 LYS A O 1
ATOM 2696 N N . CYS A 1 334 ? 7.279 -5.282 11.629 1.00 90.44 334 CYS A N 1
ATOM 2697 C CA . CYS A 1 334 ? 6.308 -6.335 11.905 1.00 90.44 334 CYS A CA 1
ATOM 2698 C C . CYS A 1 334 ? 6.754 -7.116 13.149 1.00 90.44 334 CYS A C 1
ATOM 2700 O O . CYS A 1 334 ? 7.949 -7.352 13.325 1.00 90.44 334 CYS A O 1
ATOM 2702 N N . GLU A 1 335 ? 5.812 -7.502 14.012 1.00 87.69 335 GLU A N 1
ATOM 2703 C CA . GLU A 1 335 ? 6.105 -8.401 15.140 1.00 87.69 335 GLU A CA 1
ATOM 2704 C C . GLU A 1 335 ? 6.272 -9.841 14.641 1.00 87.69 335 GLU A C 1
ATOM 2706 O O . GLU A 1 335 ? 7.200 -10.539 15.047 1.00 87.69 335 GLU A O 1
ATOM 2711 N N . PHE A 1 336 ? 5.423 -10.252 13.694 1.00 90.62 336 PHE A N 1
ATOM 2712 C CA . PHE A 1 336 ? 5.476 -11.563 13.063 1.00 90.62 336 PHE A CA 1
ATOM 2713 C C . PHE A 1 336 ? 5.986 -11.454 11.631 1.00 90.62 336 PHE A C 1
ATOM 2715 O O . PHE A 1 336 ? 5.534 -10.619 10.852 1.00 90.62 336 PHE A O 1
ATOM 2722 N N . GLU A 1 337 ? 6.910 -12.336 11.258 1.00 93.62 337 GLU A N 1
ATOM 2723 C CA . GLU A 1 337 ? 7.518 -12.336 9.924 1.00 93.62 337 GLU A CA 1
ATOM 2724 C C . GLU A 1 337 ? 6.477 -12.500 8.801 1.00 93.62 337 GLU A C 1
ATOM 2726 O O . GLU A 1 337 ? 6.560 -11.823 7.779 1.00 93.62 337 GLU A O 1
ATOM 2731 N N . LEU A 1 338 ? 5.453 -13.336 9.007 1.00 95.12 338 LEU A N 1
ATOM 2732 C CA . LEU A 1 338 ? 4.407 -13.584 8.005 1.00 95.12 338 LEU A CA 1
ATOM 2733 C C . LEU A 1 338 ? 3.482 -12.376 7.774 1.00 95.12 338 LEU A C 1
ATOM 2735 O O . LEU A 1 338 ? 2.837 -12.298 6.725 1.00 95.12 338 LEU A O 1
ATOM 2739 N N . ASP A 1 339 ? 3.444 -11.407 8.698 1.00 94.50 339 ASP A N 1
ATOM 2740 C CA . ASP A 1 339 ? 2.666 -10.175 8.516 1.00 94.50 339 ASP A CA 1
ATOM 2741 C C . ASP A 1 339 ? 3.180 -9.362 7.331 1.00 94.50 339 ASP A C 1
ATOM 2743 O O . ASP A 1 339 ? 2.411 -8.617 6.737 1.00 94.50 339 ASP A O 1
ATOM 2747 N N . ARG A 1 340 ? 4.438 -9.561 6.912 1.00 95.19 340 ARG A N 1
ATOM 2748 C CA . ARG A 1 340 ? 4.996 -8.964 5.688 1.00 95.19 340 ARG A CA 1
ATOM 2749 C C . ARG A 1 340 ? 4.180 -9.262 4.434 1.00 95.19 340 ARG A C 1
ATOM 2751 O O . ARG A 1 340 ? 4.264 -8.505 3.474 1.00 95.19 340 ARG A O 1
ATOM 2758 N N . VAL A 1 341 ? 3.385 -10.332 4.456 1.00 96.38 341 VAL A N 1
ATOM 2759 C CA . VAL A 1 341 ? 2.402 -10.643 3.416 1.00 96.38 341 VAL A CA 1
ATOM 2760 C C . VAL A 1 341 ? 0.981 -10.379 3.911 1.00 96.38 341 VAL A C 1
ATOM 2762 O O . VAL A 1 341 ? 0.241 -9.638 3.264 1.00 96.38 341 VAL A O 1
ATOM 2765 N N . TYR A 1 342 ? 0.589 -10.924 5.069 1.00 96.06 342 TYR A N 1
ATOM 2766 C CA . TYR A 1 342 ? -0.797 -10.803 5.545 1.00 96.06 342 TYR A CA 1
ATOM 2767 C C . TYR A 1 342 ? -1.235 -9.363 5.819 1.00 96.06 342 TYR A C 1
ATOM 2769 O O . TYR A 1 342 ? -2.394 -9.031 5.590 1.00 96.06 342 TYR A O 1
ATOM 2777 N N . GLY A 1 343 ? -0.309 -8.516 6.261 1.00 95.00 343 GLY A N 1
ATOM 2778 C CA . GLY A 1 343 ? -0.554 -7.116 6.576 1.00 95.00 343 GLY A CA 1
ATOM 2779 C C . GLY A 1 343 ? -0.598 -6.187 5.371 1.00 95.00 343 GLY A C 1
ATOM 2780 O O . GLY A 1 343 ? -0.809 -4.999 5.581 1.00 95.00 343 GLY A O 1
ATOM 2781 N N . ILE A 1 344 ? -0.373 -6.685 4.145 1.00 95.00 344 ILE A N 1
ATOM 2782 C CA . ILE A 1 344 ? -0.459 -5.872 2.920 1.00 95.00 344 ILE A CA 1
ATOM 2783 C C . ILE A 1 344 ? -1.242 -6.502 1.777 1.00 95.00 344 ILE A C 1
ATOM 2785 O O . ILE A 1 344 ? -1.600 -5.786 0.851 1.00 95.00 344 ILE A O 1
ATOM 2789 N N . MET A 1 345 ? -1.529 -7.805 1.790 1.00 95.88 345 MET A N 1
ATOM 2790 C CA . MET A 1 345 ? -2.109 -8.493 0.626 1.00 95.88 345 MET A CA 1
ATOM 2791 C C . MET A 1 345 ? -3.429 -7.858 0.151 1.00 95.88 345 MET A C 1
ATOM 2793 O O . MET A 1 345 ? -3.736 -7.862 -1.037 1.00 95.88 345 MET A O 1
ATOM 2797 N N . GLN A 1 346 ? -4.183 -7.248 1.070 1.00 94.38 346 GLN A N 1
ATOM 2798 C CA . GLN A 1 346 ? -5.486 -6.649 0.796 1.00 94.38 346 GLN A CA 1
ATOM 2799 C C . GLN A 1 346 ? -5.407 -5.282 0.093 1.00 94.38 346 GLN A C 1
ATOM 2801 O O . GLN A 1 346 ? -6.434 -4.784 -0.367 1.00 94.38 346 GLN A O 1
ATOM 2806 N N . ILE A 1 347 ? -4.218 -4.680 -0.068 1.00 94.19 347 ILE A N 1
ATOM 2807 C CA . ILE A 1 347 ? -4.067 -3.487 -0.924 1.00 94.19 347 ILE A CA 1
ATOM 2808 C C . ILE A 1 347 ? -4.342 -3.802 -2.400 1.00 94.19 347 ILE A C 1
ATOM 2810 O O . ILE A 1 347 ? -4.679 -2.901 -3.164 1.00 94.19 347 ILE A O 1
ATOM 2814 N N . PHE A 1 348 ? -4.197 -5.069 -2.801 1.00 93.94 348 PHE A N 1
ATOM 2815 C CA . PHE A 1 348 ? -4.388 -5.507 -4.181 1.00 93.94 348 PHE A CA 1
ATOM 2816 C C . PHE A 1 348 ? -5.840 -5.886 -4.498 1.00 93.94 348 PHE A C 1
ATOM 2818 O O . PHE A 1 348 ? -6.232 -5.859 -5.658 1.00 93.94 348 PHE A O 1
ATOM 2825 N N . GLY A 1 349 ? -6.657 -6.184 -3.487 1.00 91.62 349 GLY A N 1
ATOM 2826 C CA . GLY A 1 349 ? -8.045 -6.601 -3.673 1.00 91.62 349 GLY A CA 1
ATOM 2827 C C . GLY A 1 349 ? -8.463 -7.696 -2.698 1.00 91.62 349 GLY A C 1
ATOM 2828 O O . GLY A 1 349 ? -7.642 -8.272 -1.983 1.00 91.62 349 GLY A O 1
ATOM 2829 N N . ASP A 1 350 ? -9.759 -7.993 -2.685 1.00 89.06 350 ASP A N 1
ATOM 2830 C CA . ASP A 1 350 ? -10.351 -8.972 -1.765 1.00 89.06 350 ASP A CA 1
ATOM 2831 C C . ASP A 1 350 ? -9.996 -10.419 -2.165 1.00 89.06 350 ASP A C 1
ATOM 2833 O O . ASP A 1 350 ? -10.020 -11.347 -1.352 1.00 89.06 350 ASP A O 1
ATOM 2837 N N . GLU A 1 351 ? -9.660 -10.626 -3.437 1.00 90.75 351 GLU A N 1
ATOM 2838 C CA . GLU A 1 351 ? -9.259 -11.906 -4.011 1.00 90.75 351 GLU A CA 1
ATOM 2839 C C . GLU A 1 351 ? -7.815 -12.305 -3.664 1.00 90.75 351 GLU A C 1
ATOM 2841 O O . GLU A 1 351 ? -7.451 -13.470 -3.807 1.00 90.75 351 GLU A O 1
ATOM 2846 N N . PHE A 1 352 ? -7.004 -11.385 -3.131 1.00 95.38 352 PHE A N 1
ATOM 2847 C CA . PHE A 1 352 ? -5.581 -11.599 -2.831 1.00 95.38 352 PHE A CA 1
ATOM 2848 C C . PHE A 1 352 ? -5.328 -12.301 -1.490 1.00 95.38 352 PHE A C 1
ATOM 2850 O O . PHE A 1 352 ? -4.312 -12.093 -0.829 1.00 95.38 352 PHE A O 1
ATOM 2857 N N . ARG A 1 353 ? -6.258 -13.158 -1.067 1.00 94.62 353 ARG A N 1
ATOM 2858 C CA . ARG A 1 353 ? -6.135 -13.958 0.154 1.00 94.62 353 ARG A CA 1
ATOM 2859 C C . ARG A 1 353 ? -5.178 -15.129 -0.087 1.00 94.62 353 ARG A C 1
ATOM 2861 O O . ARG A 1 353 ? -5.421 -15.977 -0.944 1.00 94.62 353 ARG A O 1
ATOM 2868 N N . VAL A 1 354 ? -4.098 -15.195 0.690 1.00 95.62 354 VAL A N 1
ATOM 2869 C CA . VAL A 1 354 ? -3.061 -16.243 0.607 1.00 95.62 354 VAL A CA 1
ATOM 2870 C C . VAL A 1 354 ? -2.922 -17.009 1.919 1.00 95.62 354 VAL A C 1
ATOM 2872 O O . VAL A 1 354 ? -3.474 -16.606 2.949 1.00 95.62 354 VAL A O 1
ATOM 2875 N N . GLY A 1 355 ? -2.214 -18.139 1.889 1.00 94.56 355 GLY A N 1
ATOM 2876 C CA . GLY A 1 355 ? -1.955 -18.954 3.070 1.00 94.56 355 GLY A CA 1
ATOM 2877 C C . GLY A 1 355 ? -3.202 -19.270 3.898 1.00 94.56 355 GLY A C 1
ATOM 2878 O O . GLY A 1 355 ? -4.238 -19.683 3.369 1.00 94.56 355 GLY A O 1
ATOM 2879 N N . LYS A 1 356 ? -3.127 -19.016 5.211 1.00 92.69 356 LYS A N 1
ATOM 2880 C CA . LYS A 1 356 ? -4.221 -19.295 6.163 1.00 92.69 356 LYS A CA 1
ATOM 2881 C C . LYS A 1 356 ? -5.462 -18.409 5.999 1.00 92.69 356 LYS A C 1
ATOM 2883 O O . LYS A 1 356 ? -6.472 -18.662 6.638 1.00 92.69 356 LYS A O 1
ATOM 2888 N N . THR A 1 357 ? -5.392 -17.363 5.177 1.00 93.25 357 THR A N 1
ATOM 2889 C CA . THR A 1 357 ? -6.512 -16.424 4.975 1.00 93.25 357 THR A CA 1
ATOM 2890 C C . THR A 1 357 ? -7.400 -16.796 3.786 1.00 93.25 357 THR A C 1
ATOM 2892 O O . THR A 1 357 ? -8.445 -16.179 3.581 1.00 93.25 357 THR A O 1
ATOM 2895 N N . ARG A 1 358 ? -7.001 -17.803 2.995 1.00 91.69 358 ARG A N 1
ATOM 2896 C CA . ARG A 1 358 ? -7.762 -18.294 1.839 1.00 91.69 358 ARG A CA 1
ATOM 2897 C C . ARG A 1 358 ? -9.145 -18.820 2.244 1.00 91.69 358 ARG A C 1
ATOM 2899 O O . ARG A 1 358 ? -9.241 -19.566 3.222 1.00 91.69 358 ARG A O 1
ATOM 2906 N N . PRO A 1 359 ? -10.203 -18.523 1.466 1.00 87.56 359 PRO A N 1
ATOM 2907 C CA . PRO A 1 359 ? -11.500 -19.176 1.626 1.00 87.56 359 PRO A CA 1
ATOM 2908 C C . PRO A 1 359 ? -11.370 -20.695 1.573 1.00 87.56 359 PRO A C 1
ATOM 2910 O O . PRO A 1 359 ? -10.639 -21.230 0.743 1.00 87.56 359 PRO A O 1
ATOM 2913 N N . GLY A 1 360 ? -12.078 -21.393 2.458 1.00 83.94 360 GLY A N 1
ATOM 2914 C CA . GLY A 1 360 ? -12.092 -22.856 2.483 1.00 83.94 360 GLY A CA 1
ATOM 2915 C C . GLY A 1 360 ? -10.814 -23.514 3.009 1.00 83.94 360 GLY A C 1
ATOM 2916 O O . GLY A 1 360 ? -10.795 -24.736 3.135 1.00 83.94 360 GLY A O 1
ATOM 2917 N N . ASN A 1 361 ? -9.778 -22.748 3.376 1.00 80.75 361 ASN A N 1
ATOM 2918 C CA . ASN A 1 361 ? -8.606 -23.292 4.054 1.00 80.75 361 ASN A CA 1
ATOM 2919 C C . ASN A 1 361 ? -8.971 -23.598 5.516 1.00 80.75 361 ASN A C 1
ATOM 2921 O O . ASN A 1 361 ? -8.741 -22.800 6.424 1.00 80.75 361 ASN A O 1
ATOM 2925 N N . GLN A 1 362 ? -9.667 -24.717 5.728 1.00 59.34 362 GLN A N 1
ATOM 2926 C CA . GLN A 1 362 ? -10.028 -25.178 7.063 1.00 59.34 362 GLN A CA 1
ATOM 2927 C C . GLN A 1 362 ? -8.754 -25.529 7.839 1.00 59.34 362 GLN A C 1
ATOM 2929 O O . GLN A 1 362 ? -7.794 -26.041 7.266 1.00 59.34 362 GLN A O 1
ATOM 2934 N N . ALA A 1 363 ? -8.775 -25.300 9.155 1.00 53.59 363 ALA A N 1
ATOM 2935 C CA . ALA A 1 363 ? -7.675 -25.458 10.118 1.00 53.59 363 ALA A CA 1
ATOM 2936 C C . ALA A 1 363 ? -6.943 -26.826 10.126 1.00 53.59 363 ALA A C 1
ATOM 2938 O O . ALA A 1 363 ? -6.013 -27.023 10.904 1.00 53.59 363 ALA A O 1
ATOM 2939 N N . ASN A 1 364 ? -7.337 -27.764 9.264 1.00 47.34 364 ASN A N 1
ATOM 2940 C CA . ASN A 1 364 ? -6.762 -29.096 9.127 1.00 47.34 364 ASN A CA 1
ATOM 2941 C C . ASN A 1 364 ? -5.487 -29.129 8.274 1.00 47.34 364 ASN A C 1
ATOM 2943 O O . ASN A 1 364 ? -4.750 -30.111 8.339 1.00 47.34 364 ASN A O 1
ATOM 2947 N N . SER A 1 365 ? -5.166 -28.073 7.519 1.00 55.84 365 SER A N 1
ATOM 2948 C CA . SER A 1 365 ? -3.808 -27.916 7.001 1.00 55.84 365 SER A CA 1
ATOM 2949 C C . SER A 1 365 ? -2.932 -27.345 8.116 1.00 55.84 365 SER A C 1
ATOM 2951 O O . SER A 1 365 ? -2.676 -26.144 8.172 1.00 55.84 365 SER A O 1
ATOM 2953 N N . SER A 1 366 ? -2.415 -28.203 8.994 1.00 57.09 366 SER A N 1
ATOM 2954 C CA . SER A 1 366 ? -1.379 -27.861 9.986 1.00 57.09 366 SER A CA 1
ATOM 2955 C C . SER A 1 366 ? -0.055 -27.375 9.359 1.00 57.09 366 SER A C 1
ATOM 2957 O O . SER A 1 366 ? 0.976 -27.305 10.032 1.00 57.09 366 SER A O 1
ATOM 2959 N N . GLY A 1 367 ? -0.049 -27.083 8.056 1.00 69.44 367 GLY A N 1
ATOM 2960 C CA . GLY A 1 367 ? 1.083 -26.564 7.318 1.00 69.44 367 GLY A CA 1
ATOM 2961 C C . GLY A 1 367 ? 1.449 -25.183 7.835 1.00 69.44 367 GLY A C 1
ATOM 2962 O O . GLY A 1 367 ? 0.740 -24.202 7.620 1.00 69.44 367 GLY A O 1
ATOM 2963 N N . LYS A 1 368 ? 2.592 -25.100 8.513 1.00 87.62 368 LYS A N 1
ATOM 2964 C CA . LYS A 1 368 ? 3.230 -23.822 8.817 1.00 87.62 368 LYS A CA 1
ATOM 2965 C C . LYS A 1 368 ? 3.699 -23.212 7.497 1.00 87.62 368 LYS A C 1
ATOM 2967 O O . LYS A 1 368 ? 4.648 -23.710 6.901 1.00 87.62 368 LYS A O 1
ATOM 2972 N N . TYR A 1 369 ? 3.034 -22.149 7.055 1.00 92.94 369 TYR A N 1
ATOM 2973 C CA . TYR A 1 369 ? 3.490 -21.362 5.912 1.00 92.94 369 TYR A CA 1
ATOM 2974 C C . TYR A 1 369 ? 4.818 -20.678 6.234 1.00 92.94 369 TYR A C 1
ATOM 2976 O O . TYR A 1 369 ? 4.986 -20.111 7.317 1.00 92.94 369 TYR A O 1
ATOM 2984 N N . THR A 1 370 ? 5.745 -20.702 5.282 1.00 94.00 370 THR A N 1
ATOM 2985 C CA . THR A 1 370 ? 6.946 -19.862 5.328 1.00 94.00 370 THR A CA 1
ATOM 2986 C C . THR A 1 370 ? 6.674 -18.514 4.665 1.00 94.00 370 THR A C 1
ATOM 2988 O O . THR A 1 370 ? 5.767 -18.386 3.838 1.00 94.00 370 THR A O 1
ATOM 2991 N N . LEU A 1 371 ? 7.483 -17.500 4.987 1.00 94.12 371 LEU A N 1
ATOM 2992 C CA . LEU A 1 371 ? 7.376 -16.197 4.331 1.00 94.12 371 LEU A CA 1
ATOM 2993 C C . LEU A 1 371 ? 7.553 -16.319 2.808 1.00 94.12 371 LEU A C 1
ATOM 2995 O O . LEU A 1 371 ? 6.761 -15.750 2.062 1.00 94.12 371 LEU A O 1
ATOM 2999 N N . SER A 1 372 ? 8.526 -17.115 2.345 1.00 93.19 372 SER A N 1
ATOM 3000 C CA . SER A 1 372 ? 8.779 -17.290 0.907 1.00 93.19 372 SER A CA 1
ATOM 3001 C C . SER A 1 372 ? 7.576 -17.871 0.170 1.00 93.19 372 SER A C 1
ATOM 3003 O O . SER A 1 372 ? 7.236 -17.367 -0.897 1.00 93.19 372 SER A O 1
ATOM 3005 N N . GLN A 1 373 ? 6.905 -18.877 0.749 1.00 94.25 373 GLN A N 1
ATOM 3006 C CA . GLN A 1 373 ? 5.695 -19.469 0.168 1.00 94.25 373 GLN A CA 1
ATOM 3007 C C . GLN A 1 373 ? 4.580 -18.430 0.034 1.00 94.25 373 GLN A C 1
ATOM 3009 O O . GLN A 1 373 ? 3.968 -18.321 -1.022 1.00 94.25 373 GLN A O 1
ATOM 3014 N N . LEU A 1 374 ? 4.340 -17.628 1.076 1.00 95.69 374 LEU A N 1
ATOM 3015 C CA . LEU A 1 374 ? 3.321 -16.577 1.021 1.00 95.69 374 LEU A CA 1
ATOM 3016 C C . LEU A 1 374 ? 3.669 -15.488 0.001 1.00 95.69 374 LEU A C 1
ATOM 3018 O O . LEU A 1 374 ? 2.780 -14.992 -0.687 1.00 95.69 374 LEU A O 1
ATOM 3022 N N . GLN A 1 375 ? 4.949 -15.134 -0.125 1.00 95.81 375 GLN A N 1
ATOM 3023 C CA . GLN A 1 375 ? 5.421 -14.203 -1.149 1.00 95.81 375 GLN A CA 1
ATOM 3024 C C . GLN A 1 375 ? 5.245 -14.778 -2.566 1.00 95.81 375 GLN A C 1
ATOM 3026 O O . GLN A 1 375 ? 4.926 -14.022 -3.480 1.00 95.81 375 GLN A O 1
ATOM 3031 N N . ASP A 1 376 ? 5.410 -16.095 -2.760 1.00 95.31 376 ASP A N 1
ATOM 3032 C CA . ASP A 1 376 ? 5.242 -16.756 -4.065 1.00 95.31 376 ASP A CA 1
ATOM 3033 C C . ASP A 1 376 ? 3.767 -16.794 -4.449 1.00 95.31 376 ASP A C 1
ATOM 3035 O O . ASP A 1 376 ? 3.401 -16.441 -5.571 1.00 95.31 376 ASP A O 1
ATOM 3039 N N . GLU A 1 377 ? 2.910 -17.154 -3.492 1.00 96.00 377 GLU A N 1
ATOM 3040 C CA . GLU A 1 377 ? 1.463 -17.141 -3.665 1.00 96.00 377 GLU A CA 1
ATOM 3041 C C . GLU A 1 377 ? 0.949 -15.733 -3.984 1.00 96.00 377 GLU A C 1
ATOM 3043 O O . GLU A 1 377 ? 0.221 -15.555 -4.963 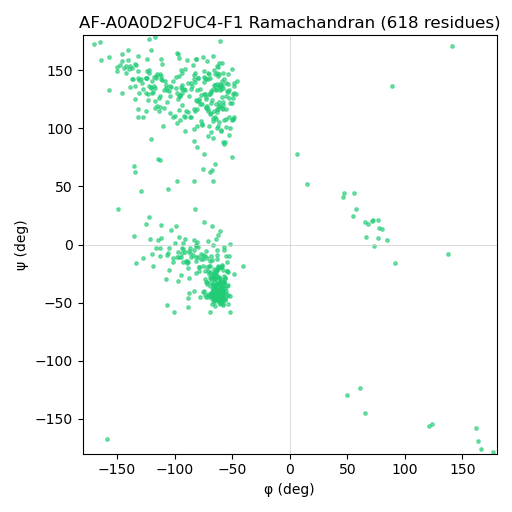1.00 96.00 377 GLU A O 1
ATOM 3048 N N . LEU A 1 378 ? 1.343 -14.726 -3.195 1.00 96.88 378 LEU A N 1
ATOM 3049 C CA . LEU A 1 378 ? 0.902 -13.349 -3.406 1.00 96.88 378 LEU A CA 1
ATOM 3050 C C . LEU A 1 378 ? 1.457 -12.789 -4.719 1.00 96.88 378 LEU A C 1
ATOM 3052 O O . LEU A 1 378 ? 0.705 -12.215 -5.504 1.00 96.88 378 LEU A O 1
ATOM 3056 N N . GLY A 1 379 ? 2.750 -12.989 -4.987 1.00 96.75 379 GLY A N 1
ATOM 3057 C CA . GLY A 1 379 ? 3.386 -12.564 -6.230 1.00 96.75 379 GLY A CA 1
ATOM 3058 C C . GLY A 1 379 ? 2.706 -13.174 -7.453 1.00 96.75 379 GLY A C 1
ATOM 3059 O O . GLY A 1 379 ? 2.436 -12.464 -8.418 1.00 96.75 379 GLY A O 1
ATOM 3060 N N . GLY A 1 380 ? 2.374 -14.469 -7.407 1.00 96.62 380 GLY A N 1
ATOM 3061 C CA . GLY A 1 380 ? 1.675 -15.159 -8.491 1.00 96.62 380 GLY A CA 1
ATOM 3062 C C . GLY A 1 380 ? 0.275 -14.595 -8.748 1.00 96.62 380 GLY A C 1
ATOM 3063 O O . GLY A 1 380 ? -0.106 -14.399 -9.904 1.00 96.62 380 GLY A O 1
ATOM 3064 N N . LEU A 1 381 ? -0.474 -14.266 -7.688 1.00 96.44 381 LEU A N 1
ATOM 3065 C CA . LEU A 1 381 ? -1.764 -13.579 -7.817 1.00 96.44 381 LEU A CA 1
ATOM 3066 C C . LEU A 1 381 ? -1.593 -12.182 -8.427 1.00 96.44 381 LEU A C 1
ATOM 3068 O O . LEU A 1 381 ? -2.309 -11.830 -9.363 1.00 96.44 381 LEU A O 1
ATOM 3072 N N . ILE A 1 382 ? -0.612 -11.407 -7.960 1.00 96.25 382 ILE A N 1
ATOM 3073 C CA . ILE A 1 382 ? -0.318 -10.064 -8.482 1.00 96.25 382 ILE A CA 1
ATOM 3074 C C . ILE A 1 382 ? 0.049 -10.123 -9.963 1.00 96.25 382 ILE A C 1
ATOM 3076 O O . ILE A 1 382 ? -0.473 -9.335 -10.748 1.00 96.25 382 ILE A O 1
ATOM 3080 N N . LEU A 1 383 ? 0.885 -11.078 -10.364 1.00 96.12 383 LEU A N 1
ATOM 3081 C CA . LEU A 1 383 ? 1.271 -11.272 -11.757 1.00 96.12 383 LEU A CA 1
ATOM 3082 C C . LEU A 1 383 ? 0.065 -11.605 -12.642 1.00 96.12 383 LEU A C 1
ATOM 3084 O O . LEU A 1 383 ? -0.068 -11.070 -13.738 1.00 96.12 383 LEU A O 1
ATOM 3088 N N . ARG A 1 384 ? -0.831 -12.468 -12.154 1.00 94.06 384 ARG A N 1
ATOM 3089 C CA . ARG A 1 384 ? -2.021 -12.902 -12.892 1.00 94.06 384 ARG A CA 1
ATOM 3090 C C . ARG A 1 384 ? -3.044 -11.779 -13.072 1.00 94.06 384 ARG A C 1
ATOM 3092 O O . ARG A 1 384 ? -3.615 -11.647 -14.150 1.00 94.06 384 ARG A O 1
ATOM 3099 N N . HIS A 1 385 ? -3.301 -11.002 -12.023 1.00 93.06 385 HIS A N 1
ATOM 3100 C CA . HIS A 1 385 ? -4.329 -9.954 -12.025 1.00 93.06 385 HIS A CA 1
ATOM 3101 C C . HIS A 1 385 ? -3.803 -8.609 -12.552 1.00 93.06 385 HIS A C 1
ATOM 3103 O O . HIS A 1 385 ? -4.555 -7.835 -13.143 1.00 93.06 385 HIS A O 1
ATOM 3109 N N . HIS A 1 386 ? -2.506 -8.338 -12.381 1.00 92.69 386 HIS A N 1
ATOM 3110 C CA . HIS A 1 386 ? -1.847 -7.090 -12.773 1.00 92.69 386 HIS A CA 1
ATOM 3111 C C . HIS A 1 386 ? -0.520 -7.362 -13.507 1.00 92.69 386 HIS A C 1
ATOM 3113 O O . HIS A 1 386 ? 0.542 -6.927 -13.048 1.00 92.69 386 HIS A O 1
ATOM 3119 N N . PRO A 1 387 ? -0.543 -8.032 -14.675 1.00 93.50 387 PRO A N 1
ATOM 3120 C CA . PRO A 1 387 ? 0.669 -8.492 -15.349 1.00 93.50 387 PRO A CA 1
ATOM 3121 C C . PRO A 1 387 ? 1.636 -7.354 -15.671 1.00 93.50 387 PRO A C 1
ATOM 3123 O O . PRO A 1 387 ? 2.806 -7.450 -15.329 1.00 93.50 387 PRO A O 1
ATOM 3126 N N . THR A 1 388 ? 1.175 -6.234 -16.238 1.00 93.06 388 THR A N 1
ATOM 3127 C CA . THR A 1 388 ? 2.082 -5.104 -16.502 1.00 93.06 388 THR A CA 1
ATOM 3128 C C . THR A 1 388 ? 2.550 -4.415 -15.218 1.00 93.06 388 THR A C 1
ATOM 3130 O O . THR A 1 388 ? 3.762 -4.380 -15.005 1.00 93.06 388 THR A O 1
ATOM 3133 N N . PRO A 1 389 ? 1.671 -3.877 -14.344 1.00 92.31 389 PRO A N 1
ATOM 3134 C CA . PRO A 1 389 ? 2.128 -3.086 -13.200 1.00 92.31 389 PRO A CA 1
ATOM 3135 C C . PRO A 1 389 ? 3.001 -3.889 -12.239 1.00 92.31 389 PRO A C 1
ATOM 3137 O O . PRO A 1 389 ? 3.943 -3.337 -11.678 1.00 92.31 389 PRO A O 1
ATOM 3140 N N . SER A 1 390 ? 2.739 -5.196 -12.108 1.00 94.50 390 SER A N 1
ATOM 3141 C CA . SER A 1 390 ? 3.546 -6.100 -11.286 1.00 94.50 390 SER A CA 1
ATOM 3142 C C . SER A 1 390 ? 5.007 -6.170 -11.700 1.00 94.50 390 SER A C 1
ATOM 3144 O O . SER A 1 390 ? 5.807 -6.610 -10.890 1.00 94.50 390 SER A O 1
ATOM 3146 N N . GLN A 1 391 ? 5.361 -5.746 -12.918 1.00 95.31 391 GLN A N 1
ATOM 3147 C CA . GLN A 1 391 ? 6.728 -5.768 -13.433 1.00 95.31 391 GLN A CA 1
ATOM 3148 C C . GLN A 1 391 ? 7.396 -4.394 -13.481 1.00 95.31 391 GLN A C 1
ATOM 3150 O O . GLN A 1 391 ? 8.600 -4.331 -13.714 1.00 95.31 391 GLN A O 1
ATOM 3155 N N . LEU A 1 392 ? 6.668 -3.304 -13.216 1.00 92.88 392 LEU A N 1
ATOM 3156 C CA . LEU A 1 392 ? 7.178 -1.926 -13.267 1.00 92.88 392 LEU A CA 1
ATOM 3157 C C . LEU A 1 392 ? 7.904 -1.526 -11.977 1.00 92.88 392 LEU A C 1
ATOM 3159 O O . LEU A 1 392 ? 7.575 -0.533 -11.329 1.00 92.88 392 LEU A O 1
ATOM 3163 N N . PHE A 1 393 ? 8.893 -2.323 -11.597 1.00 93.88 393 PHE A N 1
ATOM 3164 C CA . PHE A 1 393 ? 9.721 -2.110 -10.420 1.00 93.88 393 PHE A CA 1
ATOM 3165 C C . PHE A 1 393 ? 11.179 -2.475 -10.724 1.00 93.88 393 PHE A C 1
ATOM 3167 O O . PHE A 1 393 ? 11.482 -3.093 -11.744 1.00 93.88 393 PHE A O 1
ATOM 3174 N N . LEU A 1 394 ? 12.077 -2.082 -9.833 1.00 92.50 394 LEU A N 1
ATOM 3175 C CA . LEU A 1 394 ? 13.497 -2.393 -9.872 1.00 92.50 394 LEU A CA 1
ATOM 3176 C C . LEU A 1 394 ? 13.874 -3.147 -8.624 1.00 92.50 394 LEU A C 1
ATOM 3178 O O . LEU A 1 394 ? 13.522 -2.726 -7.524 1.00 92.50 394 LEU A O 1
ATOM 3182 N N . HIS A 1 395 ? 14.632 -4.218 -8.776 1.00 92.38 395 HIS A N 1
ATOM 3183 C CA . HIS A 1 395 ? 15.295 -4.830 -7.639 1.00 92.38 395 HIS A CA 1
ATOM 3184 C C . HIS A 1 395 ? 16.450 -3.925 -7.194 1.00 92.38 395 HIS A C 1
ATOM 3186 O O . HIS A 1 395 ? 17.286 -3.538 -7.995 1.00 92.38 395 HIS A O 1
ATOM 3192 N N . GLN A 1 396 ? 16.504 -3.562 -5.918 1.00 89.50 396 GLN A N 1
ATOM 3193 C CA . GLN A 1 396 ? 17.613 -2.832 -5.285 1.00 89.50 396 GLN A CA 1
ATOM 3194 C C . GLN A 1 396 ? 18.710 -3.780 -4.801 1.00 89.50 396 GLN A C 1
ATOM 3196 O O . GLN A 1 396 ? 19.809 -3.345 -4.458 1.00 89.50 396 GLN A O 1
ATOM 3201 N N . GLU A 1 397 ? 18.428 -5.082 -4.802 1.00 87.62 397 GLU A N 1
ATOM 3202 C CA . GLU A 1 397 ? 19.403 -6.143 -4.600 1.00 87.62 397 GLU A CA 1
ATOM 3203 C C . GLU A 1 397 ? 19.100 -7.339 -5.496 1.00 87.62 397 GLU A C 1
ATOM 3205 O O . GLU A 1 397 ? 17.934 -7.560 -5.808 1.00 87.62 397 GLU A O 1
ATOM 3210 N N . PRO A 1 398 ? 20.110 -8.149 -5.863 1.00 85.75 398 PRO A N 1
ATOM 3211 C CA . PRO A 1 398 ? 19.880 -9.353 -6.649 1.00 85.75 398 PRO A CA 1
ATOM 3212 C C . PRO A 1 398 ? 18.789 -10.239 -6.023 1.00 85.75 398 PRO A C 1
ATOM 3214 O O . PRO A 1 398 ? 18.962 -10.674 -4.877 1.00 85.75 398 PRO A O 1
ATOM 3217 N N . PRO A 1 399 ? 17.694 -10.545 -6.744 1.00 87.62 399 PRO A N 1
ATOM 3218 C CA . PRO A 1 399 ? 16.693 -11.479 -6.250 1.00 87.62 399 PRO A CA 1
ATOM 3219 C C . PRO A 1 399 ? 17.276 -12.895 -6.161 1.00 87.62 399 PRO A C 1
ATOM 3221 O O . PRO A 1 399 ? 18.306 -13.211 -6.770 1.00 87.62 399 PRO A O 1
ATOM 3224 N N . GLN A 1 400 ? 16.613 -13.771 -5.402 1.00 86.38 400 GLN A N 1
ATOM 3225 C CA . GLN A 1 400 ? 16.929 -15.201 -5.441 1.00 86.38 400 GLN A CA 1
ATOM 3226 C C . GLN A 1 400 ? 16.672 -15.751 -6.851 1.00 86.38 400 GLN A C 1
ATOM 3228 O O . GLN A 1 400 ? 15.846 -15.210 -7.592 1.00 86.38 400 GLN A O 1
ATOM 3233 N N . ALA A 1 401 ? 17.387 -16.815 -7.225 1.00 83.06 401 ALA A N 1
ATOM 3234 C CA . ALA A 1 401 ? 17.227 -17.426 -8.537 1.00 83.06 401 ALA A CA 1
ATOM 3235 C C . ALA A 1 401 ? 15.757 -17.780 -8.806 1.00 83.06 401 ALA A C 1
ATOM 3237 O O . ALA A 1 401 ? 15.080 -18.362 -7.960 1.00 83.06 401 ALA A O 1
ATOM 3238 N N . GLY A 1 402 ? 15.271 -17.383 -9.982 1.00 87.31 402 GLY A N 1
ATOM 3239 C CA . GLY A 1 402 ? 13.907 -17.645 -10.420 1.00 87.31 402 GLY A CA 1
ATOM 3240 C C . GLY A 1 402 ? 12.848 -16.757 -9.784 1.00 87.31 402 GLY A C 1
ATOM 3241 O O . GLY A 1 402 ? 11.678 -16.975 -10.059 1.00 87.31 402 GLY A O 1
ATOM 3242 N N . GLN A 1 403 ? 13.213 -15.755 -8.978 1.00 92.00 403 GLN A N 1
ATOM 3243 C CA . GLN A 1 403 ? 12.265 -14.873 -8.288 1.00 92.00 403 GLN A CA 1
ATOM 3244 C C . GLN A 1 403 ? 12.269 -13.427 -8.803 1.00 92.00 403 GLN A C 1
ATOM 3246 O O . GLN A 1 403 ? 11.562 -12.588 -8.245 1.00 92.00 403 GLN A O 1
ATOM 3251 N N . ALA A 1 404 ? 13.007 -13.087 -9.868 1.00 92.75 404 ALA A N 1
ATOM 3252 C CA . ALA A 1 404 ? 13.035 -11.705 -10.363 1.00 92.75 404 ALA A CA 1
ATOM 3253 C C . ALA A 1 404 ? 11.699 -11.225 -10.967 1.00 92.75 404 ALA A C 1
ATOM 3255 O O . ALA A 1 404 ? 11.513 -10.023 -11.171 1.00 92.75 404 ALA A O 1
ATOM 3256 N N . TRP A 1 405 ? 10.765 -12.140 -11.237 1.00 95.00 405 TRP A N 1
ATOM 3257 C CA . TRP A 1 405 ? 9.415 -11.844 -11.725 1.00 95.00 405 TRP A CA 1
ATOM 3258 C C . TRP A 1 405 ? 8.479 -11.293 -10.635 1.00 95.00 405 TRP A C 1
ATOM 3260 O O . TRP A 1 405 ? 7.453 -10.704 -10.966 1.00 95.00 405 TRP A O 1
ATOM 3270 N N . ARG A 1 406 ? 8.794 -11.465 -9.341 1.00 94.62 406 ARG A N 1
ATOM 3271 C CA . ARG A 1 406 ? 7.980 -10.934 -8.234 1.00 94.62 406 ARG A CA 1
ATOM 3272 C C . ARG A 1 406 ? 8.678 -9.766 -7.552 1.00 94.62 406 ARG A C 1
ATOM 3274 O O . ARG A 1 406 ? 9.888 -9.785 -7.337 1.00 94.62 406 ARG A O 1
ATOM 3281 N N . ILE A 1 407 ? 7.899 -8.755 -7.185 1.00 93.12 407 ILE A N 1
ATOM 3282 C CA . ILE A 1 407 ? 8.383 -7.640 -6.372 1.00 93.12 407 ILE A CA 1
ATOM 3283 C C . ILE A 1 407 ? 8.753 -8.143 -4.969 1.00 93.12 407 ILE A C 1
ATOM 3285 O O . ILE A 1 407 ? 8.045 -8.960 -4.379 1.00 93.12 407 ILE A O 1
ATOM 3289 N N . CYS A 1 408 ? 9.886 -7.679 -4.444 1.00 89.31 408 CYS A N 1
ATOM 3290 C CA . CYS A 1 408 ? 10.403 -8.073 -3.136 1.00 89.31 408 CYS A CA 1
ATOM 3291 C C . CYS A 1 408 ? 10.599 -6.855 -2.220 1.00 89.31 408 CYS A C 1
ATOM 3293 O O . CYS A 1 408 ? 10.401 -5.712 -2.623 1.00 89.31 408 CYS A O 1
ATOM 3295 N N . GLU A 1 409 ? 10.999 -7.094 -0.971 1.00 84.69 409 GLU A N 1
ATOM 3296 C CA . GLU A 1 409 ? 11.226 -6.041 0.029 1.00 84.69 409 GLU A CA 1
ATOM 3297 C C . GLU A 1 409 ? 12.227 -4.976 -0.424 1.00 84.69 409 GLU A C 1
ATOM 3299 O O . GLU A 1 409 ? 12.072 -3.789 -0.147 1.00 84.69 409 GLU A O 1
ATOM 3304 N N . ARG A 1 410 ? 13.271 -5.399 -1.132 1.00 89.44 410 ARG A N 1
ATOM 3305 C CA . ARG A 1 410 ? 14.301 -4.506 -1.654 1.00 89.44 410 ARG A CA 1
ATOM 3306 C C . ARG A 1 410 ? 13.995 -4.195 -3.104 1.00 89.44 410 ARG A C 1
ATOM 3308 O O . ARG A 1 410 ? 14.830 -4.419 -3.966 1.00 89.44 410 ARG A O 1
ATOM 3315 N N . ALA A 1 411 ? 12.790 -3.708 -3.360 1.00 92.38 411 ALA A N 1
ATOM 3316 C CA . ALA A 1 411 ? 12.395 -3.179 -4.651 1.00 92.38 411 ALA A CA 1
ATOM 3317 C C . ALA A 1 411 ? 12.168 -1.665 -4.579 1.00 92.38 411 ALA A C 1
ATOM 3319 O O . ALA A 1 411 ? 11.934 -1.104 -3.511 1.00 92.38 411 ALA A O 1
ATOM 3320 N N . GLU A 1 412 ? 12.220 -1.005 -5.727 1.00 91.44 412 GLU A N 1
ATOM 3321 C CA . GLU A 1 412 ? 11.838 0.392 -5.909 1.00 91.44 412 GLU A CA 1
ATOM 3322 C C . GLU A 1 412 ? 10.899 0.499 -7.107 1.00 91.44 412 GLU A C 1
ATOM 3324 O O . GLU A 1 412 ? 11.095 -0.166 -8.120 1.00 91.44 412 GLU A O 1
ATOM 3329 N N . VAL A 1 413 ? 9.884 1.353 -7.013 1.00 90.56 413 VAL A N 1
ATOM 3330 C CA . VAL A 1 413 ? 9.043 1.711 -8.157 1.00 90.56 413 VAL A CA 1
ATOM 3331 C C . VAL A 1 413 ? 9.459 3.106 -8.610 1.00 90.56 413 VAL A C 1
ATOM 3333 O O . VAL A 1 413 ? 9.229 4.058 -7.860 1.00 90.56 413 VAL A O 1
ATOM 3336 N N . PRO A 1 414 ? 10.054 3.262 -9.809 1.00 87.75 414 PRO A N 1
ATOM 3337 C CA . PRO A 1 414 ? 10.414 4.576 -10.320 1.00 87.75 414 PRO A CA 1
ATOM 3338 C C . PRO A 1 414 ? 9.208 5.532 -10.297 1.00 87.75 414 PRO A C 1
ATOM 3340 O O . PRO A 1 414 ? 8.133 5.153 -10.776 1.00 87.75 414 PRO A O 1
ATOM 3343 N N . PRO A 1 415 ? 9.350 6.776 -9.795 1.00 79.88 415 PRO A N 1
ATOM 3344 C CA . PRO A 1 415 ? 8.218 7.692 -9.618 1.00 79.88 415 PRO A CA 1
ATOM 3345 C C . PRO A 1 415 ? 7.381 7.916 -10.883 1.00 79.88 415 PRO A C 1
ATOM 3347 O O . PRO A 1 415 ? 6.160 8.038 -10.805 1.00 79.88 415 PRO A O 1
ATOM 3350 N N . PHE A 1 416 ? 8.022 7.923 -12.056 1.00 77.88 416 PHE A N 1
ATOM 3351 C CA . PHE A 1 416 ? 7.336 8.103 -13.337 1.00 77.88 416 PHE A CA 1
ATOM 3352 C C . PHE A 1 416 ? 6.414 6.922 -13.684 1.00 77.88 416 PHE A C 1
ATOM 3354 O O . PHE A 1 416 ? 5.332 7.120 -14.229 1.00 77.88 416 PHE A O 1
ATOM 3361 N N . LEU A 1 417 ? 6.797 5.704 -13.292 1.00 80.88 417 LEU A N 1
ATOM 3362 C CA . LEU A 1 417 ? 6.015 4.486 -13.513 1.00 80.88 417 LEU A CA 1
ATOM 3363 C C . LEU A 1 417 ? 4.915 4.303 -12.468 1.00 80.88 417 LEU A C 1
ATOM 3365 O O . LEU A 1 417 ? 3.898 3.672 -12.749 1.00 80.88 417 LEU A O 1
ATOM 3369 N N . ALA A 1 418 ? 5.073 4.884 -11.275 1.00 73.31 418 ALA A N 1
ATOM 3370 C CA . ALA A 1 418 ? 4.053 4.830 -10.230 1.00 73.31 418 ALA A CA 1
ATOM 3371 C C . ALA A 1 418 ? 2.727 5.472 -10.675 1.00 73.31 418 ALA A C 1
ATOM 3373 O O . ALA A 1 418 ? 1.659 4.997 -10.288 1.00 73.31 418 ALA A O 1
ATOM 3374 N N . VAL A 1 419 ? 2.784 6.521 -11.508 1.00 71.00 419 VAL A N 1
ATOM 3375 C CA . VAL A 1 419 ? 1.589 7.169 -12.075 1.00 71.00 419 VAL A CA 1
ATOM 3376 C C . VAL A 1 419 ? 0.839 6.211 -13.001 1.00 71.00 419 VAL A C 1
ATOM 3378 O O . VAL A 1 419 ? -0.374 6.066 -12.875 1.00 71.00 419 VAL A O 1
ATOM 3381 N N . GLU A 1 420 ? 1.558 5.520 -13.886 1.00 66.88 420 GLU A N 1
ATOM 3382 C CA . GLU A 1 420 ? 0.961 4.563 -14.825 1.00 66.88 420 GLU A CA 1
ATOM 3383 C C . GLU A 1 420 ? 0.412 3.328 -14.111 1.00 66.88 420 GLU A C 1
ATOM 3385 O O . GLU A 1 420 ? -0.700 2.878 -14.392 1.00 66.88 420 GLU A O 1
ATOM 3390 N N . ALA A 1 421 ? 1.165 2.816 -13.133 1.00 60.91 421 ALA A N 1
ATOM 3391 C CA . ALA A 1 421 ? 0.728 1.713 -12.291 1.00 60.91 421 ALA A CA 1
ATOM 3392 C C . ALA A 1 421 ? -0.566 2.068 -11.538 1.00 60.91 421 ALA A C 1
ATOM 3394 O O . ALA A 1 421 ? -1.475 1.242 -11.475 1.00 60.91 421 ALA A O 1
ATOM 3395 N N . TYR A 1 422 ? -0.688 3.298 -11.029 1.00 68.06 422 TYR A N 1
ATOM 3396 C CA . TYR A 1 422 ? -1.903 3.761 -10.359 1.00 68.06 422 TYR A CA 1
ATOM 3397 C C . TYR A 1 422 ? -3.109 3.836 -11.302 1.00 68.06 422 TYR A C 1
ATOM 3399 O O . TYR A 1 422 ? -4.140 3.229 -11.010 1.00 68.06 422 TYR A O 1
ATOM 3407 N N . ASP A 1 423 ? -2.972 4.529 -12.439 1.00 61.28 423 ASP A N 1
ATOM 3408 C CA . ASP A 1 423 ? -4.076 4.716 -13.391 1.00 61.28 423 ASP A CA 1
ATOM 3409 C C . ASP A 1 423 ? -4.602 3.354 -13.901 1.00 61.28 423 ASP A C 1
ATOM 3411 O O . ASP A 1 423 ? -5.804 3.185 -14.111 1.00 61.28 423 ASP A O 1
ATOM 3415 N N . SER A 1 424 ? -3.727 2.347 -14.024 1.00 56.38 424 SER A N 1
ATOM 3416 C CA . SER A 1 424 ? -4.120 0.981 -14.396 1.00 56.38 424 SER A CA 1
ATOM 3417 C C . SER A 1 424 ? -4.872 0.214 -13.301 1.00 56.38 424 SER A C 1
ATOM 3419 O O . SER A 1 424 ? -5.738 -0.606 -13.606 1.00 56.38 424 SER A O 1
ATOM 3421 N N . PHE A 1 425 ? -4.558 0.473 -12.030 1.00 57.59 425 PHE A N 1
ATOM 3422 C CA . PHE A 1 425 ? -5.157 -0.229 -10.899 1.00 57.59 425 PHE A CA 1
ATOM 3423 C C . PHE A 1 425 ? -6.561 0.316 -10.605 1.00 57.59 425 PHE A C 1
ATOM 3425 O O . PHE A 1 425 ? -7.510 -0.458 -10.476 1.00 57.59 425 PHE A O 1
ATOM 3432 N N . ASP A 1 426 ? -6.723 1.642 -10.598 1.00 55.28 426 ASP A N 1
ATOM 3433 C CA . ASP A 1 426 ? -8.009 2.301 -10.330 1.00 55.28 426 ASP A CA 1
ATOM 3434 C C . ASP A 1 426 ? -9.041 2.066 -11.450 1.00 55.28 426 ASP A C 1
ATOM 3436 O O . ASP A 1 426 ? -10.235 1.940 -11.187 1.00 55.28 426 ASP A O 1
ATOM 3440 N N . ALA A 1 427 ? -8.597 1.875 -12.700 1.00 45.91 427 ALA A N 1
ATOM 3441 C CA . ALA A 1 427 ? -9.473 1.544 -13.831 1.00 45.91 427 ALA A CA 1
ATOM 3442 C C . ALA A 1 427 ? -10.321 0.272 -13.612 1.00 45.91 427 ALA A C 1
ATOM 3444 O O . ALA A 1 427 ? -11.431 0.168 -14.138 1.00 45.91 427 ALA A O 1
ATOM 3445 N N . SER A 1 428 ? -9.829 -0.679 -12.807 1.00 45.09 428 SER A N 1
ATOM 3446 C CA . SER A 1 428 ? -10.569 -1.898 -12.450 1.00 45.09 428 SER A CA 1
ATOM 3447 C C . SER A 1 428 ? -11.715 -1.640 -11.459 1.00 45.09 428 SER A C 1
ATOM 3449 O O . SER A 1 428 ? -12.742 -2.319 -11.511 1.00 45.09 428 SER A O 1
ATOM 3451 N N . HIS A 1 429 ? -11.570 -0.627 -10.598 1.00 50.00 429 HIS A N 1
ATOM 3452 C CA . HIS A 1 429 ? -12.527 -0.273 -9.547 1.00 50.00 429 HIS A CA 1
ATOM 3453 C C . HIS A 1 429 ? -13.478 0.857 -9.981 1.00 50.00 429 HIS A C 1
ATOM 3455 O O . HIS A 1 429 ? -14.655 0.856 -9.618 1.00 50.00 429 HIS A O 1
ATOM 3461 N N . VAL A 1 430 ? -13.017 1.778 -10.831 1.00 44.00 430 VAL A N 1
ATOM 3462 C CA . VAL A 1 430 ? -13.790 2.899 -11.379 1.00 44.00 430 VAL A CA 1
ATOM 3463 C C . VAL A 1 430 ? -13.949 2.708 -12.889 1.00 44.00 430 VAL A C 1
ATOM 3465 O O . VAL A 1 430 ? -13.367 3.421 -13.707 1.00 44.00 430 VAL A O 1
ATOM 3468 N N . LYS A 1 431 ? -14.812 1.760 -13.284 1.00 45.59 431 LYS A N 1
ATOM 3469 C CA . LYS A 1 431 ? -15.134 1.440 -14.696 1.00 45.59 431 LYS A CA 1
ATOM 3470 C C . LYS A 1 431 ? -15.578 2.639 -15.561 1.00 45.59 431 LYS A C 1
ATOM 3472 O O . LYS A 1 431 ? -15.729 2.487 -16.767 1.00 45.59 431 LYS A O 1
ATOM 3477 N N . LYS A 1 432 ? -15.837 3.818 -14.982 1.00 50.19 432 LYS A N 1
ATOM 3478 C CA . LYS A 1 432 ? -16.436 4.971 -15.681 1.00 50.19 432 LYS A CA 1
ATOM 3479 C C . LYS A 1 432 ? -15.464 6.076 -16.111 1.00 50.19 432 LYS A C 1
ATOM 3481 O O . LYS A 1 432 ? -15.880 6.928 -16.891 1.00 50.19 432 LYS A O 1
ATOM 3486 N N . HIS A 1 433 ? -14.204 6.090 -15.661 1.00 47.88 433 HIS A N 1
ATOM 3487 C CA . HIS A 1 433 ? -13.320 7.250 -15.900 1.00 47.88 433 HIS A CA 1
ATOM 3488 C C . HIS A 1 433 ? -11.894 6.937 -16.361 1.00 47.88 433 HIS A C 1
ATOM 3490 O O . HIS A 1 433 ? -11.091 7.865 -16.489 1.00 47.88 433 HIS A O 1
ATOM 3496 N N . ALA A 1 434 ? -11.571 5.680 -16.666 1.00 54.44 434 ALA A N 1
ATOM 3497 C CA . ALA A 1 434 ? -10.245 5.323 -17.153 1.00 54.44 434 ALA A CA 1
ATOM 3498 C C . ALA A 1 434 ? -9.992 5.927 -18.549 1.00 54.44 434 ALA A C 1
ATOM 3500 O O . ALA A 1 434 ? -10.283 5.327 -19.578 1.00 54.44 434 ALA A O 1
ATOM 3501 N N . LYS A 1 435 ? -9.406 7.131 -18.589 1.00 63.78 435 LYS A N 1
ATOM 3502 C CA . LYS A 1 435 ? -8.815 7.736 -19.801 1.00 63.78 435 LYS A CA 1
ATOM 3503 C C . LYS A 1 435 ? -7.578 6.966 -20.301 1.00 63.78 435 LYS A C 1
ATOM 3505 O O . LYS A 1 435 ? -6.969 7.375 -21.285 1.00 63.78 435 LYS A O 1
ATOM 3510 N N . TYR A 1 436 ? -7.205 5.894 -19.602 1.00 67.75 436 TYR A N 1
ATOM 3511 C CA . TYR A 1 436 ? -6.033 5.065 -19.831 1.00 67.75 436 TYR A CA 1
ATOM 3512 C C . TYR A 1 436 ? -6.472 3.607 -19.810 1.00 67.75 436 TYR A C 1
ATOM 3514 O O . TYR A 1 436 ? -6.929 3.111 -18.784 1.00 67.75 436 TYR A O 1
ATOM 3522 N N . SER A 1 437 ? -6.320 2.924 -20.937 1.00 73.56 437 SER A N 1
ATOM 3523 C CA . SER A 1 437 ? -6.397 1.469 -20.994 1.00 73.56 437 SER A CA 1
ATOM 3524 C C . SER A 1 437 ? -5.011 0.966 -21.362 1.00 73.56 437 SER A C 1
ATOM 3526 O O . SER A 1 437 ? -4.512 1.276 -22.445 1.00 73.56 437 SER A O 1
ATOM 3528 N N . LEU A 1 438 ? -4.369 0.236 -20.451 1.00 84.62 438 LEU A N 1
ATOM 3529 C CA . LEU A 1 438 ? -3.205 -0.566 -20.808 1.00 84.62 438 LEU A CA 1
ATOM 3530 C C . LEU A 1 438 ? -3.718 -1.762 -21.611 1.00 84.62 438 LEU A C 1
ATOM 3532 O O . LEU A 1 438 ? -4.491 -2.559 -21.091 1.00 84.62 438 LEU A O 1
ATOM 3536 N N . GLU A 1 439 ? -3.308 -1.880 -22.868 1.00 90.12 439 GLU A N 1
ATOM 3537 C CA . GLU A 1 439 ? -3.539 -3.063 -23.693 1.00 90.12 439 GLU A CA 1
ATOM 3538 C C . GLU A 1 439 ? -2.409 -4.061 -23.425 1.00 90.12 439 GLU A C 1
ATOM 3540 O O . GLU A 1 439 ? -1.268 -3.789 -23.822 1.00 90.12 439 GLU A O 1
ATOM 3545 N N . PRO A 1 440 ? -2.671 -5.198 -22.752 1.00 92.25 440 PRO A N 1
ATOM 3546 C CA . PRO A 1 440 ? -1.646 -6.206 -22.517 1.00 92.25 440 PRO A CA 1
ATOM 3547 C C . PRO A 1 440 ? -1.122 -6.759 -23.848 1.00 92.25 440 PRO A C 1
ATOM 3549 O O . PRO A 1 440 ? -1.887 -7.046 -24.769 1.00 92.25 440 PRO A O 1
ATOM 3552 N N . ARG A 1 441 ? 0.199 -6.909 -23.951 1.00 95.25 441 ARG A N 1
ATOM 3553 C CA . ARG A 1 441 ? 0.910 -7.461 -25.119 1.00 95.25 441 ARG A CA 1
ATOM 3554 C C . ARG A 1 441 ? 1.642 -8.766 -24.806 1.00 95.25 441 ARG A C 1
ATOM 3556 O O . ARG A 1 441 ? 2.198 -9.385 -25.715 1.00 95.25 441 ARG A O 1
ATOM 3563 N N . SER A 1 442 ? 1.604 -9.188 -23.546 1.00 95.56 442 SER A N 1
ATOM 3564 C CA . SER A 1 442 ? 2.116 -10.465 -23.074 1.00 95.56 442 SER A CA 1
ATOM 3565 C C . SER A 1 442 ? 1.144 -11.119 -22.093 1.00 95.56 442 SER A C 1
ATOM 3567 O O . SER A 1 442 ? 0.382 -10.451 -21.390 1.00 95.56 442 SER A O 1
ATOM 3569 N N . SER A 1 443 ? 1.195 -12.445 -22.053 1.00 96.38 443 SER A N 1
ATOM 3570 C CA . SER A 1 443 ? 0.633 -13.270 -20.994 1.00 96.38 443 SER A CA 1
ATOM 3571 C C . SER A 1 443 ? 1.751 -13.597 -20.013 1.00 96.38 443 SER A C 1
ATOM 3573 O O . SER A 1 443 ? 2.816 -14.057 -20.425 1.00 96.38 443 SER A O 1
ATOM 3575 N N . LEU A 1 444 ? 1.531 -13.334 -18.727 1.00 96.75 444 LEU A N 1
ATOM 3576 C CA . LEU A 1 444 ? 2.476 -13.650 -17.661 1.00 96.75 444 LEU A CA 1
ATOM 3577 C C . LEU A 1 444 ? 1.832 -14.638 -16.691 1.00 96.75 444 LEU A C 1
ATOM 3579 O O . LEU A 1 444 ? 0.638 -14.558 -16.403 1.00 96.75 444 LEU A O 1
ATOM 3583 N N . GLY A 1 445 ? 2.632 -15.550 -16.156 1.00 96.56 445 GLY A N 1
ATOM 3584 C CA . GLY A 1 445 ? 2.178 -16.536 -15.181 1.00 96.56 445 GLY A CA 1
ATOM 3585 C C . GLY A 1 445 ? 3.334 -17.083 -14.363 1.00 96.56 445 GLY A C 1
ATOM 3586 O O . GLY A 1 445 ? 4.450 -16.573 -14.434 1.00 96.56 445 GLY A O 1
ATOM 3587 N N . THR A 1 446 ? 3.105 -18.162 -13.627 1.00 96.44 446 THR A N 1
ATOM 3588 C CA . THR A 1 446 ? 4.144 -18.809 -12.823 1.00 96.44 446 THR A CA 1
ATOM 3589 C C . THR A 1 446 ? 4.145 -20.321 -13.014 1.00 96.44 446 THR A C 1
ATOM 3591 O O . THR A 1 446 ? 3.130 -20.918 -13.376 1.00 96.44 446 THR A O 1
ATOM 3594 N N . LYS A 1 447 ? 5.297 -20.956 -12.781 1.00 94.50 447 LYS A N 1
ATOM 3595 C CA . LYS A 1 447 ? 5.465 -22.409 -12.855 1.00 94.50 447 LYS A CA 1
ATOM 3596 C C . LYS A 1 447 ? 6.478 -22.881 -11.816 1.00 94.50 447 LYS A C 1
ATOM 3598 O O . LYS A 1 447 ? 7.588 -22.364 -11.745 1.00 94.50 447 LYS A O 1
ATOM 3603 N N . ALA A 1 448 ? 6.113 -23.897 -11.038 1.00 92.56 448 ALA A N 1
ATOM 3604 C CA . ALA A 1 448 ? 7.057 -24.574 -10.157 1.00 92.56 448 ALA A CA 1
ATOM 3605 C C . ALA A 1 448 ? 8.000 -25.465 -10.981 1.00 92.56 448 ALA A C 1
ATOM 3607 O O . ALA A 1 448 ? 7.543 -26.271 -11.797 1.00 92.56 448 ALA A O 1
ATOM 3608 N N . VAL A 1 449 ? 9.306 -25.325 -10.761 1.00 89.75 449 VAL A N 1
ATOM 3609 C CA . VAL A 1 449 ? 10.342 -26.194 -11.330 1.00 89.75 449 VAL A CA 1
ATOM 3610 C C . VAL A 1 449 ? 11.267 -26.605 -10.191 1.00 89.75 449 VAL A C 1
ATOM 3612 O O . VAL A 1 449 ? 11.978 -25.777 -9.624 1.00 89.75 449 VAL A O 1
ATOM 3615 N N . GLY A 1 450 ? 11.206 -27.879 -9.802 1.00 87.94 450 GLY A N 1
ATOM 3616 C CA . GLY A 1 450 ? 11.830 -28.333 -8.562 1.00 87.94 450 GLY A CA 1
ATOM 3617 C C . GLY A 1 450 ? 11.219 -27.624 -7.350 1.00 87.94 450 GLY A C 1
ATOM 3618 O O . GLY A 1 450 ? 10.007 -27.668 -7.148 1.00 87.94 450 GLY A O 1
ATOM 3619 N N . HIS A 1 451 ? 12.060 -26.962 -6.555 1.00 86.12 451 HIS A N 1
ATOM 3620 C CA . HIS A 1 451 ? 11.655 -26.204 -5.365 1.00 86.12 451 HIS A CA 1
ATOM 3621 C C . HIS A 1 451 ? 11.562 -24.687 -5.613 1.00 86.12 451 HIS A C 1
ATOM 3623 O O . HIS A 1 451 ? 11.265 -23.934 -4.687 1.00 86.12 451 HIS A O 1
ATOM 3629 N N . VAL A 1 452 ? 11.817 -24.238 -6.847 1.00 88.56 452 VAL A N 1
ATOM 3630 C CA . VAL A 1 452 ? 11.824 -22.821 -7.224 1.00 88.56 452 VAL A CA 1
ATOM 3631 C C . VAL A 1 452 ? 10.556 -22.485 -8.000 1.00 88.56 452 VAL A C 1
ATOM 3633 O O . VAL A 1 452 ? 10.127 -23.222 -8.894 1.00 88.56 452 VAL A O 1
ATOM 3636 N N . PHE A 1 453 ? 9.949 -21.349 -7.663 1.00 91.38 453 PHE A N 1
ATOM 3637 C CA . PHE A 1 453 ? 8.759 -20.839 -8.329 1.00 91.38 453 PHE A CA 1
ATOM 3638 C C . PHE A 1 453 ? 9.155 -19.791 -9.370 1.00 91.38 453 PHE A C 1
ATOM 3640 O O . PHE A 1 453 ? 9.518 -18.668 -9.030 1.00 91.38 453 PHE A O 1
ATOM 3647 N N . TRP A 1 454 ? 9.117 -20.182 -10.642 1.00 93.50 454 TRP A N 1
ATOM 3648 C CA . TRP A 1 454 ? 9.562 -19.367 -11.768 1.00 93.50 454 TRP A CA 1
ATOM 3649 C C . TRP A 1 454 ? 8.429 -18.534 -12.348 1.00 93.50 454 TRP A C 1
ATOM 3651 O O . TRP A 1 454 ? 7.272 -18.960 -12.363 1.00 93.50 454 TRP A O 1
ATOM 3661 N N . GLY A 1 455 ? 8.783 -17.388 -12.923 1.00 95.81 455 GLY A N 1
ATOM 3662 C CA . GLY A 1 455 ? 7.906 -16.649 -13.812 1.00 95.81 455 GLY A CA 1
ATOM 3663 C C . GLY A 1 455 ? 7.834 -17.354 -15.162 1.00 95.81 455 GLY A C 1
ATOM 3664 O O . GLY A 1 455 ? 8.795 -17.966 -15.622 1.00 95.81 455 GLY A O 1
ATOM 3665 N N . THR A 1 456 ? 6.698 -17.238 -15.832 1.00 96.25 456 THR A N 1
ATOM 3666 C CA . THR A 1 456 ? 6.509 -17.624 -17.233 1.00 96.25 456 THR A CA 1
ATOM 3667 C C . THR A 1 456 ? 6.027 -16.416 -18.013 1.00 96.25 456 THR A C 1
ATOM 3669 O O . THR A 1 456 ? 5.360 -15.537 -17.457 1.00 96.25 456 THR A O 1
ATOM 3672 N N . PHE A 1 457 ? 6.367 -16.369 -19.293 1.00 96.94 457 PHE A N 1
ATOM 3673 C CA . PHE A 1 457 ? 5.796 -15.402 -20.214 1.00 96.94 457 PHE A CA 1
ATOM 3674 C C . PHE A 1 457 ? 5.483 -16.051 -21.558 1.00 96.94 457 PHE A C 1
ATOM 3676 O O . PHE A 1 457 ? 6.146 -17.003 -21.966 1.00 96.94 457 PHE A O 1
ATOM 3683 N N . GLU A 1 458 ? 4.512 -15.476 -22.253 1.00 97.19 458 GLU A N 1
ATOM 3684 C CA . GLU A 1 458 ? 4.276 -15.624 -23.683 1.00 97.19 458 GLU A CA 1
ATOM 3685 C C . GLU A 1 458 ? 4.012 -14.225 -24.243 1.00 97.19 458 GLU A C 1
ATOM 3687 O O . GLU A 1 458 ? 3.161 -13.494 -23.735 1.00 97.19 458 GLU A O 1
ATOM 3692 N N . GLY A 1 459 ? 4.764 -13.796 -25.250 1.00 96.31 459 GLY A N 1
ATOM 3693 C CA . GLY A 1 459 ? 4.607 -12.445 -25.772 1.00 96.31 459 GLY A CA 1
ATOM 3694 C C . GLY A 1 459 ? 5.588 -12.085 -26.870 1.00 96.31 459 GLY A C 1
ATOM 3695 O O . GLY A 1 459 ? 6.414 -12.886 -27.305 1.00 96.31 459 GLY A O 1
ATOM 3696 N N . LYS A 1 460 ? 5.472 -10.843 -27.335 1.00 95.75 460 LYS A N 1
ATOM 3697 C CA . LYS A 1 460 ? 6.323 -10.290 -28.386 1.00 95.75 460 LYS A CA 1
ATOM 3698 C C . LYS A 1 460 ? 7.679 -9.869 -27.813 1.00 95.75 460 LYS A C 1
ATOM 3700 O O . LYS A 1 460 ? 7.740 -9.025 -26.919 1.00 95.75 460 LYS A O 1
ATOM 3705 N N . LEU A 1 461 ? 8.753 -10.412 -28.384 1.00 96.50 461 LEU A N 1
ATOM 3706 C CA . LEU A 1 461 ? 10.141 -10.047 -28.109 1.00 96.50 461 LEU A CA 1
ATOM 3707 C C . LEU A 1 461 ? 10.780 -9.334 -29.304 1.00 96.50 461 LEU A C 1
ATOM 3709 O O . LEU A 1 461 ? 10.583 -9.742 -30.448 1.00 96.50 461 LEU A O 1
ATOM 3713 N N . CYS A 1 462 ? 11.604 -8.325 -29.035 1.00 96.25 462 CYS A N 1
ATOM 3714 C CA . CYS A 1 462 ? 12.432 -7.644 -30.033 1.00 96.25 462 CYS A CA 1
ATOM 3715 C C . CYS A 1 462 ? 13.818 -7.335 -29.451 1.00 96.25 462 CYS A C 1
ATOM 3717 O O . CYS A 1 462 ? 13.956 -7.145 -28.245 1.00 96.25 462 CYS A O 1
ATOM 3719 N N . LEU A 1 463 ? 14.853 -7.286 -30.290 1.00 95.94 463 LEU A N 1
ATOM 3720 C CA . LEU A 1 463 ? 16.194 -6.882 -29.859 1.00 95.94 463 LEU A CA 1
ATOM 3721 C C . LEU A 1 463 ? 16.186 -5.420 -29.399 1.00 95.94 463 LEU A C 1
ATOM 3723 O O . LEU A 1 463 ? 15.700 -4.551 -30.129 1.00 95.94 463 LEU A O 1
ATOM 3727 N N . LEU A 1 464 ? 16.804 -5.119 -28.250 1.00 94.06 464 LEU A N 1
ATOM 3728 C CA . LEU A 1 464 ? 16.906 -3.737 -27.765 1.00 94.06 464 LEU A CA 1
ATOM 3729 C C . LEU A 1 464 ? 17.562 -2.838 -28.820 1.00 94.06 464 LEU A C 1
ATOM 3731 O O . LEU A 1 464 ? 17.071 -1.744 -29.087 1.00 94.06 464 LEU A O 1
ATOM 3735 N N . LYS A 1 465 ? 18.627 -3.323 -29.476 1.00 94.25 465 LYS A N 1
ATOM 3736 C CA . LYS A 1 465 ? 19.310 -2.592 -30.551 1.00 94.25 465 LYS A CA 1
ATOM 3737 C C . LYS A 1 465 ? 18.334 -2.128 -31.629 1.00 94.25 465 LYS A C 1
ATOM 3739 O O . LYS A 1 465 ? 18.399 -0.983 -32.058 1.00 94.25 465 LYS A O 1
ATOM 3744 N N . ARG A 1 466 ? 17.407 -2.995 -32.044 1.00 93.00 466 ARG A N 1
ATOM 3745 C CA . ARG A 1 466 ? 16.446 -2.675 -33.100 1.00 93.00 466 ARG A CA 1
ATOM 3746 C C . ARG A 1 466 ? 15.478 -1.574 -32.673 1.00 93.00 466 ARG A C 1
ATOM 3748 O O . ARG A 1 466 ? 15.193 -0.684 -33.469 1.00 93.00 466 ARG A O 1
ATOM 3755 N N . ILE A 1 467 ? 15.018 -1.607 -31.423 1.00 90.69 467 ILE A N 1
ATOM 3756 C CA . ILE A 1 467 ? 14.162 -0.561 -30.846 1.00 90.69 467 ILE A CA 1
ATOM 3757 C C . ILE A 1 467 ? 14.912 0.775 -30.796 1.00 90.69 467 ILE A C 1
ATOM 3759 O O . ILE A 1 467 ? 14.364 1.804 -31.189 1.00 90.69 467 ILE A O 1
ATOM 3763 N N . LEU A 1 468 ? 16.181 0.757 -30.381 1.00 89.38 468 LEU A N 1
ATOM 3764 C CA . LEU A 1 468 ? 17.029 1.949 -30.333 1.00 89.38 468 LEU A CA 1
ATOM 3765 C C . LEU A 1 468 ? 17.306 2.521 -31.724 1.00 89.38 468 LEU A C 1
ATOM 3767 O O . LEU A 1 468 ? 17.204 3.730 -31.908 1.00 89.38 468 LEU A O 1
ATOM 3771 N N . ASP A 1 469 ? 17.608 1.669 -32.705 1.00 88.69 469 ASP A N 1
ATOM 3772 C CA . ASP A 1 469 ? 17.806 2.083 -34.096 1.00 88.69 469 ASP A CA 1
ATOM 3773 C C . ASP A 1 469 ? 16.537 2.755 -34.642 1.00 88.69 469 ASP A C 1
ATOM 3775 O O . ASP A 1 469 ? 16.619 3.831 -35.231 1.00 88.69 469 ASP A O 1
ATOM 3779 N N . CYS A 1 470 ? 15.356 2.177 -34.380 1.00 85.31 470 CYS A N 1
ATOM 3780 C CA . CYS A 1 470 ? 14.076 2.773 -34.774 1.00 85.31 470 CYS A CA 1
ATOM 3781 C C . CYS A 1 470 ? 13.835 4.114 -34.075 1.00 85.31 470 CYS A C 1
ATOM 3783 O O . CYS A 1 470 ? 13.412 5.062 -34.725 1.00 85.31 470 CYS A O 1
ATOM 3785 N N . SER A 1 471 ? 14.151 4.212 -32.778 1.00 82.12 471 SER A N 1
ATOM 3786 C CA . SER A 1 471 ? 14.025 5.457 -32.013 1.00 82.12 471 SER A CA 1
ATOM 3787 C C . SER A 1 471 ? 14.985 6.558 -32.483 1.00 82.12 471 SER A C 1
ATOM 3789 O O . SER A 1 471 ? 14.683 7.733 -32.275 1.00 82.12 471 SER A O 1
ATOM 3791 N N . LYS A 1 472 ? 16.144 6.200 -33.056 1.00 83.06 472 LYS A N 1
ATOM 3792 C CA . LYS A 1 472 ? 17.141 7.137 -33.605 1.00 83.06 472 LYS A CA 1
ATOM 3793 C C . LYS A 1 472 ? 16.789 7.575 -35.036 1.00 83.06 472 LYS A C 1
ATOM 3795 O O . LYS A 1 472 ? 16.994 8.736 -35.372 1.00 83.06 472 LYS A O 1
ATOM 3800 N N . ALA A 1 473 ? 16.299 6.655 -35.873 1.00 77.19 473 ALA A N 1
ATOM 3801 C CA . ALA A 1 473 ? 16.053 6.876 -37.306 1.00 77.19 473 ALA A CA 1
ATOM 3802 C C . ALA A 1 473 ? 14.860 7.792 -37.587 1.00 77.19 473 ALA A C 1
ATOM 3804 O O . ALA A 1 473 ? 14.838 8.566 -38.541 1.00 77.19 473 ALA A O 1
ATOM 3805 N N . SER A 1 474 ? 13.855 7.707 -36.740 1.00 63.56 474 SER A N 1
ATOM 3806 C CA . SER A 1 474 ? 12.712 8.588 -36.773 1.00 63.56 474 SER A CA 1
ATOM 3807 C C . SER A 1 474 ? 13.111 10.040 -36.486 1.00 63.56 474 SER A C 1
ATOM 3809 O O . SER A 1 474 ? 13.627 10.338 -35.407 1.00 63.56 474 SER A O 1
ATOM 3811 N N . SER A 1 475 ? 12.837 10.947 -37.427 1.00 55.19 475 SER A N 1
ATOM 3812 C CA . SER A 1 475 ? 13.005 12.409 -37.350 1.00 55.19 475 SER A CA 1
ATOM 3813 C C . SER A 1 475 ? 12.049 13.051 -36.331 1.00 55.19 475 SER A C 1
ATOM 3815 O O . SER A 1 475 ? 11.253 13.942 -36.621 1.00 55.19 475 SER A O 1
ATOM 3817 N N . PHE A 1 476 ? 12.093 12.562 -35.098 1.00 59.72 476 PHE A N 1
ATOM 3818 C CA . PHE A 1 476 ? 11.226 12.978 -34.017 1.00 59.72 476 PHE A CA 1
ATOM 3819 C C . PHE A 1 476 ? 11.784 14.215 -33.308 1.00 59.72 476 PHE A C 1
ATOM 3821 O O . PHE A 1 476 ? 12.977 14.321 -33.030 1.00 59.72 476 PHE A O 1
ATOM 3828 N N . SER A 1 477 ? 10.906 15.156 -32.955 1.00 55.44 477 SER A N 1
ATOM 3829 C CA . SER A 1 477 ? 11.303 16.342 -32.195 1.00 55.44 477 SER A CA 1
ATOM 3830 C C . SER A 1 477 ? 11.863 15.941 -30.823 1.00 55.44 477 SER A C 1
ATOM 3832 O O . SER A 1 477 ? 11.137 15.344 -30.024 1.00 55.44 477 SER A O 1
ATOM 3834 N N . ALA A 1 478 ? 13.104 16.335 -30.523 1.00 57.12 478 ALA A N 1
ATOM 3835 C CA . ALA A 1 478 ? 13.858 15.979 -29.311 1.00 57.12 478 ALA A CA 1
ATOM 3836 C C . ALA A 1 478 ? 13.171 16.312 -27.963 1.00 57.12 478 ALA A C 1
ATOM 3838 O O . ALA A 1 478 ? 13.634 15.873 -26.917 1.00 57.12 478 ALA A O 1
ATOM 3839 N N . GLY A 1 479 ? 12.068 17.070 -27.961 1.00 60.72 479 GLY A N 1
ATOM 3840 C CA . GLY A 1 479 ? 11.342 17.457 -26.745 1.00 60.72 479 GLY A CA 1
ATOM 3841 C C . GLY A 1 479 ? 10.129 16.597 -26.368 1.00 60.72 479 GLY A C 1
ATOM 3842 O O . GLY A 1 479 ? 9.589 16.791 -25.283 1.00 60.72 479 GLY A O 1
ATOM 3843 N N . ALA A 1 480 ? 9.655 15.691 -27.235 1.00 62.34 480 ALA A N 1
ATOM 3844 C CA . ALA A 1 480 ? 8.352 15.030 -27.045 1.00 62.34 480 ALA A CA 1
ATOM 3845 C C . ALA A 1 480 ? 8.413 13.522 -26.758 1.00 62.34 480 ALA A C 1
ATOM 3847 O O . ALA A 1 480 ? 7.395 12.942 -26.387 1.00 62.34 480 ALA A O 1
ATOM 3848 N N . ASN A 1 481 ? 9.587 12.906 -26.894 1.00 70.44 481 ASN A N 1
ATOM 3849 C CA . ASN A 1 481 ? 9.761 11.471 -26.708 1.00 70.44 481 ASN A CA 1
ATOM 3850 C C . ASN A 1 481 ? 10.682 11.194 -25.535 1.00 70.44 481 ASN A C 1
ATOM 3852 O O . ASN A 1 481 ? 11.661 11.907 -25.313 1.00 70.44 481 ASN A O 1
ATOM 3856 N N . ARG A 1 482 ? 10.368 10.138 -24.796 1.00 81.69 482 ARG A N 1
ATOM 3857 C CA . ARG A 1 482 ? 11.165 9.690 -23.661 1.00 81.69 482 ARG A CA 1
ATOM 3858 C C . ARG A 1 482 ? 11.412 8.204 -23.806 1.00 81.69 482 ARG A C 1
ATOM 3860 O O . ARG A 1 482 ? 10.471 7.460 -24.049 1.00 81.69 482 ARG A O 1
ATOM 3867 N N . PHE A 1 483 ? 12.664 7.795 -23.666 1.00 84.81 483 PHE A N 1
ATOM 3868 C CA . PHE A 1 483 ? 13.070 6.397 -23.637 1.00 84.81 483 PHE A CA 1
ATOM 3869 C C . PHE A 1 483 ? 13.897 6.198 -22.375 1.00 84.81 483 PHE A C 1
ATOM 3871 O O . PHE A 1 483 ? 14.995 6.740 -22.251 1.00 84.81 483 PHE A O 1
ATOM 3878 N N . HIS A 1 484 ? 13.337 5.472 -21.421 1.00 85.38 484 HIS A N 1
ATOM 3879 C CA . HIS A 1 484 ? 13.943 5.228 -20.128 1.00 85.38 484 HIS A CA 1
ATOM 3880 C C . HIS A 1 484 ? 14.294 3.752 -20.011 1.00 85.38 484 HIS A C 1
ATOM 3882 O O . HIS A 1 484 ? 13.443 2.884 -20.209 1.00 85.38 484 HIS A O 1
ATOM 3888 N N . VAL A 1 485 ? 15.550 3.480 -19.664 1.00 87.62 485 VAL A N 1
ATOM 3889 C CA . VAL A 1 485 ? 15.996 2.149 -19.261 1.00 87.62 485 VAL A CA 1
ATOM 3890 C C . VAL A 1 485 ? 16.374 2.219 -17.800 1.00 87.62 485 VAL A C 1
ATOM 3892 O O . VAL A 1 485 ? 17.183 3.055 -17.404 1.00 87.62 485 VAL A O 1
ATOM 3895 N N . TYR A 1 486 ? 15.790 1.331 -17.015 1.00 86.38 486 TYR A N 1
ATOM 3896 C CA . TYR A 1 486 ? 16.102 1.198 -15.608 1.00 86.38 486 TYR A CA 1
ATOM 3897 C C . TYR A 1 486 ? 16.562 -0.231 -15.353 1.00 86.38 486 TYR A C 1
ATOM 3899 O O . TYR A 1 486 ? 15.966 -1.171 -15.877 1.00 86.38 486 TYR A O 1
ATOM 3907 N N . LEU A 1 487 ? 17.620 -0.397 -14.569 1.00 87.50 487 LEU A N 1
ATOM 3908 C CA . LEU A 1 487 ? 18.270 -1.688 -14.375 1.00 87.50 487 LEU A CA 1
ATOM 3909 C C . LEU A 1 487 ? 18.089 -2.199 -12.957 1.00 87.50 487 LEU A C 1
ATOM 3911 O O . LEU A 1 487 ? 18.065 -1.415 -12.007 1.00 87.50 487 LEU A O 1
ATOM 3915 N N . ASP A 1 488 ? 18.003 -3.517 -12.836 1.00 86.19 488 ASP A N 1
ATOM 3916 C CA . ASP A 1 488 ? 17.986 -4.193 -11.548 1.00 86.19 488 ASP A CA 1
ATOM 3917 C C . ASP A 1 488 ? 19.381 -4.161 -10.903 1.00 86.19 488 ASP A C 1
ATOM 3919 O O . ASP A 1 488 ? 20.418 -4.300 -11.548 1.00 86.19 488 ASP A O 1
ATOM 3923 N N . ALA A 1 489 ? 19.445 -4.005 -9.590 1.00 69.00 489 ALA A N 1
ATOM 3924 C CA . ALA A 1 489 ? 20.694 -4.065 -8.855 1.00 69.00 489 ALA A CA 1
ATOM 3925 C C . ALA A 1 489 ? 21.342 -5.448 -8.978 1.00 69.00 489 ALA A C 1
ATOM 3927 O O . ALA A 1 489 ? 20.684 -6.488 -8.988 1.00 69.00 489 ALA A O 1
ATOM 3928 N N . GLY A 1 490 ? 22.673 -5.456 -9.027 1.00 61.28 490 GLY A N 1
ATOM 3929 C CA . GLY A 1 490 ? 23.440 -6.662 -9.333 1.00 61.28 490 GLY A CA 1
ATOM 3930 C C . GLY A 1 490 ? 23.746 -6.851 -10.810 1.00 61.28 490 GLY A C 1
ATOM 3931 O O . GLY A 1 490 ? 24.704 -7.563 -11.108 1.00 61.28 490 GLY A O 1
ATOM 3932 N N . THR A 1 491 ? 23.063 -6.140 -11.717 1.00 56.88 491 THR A N 1
ATOM 3933 C CA . THR A 1 491 ? 23.491 -6.021 -13.116 1.00 56.88 491 THR A CA 1
ATOM 3934 C C . THR A 1 491 ? 24.679 -5.053 -13.196 1.00 56.88 491 THR A C 1
ATOM 3936 O O . THR A 1 491 ? 24.559 -3.927 -13.654 1.00 56.88 491 THR A O 1
ATOM 3939 N N . THR A 1 492 ? 25.806 -5.436 -12.594 1.00 52.62 492 THR A N 1
ATOM 3940 C CA . THR A 1 492 ? 27.175 -4.888 -12.696 1.00 52.62 492 THR A CA 1
ATOM 3941 C C . THR A 1 492 ? 27.395 -3.494 -13.318 1.00 52.62 492 THR A C 1
ATOM 3943 O O . THR A 1 492 ? 28.288 -3.338 -14.145 1.00 52.62 492 THR A O 1
ATOM 3946 N N . PHE A 1 493 ? 26.692 -2.452 -12.870 1.00 53.31 493 PHE A N 1
ATOM 3947 C CA . PHE A 1 493 ? 27.087 -1.066 -13.153 1.00 53.31 493 PHE A CA 1
ATOM 3948 C C . PHE A 1 493 ? 27.925 -0.458 -12.032 1.00 53.31 493 PHE A C 1
ATOM 3950 O O . PHE A 1 493 ? 28.798 0.353 -12.310 1.00 53.31 493 PHE A O 1
ATOM 3957 N N . ASP A 1 494 ? 27.786 -0.930 -10.790 1.00 49.62 494 ASP A N 1
ATOM 3958 C CA . ASP A 1 494 ? 28.572 -0.412 -9.658 1.00 49.62 494 ASP A CA 1
ATOM 3959 C C . ASP A 1 494 ? 30.083 -0.691 -9.779 1.00 49.62 494 ASP A C 1
ATOM 3961 O O . ASP A 1 494 ? 30.904 0.050 -9.237 1.00 49.62 494 ASP A O 1
ATOM 3965 N N . ALA A 1 495 ? 30.468 -1.747 -10.506 1.00 51.72 495 ALA A N 1
ATOM 3966 C CA . ALA A 1 495 ? 31.865 -2.051 -10.836 1.00 51.72 495 ALA A CA 1
ATOM 3967 C C . ALA A 1 495 ? 32.329 -1.389 -12.147 1.00 51.72 495 ALA A C 1
ATOM 3969 O O . ALA A 1 495 ? 33.528 -1.326 -12.427 1.00 51.72 495 ALA A O 1
ATOM 3970 N N . TRP A 1 496 ? 31.390 -0.899 -12.956 1.00 58.72 496 TRP A N 1
ATOM 3971 C CA . TRP A 1 496 ? 31.666 -0.291 -14.245 1.00 58.72 496 TRP A CA 1
ATOM 3972 C C . TRP A 1 496 ? 31.929 1.199 -14.037 1.00 58.72 496 TRP A C 1
ATOM 3974 O O . TRP A 1 496 ? 31.057 1.970 -13.638 1.00 58.72 496 TRP A O 1
ATOM 3984 N N . ARG A 1 497 ? 33.162 1.641 -14.304 1.00 58.91 497 ARG A N 1
ATOM 3985 C CA . ARG A 1 497 ? 33.439 3.075 -14.413 1.00 58.91 497 ARG A CA 1
ATOM 3986 C C . ARG A 1 497 ? 32.797 3.552 -15.706 1.00 58.91 497 ARG A C 1
ATOM 3988 O O . ARG A 1 497 ? 33.425 3.459 -16.756 1.00 58.91 497 ARG A O 1
ATOM 3995 N N . LEU A 1 498 ? 31.560 4.044 -15.620 1.00 65.56 498 LEU A N 1
ATOM 3996 C CA . LEU A 1 498 ? 30.910 4.686 -16.756 1.00 65.56 498 LEU A CA 1
ATOM 3997 C C . LEU A 1 498 ? 31.882 5.712 -17.360 1.00 65.56 498 LEU A C 1
ATOM 3999 O O . LEU A 1 498 ? 32.451 6.523 -16.608 1.00 65.56 498 LEU A O 1
ATOM 4003 N N . PRO A 1 499 ? 32.091 5.690 -18.690 1.00 60.91 499 PRO A N 1
ATOM 4004 C CA . PRO A 1 499 ? 32.856 6.725 -19.360 1.00 60.91 499 PRO A CA 1
ATOM 4005 C C . PRO A 1 499 ? 32.342 8.097 -18.904 1.00 60.91 499 PRO A C 1
ATOM 4007 O O . PRO A 1 499 ? 31.131 8.288 -18.763 1.00 60.91 499 PRO A O 1
ATOM 4010 N N . SER A 1 500 ? 33.278 9.006 -18.613 1.00 63.84 500 SER A N 1
ATOM 4011 C CA . SER A 1 500 ? 33.044 10.423 -18.286 1.00 63.84 500 SER A CA 1
ATOM 4012 C C . SER A 1 500 ? 32.274 10.774 -16.997 1.00 63.84 500 SER A C 1
ATOM 4014 O O . SER A 1 500 ? 31.851 11.915 -16.835 1.00 63.84 500 SER A O 1
ATOM 4016 N N . GLY A 1 501 ? 32.162 9.871 -16.014 1.00 71.06 501 GLY A N 1
ATOM 4017 C CA . GLY A 1 501 ? 31.573 10.220 -14.708 1.00 71.06 501 GLY A CA 1
ATOM 4018 C C . GLY A 1 501 ? 30.054 10.428 -14.739 1.00 71.06 501 GLY A C 1
ATOM 4019 O O . GLY A 1 501 ? 29.507 11.076 -13.844 1.00 71.06 501 GLY A O 1
ATOM 4020 N N . ARG A 1 502 ? 29.388 9.875 -15.759 1.00 76.00 502 ARG A N 1
ATOM 4021 C CA . ARG A 1 502 ? 27.926 9.758 -15.830 1.00 76.00 502 ARG A CA 1
ATOM 4022 C C . ARG A 1 502 ? 27.415 8.898 -14.669 1.00 76.00 502 ARG A C 1
ATOM 4024 O O . ARG A 1 502 ? 28.101 7.976 -14.234 1.00 76.00 502 ARG A O 1
ATOM 4031 N N . SER A 1 503 ? 26.225 9.214 -14.159 1.00 72.12 503 SER A N 1
ATOM 4032 C CA . SER A 1 503 ? 25.575 8.451 -13.083 1.00 72.12 503 SER A CA 1
ATOM 4033 C C . SER A 1 503 ? 24.714 7.295 -13.587 1.00 72.12 503 SER A C 1
ATOM 4035 O O . SER A 1 503 ? 24.332 6.450 -12.786 1.00 72.12 503 SER A O 1
ATOM 4037 N N . GLU A 1 504 ? 24.390 7.274 -14.881 1.00 75.88 504 GLU A N 1
ATOM 4038 C CA . GLU A 1 504 ? 23.478 6.306 -15.491 1.00 75.88 504 GLU A CA 1
ATOM 4039 C C . GLU A 1 504 ? 24.040 5.807 -16.830 1.00 75.88 504 GLU A C 1
ATOM 4041 O O . GLU A 1 504 ? 24.654 6.596 -17.564 1.00 75.88 504 GLU A O 1
ATOM 4046 N N . PRO A 1 505 ? 23.861 4.514 -17.151 1.00 80.50 505 PRO A N 1
ATOM 4047 C CA . PRO A 1 505 ? 24.264 3.966 -18.434 1.00 80.50 505 PRO A CA 1
ATOM 4048 C C . PRO A 1 505 ? 23.363 4.454 -19.561 1.00 80.50 505 PRO A C 1
ATOM 4050 O O . PRO A 1 505 ? 22.146 4.558 -19.422 1.00 80.50 505 PRO A O 1
ATOM 4053 N N . THR A 1 506 ? 23.969 4.707 -20.712 1.00 85.56 506 THR A N 1
ATOM 4054 C CA . THR A 1 506 ? 23.231 4.908 -21.956 1.00 85.56 506 THR A CA 1
ATOM 4055 C C . THR A 1 506 ? 22.840 3.575 -22.577 1.00 85.56 506 THR A C 1
ATOM 4057 O O . THR A 1 506 ? 23.466 2.553 -22.303 1.00 85.56 506 THR A O 1
ATOM 4060 N N . PRO A 1 507 ? 21.835 3.556 -23.465 1.00 85.69 507 PRO A N 1
ATOM 4061 C CA . PRO A 1 507 ? 21.457 2.323 -24.139 1.00 85.69 507 PRO A CA 1
ATOM 4062 C C . PRO A 1 507 ? 22.599 1.659 -24.925 1.00 85.69 507 PRO A C 1
ATOM 4064 O O . PRO A 1 507 ? 22.661 0.435 -24.980 1.00 85.69 507 PRO A O 1
ATOM 4067 N N . ASP A 1 508 ? 23.532 2.439 -25.480 1.00 86.94 508 ASP A N 1
ATOM 4068 C CA . ASP A 1 508 ? 24.704 1.898 -26.179 1.00 86.94 508 ASP A CA 1
ATOM 4069 C C . ASP A 1 508 ? 25.683 1.205 -25.201 1.00 86.94 508 ASP A C 1
ATOM 4071 O O . ASP A 1 508 ? 26.196 0.134 -25.527 1.00 86.94 508 ASP A O 1
ATOM 4075 N N . ASP A 1 509 ? 25.839 1.723 -23.969 1.00 88.12 509 ASP A N 1
ATOM 4076 C CA . ASP A 1 509 ? 26.616 1.067 -22.898 1.00 88.12 509 ASP A CA 1
ATOM 4077 C C . ASP A 1 509 ? 26.029 -0.324 -22.557 1.00 88.12 509 ASP A C 1
ATOM 4079 O O . ASP A 1 509 ? 26.759 -1.273 -22.270 1.00 88.12 509 ASP A O 1
ATOM 4083 N N . LEU A 1 510 ? 24.698 -0.479 -22.626 1.00 88.62 510 LEU A N 1
ATOM 4084 C CA . LEU A 1 510 ? 24.021 -1.760 -22.375 1.00 88.62 510 LEU A CA 1
ATOM 4085 C C . LEU A 1 510 ? 24.266 -2.777 -23.483 1.00 88.62 510 LEU A C 1
ATOM 4087 O O . LEU A 1 510 ? 24.508 -3.950 -23.201 1.00 88.62 510 LEU A O 1
ATOM 4091 N N . LEU A 1 511 ? 24.202 -2.337 -24.740 1.00 90.88 511 LEU A N 1
ATOM 4092 C CA . LEU A 1 511 ? 24.467 -3.202 -25.888 1.00 90.88 511 LEU A CA 1
ATOM 4093 C C . LEU A 1 511 ? 25.919 -3.688 -25.910 1.00 90.88 511 LEU A C 1
ATOM 4095 O O . LEU A 1 511 ? 26.173 -4.816 -26.329 1.00 90.88 511 LEU A O 1
ATOM 4099 N N . GLU A 1 512 ? 26.860 -2.854 -25.469 1.00 89.75 512 GLU A N 1
ATOM 4100 C CA . GLU A 1 512 ? 28.256 -3.251 -25.294 1.00 89.75 512 GLU A CA 1
ATOM 4101 C C . GLU A 1 512 ? 28.406 -4.267 -24.155 1.00 89.75 512 GLU A C 1
ATOM 4103 O O . GLU A 1 512 ? 29.029 -5.309 -24.346 1.00 89.75 512 GLU A O 1
ATOM 4108 N N . HIS A 1 513 ? 27.786 -4.008 -22.998 1.00 85.56 513 HIS A N 1
ATOM 4109 C CA . HIS A 1 513 ? 27.919 -4.866 -21.820 1.00 85.56 513 HIS A CA 1
ATOM 4110 C C . HIS A 1 513 ? 27.308 -6.261 -22.005 1.00 85.56 513 HIS A C 1
ATOM 4112 O O . HIS A 1 513 ? 27.937 -7.269 -21.683 1.00 85.56 513 HIS A O 1
ATOM 4118 N N . PHE A 1 514 ? 26.066 -6.328 -22.488 1.00 86.31 514 PHE A N 1
ATOM 4119 C CA . PHE A 1 514 ? 25.336 -7.592 -22.620 1.00 86.31 514 PHE A CA 1
ATOM 4120 C C . PHE A 1 514 ? 25.569 -8.275 -23.970 1.00 86.31 514 PHE A C 1
ATOM 4122 O O . PHE A 1 514 ? 25.303 -9.468 -24.106 1.00 86.31 514 PHE A O 1
ATOM 4129 N N . GLY A 1 515 ? 26.090 -7.548 -24.958 1.00 91.06 515 GLY A N 1
ATOM 4130 C CA . GLY A 1 515 ? 26.158 -7.980 -26.347 1.00 91.06 515 GLY A CA 1
ATOM 4131 C C . GLY A 1 515 ? 24.896 -7.589 -27.117 1.00 91.06 515 GLY A C 1
ATOM 4132 O O . GLY A 1 515 ? 23.768 -7.753 -26.648 1.00 91.06 515 GLY A O 1
ATOM 4133 N N . LYS A 1 516 ? 25.100 -7.086 -28.339 1.00 92.12 516 LYS A N 1
ATOM 4134 C CA . LYS A 1 516 ? 24.054 -6.511 -29.204 1.00 92.12 516 LYS A CA 1
ATOM 4135 C C . LYS A 1 516 ? 22.900 -7.468 -29.513 1.00 92.12 516 LYS A C 1
ATOM 4137 O O . LYS A 1 516 ? 21.786 -6.998 -29.734 1.00 92.12 516 LYS A O 1
ATOM 4142 N N . ASP A 1 517 ? 23.176 -8.769 -29.490 1.00 93.62 517 ASP A N 1
ATOM 4143 C CA . ASP A 1 517 ? 22.241 -9.825 -29.883 1.00 93.62 517 ASP A CA 1
ATOM 4144 C C . ASP A 1 517 ? 21.637 -10.586 -28.693 1.00 93.62 517 ASP A C 1
ATOM 4146 O O . ASP A 1 517 ? 20.781 -11.445 -28.882 1.00 93.62 517 ASP A O 1
ATOM 4150 N N . ASN A 1 518 ? 22.050 -10.263 -27.462 1.00 92.06 518 ASN A N 1
ATOM 4151 C CA . ASN A 1 518 ? 21.618 -10.994 -26.266 1.00 92.06 518 ASN A CA 1
ATOM 4152 C C . ASN A 1 518 ? 20.518 -10.274 -25.484 1.00 92.06 518 ASN A C 1
ATOM 4154 O O . ASN A 1 518 ? 19.904 -10.869 -24.601 1.00 92.06 518 ASN A O 1
ATOM 4158 N N . LEU A 1 519 ? 20.297 -8.987 -25.758 1.00 94.12 519 LEU A N 1
ATOM 4159 C CA . LEU A 1 519 ? 19.414 -8.141 -24.969 1.00 94.12 519 LEU A CA 1
ATOM 4160 C C . LEU A 1 519 ? 18.068 -7.961 -25.674 1.00 94.12 519 LEU A C 1
ATOM 4162 O O . LEU A 1 519 ? 17.959 -7.292 -26.706 1.00 94.12 519 LEU A O 1
ATOM 4166 N N . MET A 1 520 ? 17.042 -8.568 -25.093 1.00 96.06 520 MET A N 1
ATOM 4167 C CA . MET A 1 520 ? 15.698 -8.653 -25.645 1.00 96.06 520 MET A CA 1
ATOM 4168 C C . MET A 1 520 ? 14.725 -7.820 -24.814 1.00 96.06 520 MET A C 1
ATOM 4170 O O . MET A 1 520 ? 14.823 -7.734 -23.592 1.00 96.06 520 MET A O 1
ATOM 4174 N N . VAL A 1 521 ? 13.754 -7.221 -25.487 1.00 96.19 521 VAL A N 1
ATOM 4175 C CA . VAL A 1 521 ? 12.678 -6.437 -24.889 1.00 96.19 521 VAL A CA 1
ATOM 4176 C C . VAL A 1 521 ? 11.388 -7.226 -25.021 1.00 96.19 521 VAL A C 1
ATOM 4178 O O . VAL A 1 521 ? 10.948 -7.498 -26.137 1.00 96.19 521 VAL A O 1
ATOM 4181 N N . LEU A 1 522 ? 10.790 -7.589 -23.887 1.00 96.75 522 LEU A N 1
ATOM 4182 C CA . LEU A 1 522 ? 9.462 -8.192 -23.803 1.00 96.75 522 LEU A CA 1
ATOM 4183 C C . L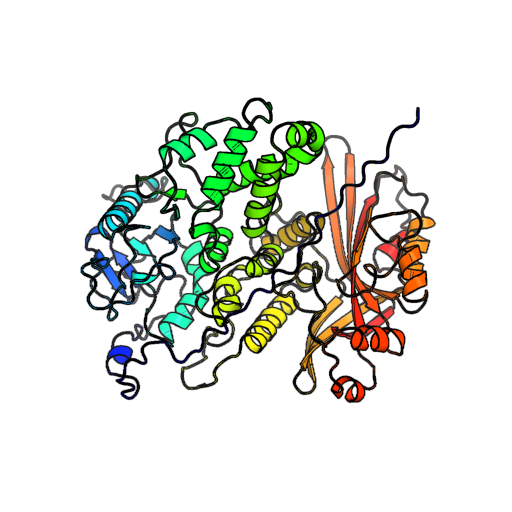EU A 1 522 ? 8.421 -7.096 -23.631 1.00 96.75 522 LEU A C 1
ATOM 4185 O O . LEU A 1 522 ? 8.337 -6.486 -22.564 1.00 96.75 522 LEU A O 1
ATOM 4189 N N . LEU A 1 523 ? 7.618 -6.858 -24.668 1.00 96.44 523 LEU A N 1
ATOM 4190 C CA . LEU A 1 523 ? 6.556 -5.858 -24.617 1.00 96.44 523 LEU A CA 1
ATOM 4191 C C . LEU A 1 523 ? 5.433 -6.341 -23.696 1.00 96.44 523 LEU A C 1
ATOM 4193 O O . LEU A 1 523 ? 4.764 -7.329 -23.993 1.00 96.44 523 LEU A O 1
ATOM 4197 N N . LEU A 1 524 ? 5.223 -5.634 -22.586 1.00 95.31 524 LEU A N 1
ATOM 4198 C CA . LEU A 1 524 ? 4.201 -5.977 -21.599 1.00 95.31 524 LEU A CA 1
ATOM 4199 C C . LEU A 1 524 ? 2.857 -5.349 -21.928 1.00 95.31 524 LEU A C 1
ATOM 4201 O O . LEU A 1 524 ? 1.826 -6.011 -21.851 1.00 95.31 524 LEU A O 1
ATOM 4205 N N . SER A 1 525 ? 2.858 -4.064 -22.267 1.00 94.38 525 SER A N 1
ATOM 4206 C CA . SER A 1 525 ? 1.647 -3.361 -22.673 1.00 94.38 525 SER A CA 1
ATOM 4207 C C . SER A 1 525 ? 1.951 -2.142 -23.521 1.00 94.38 525 SER A C 1
ATOM 4209 O O . SER A 1 525 ? 3.058 -1.599 -23.511 1.00 94.38 525 SER A O 1
ATOM 4211 N N . THR A 1 526 ? 0.917 -1.701 -24.224 1.00 92.50 526 THR A N 1
ATOM 4212 C CA . THR A 1 526 ? 0.861 -0.400 -24.886 1.00 92.50 526 THR A CA 1
ATOM 4213 C C . THR A 1 526 ? -0.360 0.352 -24.384 1.00 92.50 526 THR A C 1
ATOM 4215 O O . THR A 1 526 ? -1.378 -0.266 -24.088 1.00 92.50 526 THR A O 1
ATOM 4218 N N . SER A 1 527 ? -0.318 1.675 -24.330 1.00 89.31 527 SER A N 1
ATOM 4219 C CA . SER A 1 527 ? -1.523 2.475 -24.121 1.00 89.31 527 SER A CA 1
ATOM 4220 C C . SER A 1 527 ? -1.518 3.723 -24.975 1.00 89.31 527 SER A C 1
ATOM 4222 O O . SER A 1 527 ? -0.472 4.185 -25.433 1.00 89.31 527 SER A O 1
ATOM 4224 N N . ARG A 1 528 ? -2.717 4.260 -25.183 1.00 87.25 528 ARG A N 1
ATOM 4225 C CA . ARG A 1 528 ? -2.959 5.490 -25.924 1.00 87.25 528 ARG A CA 1
ATOM 4226 C C . ARG A 1 528 ? -3.745 6.444 -25.037 1.00 87.25 528 ARG A C 1
ATOM 4228 O O . ARG A 1 528 ? -4.773 6.069 -24.480 1.00 87.25 528 ARG A O 1
ATOM 4235 N N . ARG A 1 529 ? -3.281 7.685 -24.937 1.00 83.56 529 ARG A N 1
ATOM 4236 C CA . ARG A 1 529 ? -3.943 8.771 -24.214 1.00 83.56 529 ARG A CA 1
ATOM 4237 C C . ARG A 1 529 ? -4.180 9.926 -25.170 1.00 83.56 529 ARG A C 1
ATOM 4239 O O . ARG A 1 529 ? -3.243 10.470 -25.746 1.00 83.56 529 ARG A O 1
ATOM 4246 N N . THR A 1 530 ? -5.427 10.352 -25.282 1.00 78.50 530 THR A N 1
ATOM 4247 C CA . THR A 1 530 ? -5.776 11.618 -25.930 1.00 78.50 530 THR A CA 1
ATOM 4248 C C . THR A 1 530 ? -5.787 12.722 -24.881 1.00 78.50 530 THR A C 1
ATOM 4250 O O . THR A 1 530 ? -6.612 12.692 -23.962 1.00 78.50 530 THR A O 1
ATOM 4253 N N . ASP A 1 531 ? -4.877 13.685 -24.997 1.00 76.88 531 ASP A N 1
ATOM 4254 C CA . ASP A 1 531 ? -4.891 14.892 -24.175 1.00 76.88 531 ASP A CA 1
ATOM 4255 C C . ASP A 1 531 ? -5.613 15.993 -24.951 1.00 76.88 531 ASP A C 1
ATOM 4257 O O . ASP A 1 531 ? -5.101 16.514 -25.944 1.00 76.88 531 ASP A O 1
ATOM 4261 N N . LYS A 1 532 ? -6.837 16.303 -24.514 1.00 71.69 532 LYS A N 1
ATOM 4262 C CA . LYS A 1 532 ? -7.593 17.452 -25.010 1.00 71.69 532 LYS A CA 1
ATOM 4263 C C . LYS A 1 532 ? -7.127 18.681 -24.242 1.00 71.69 532 LYS A C 1
ATOM 4265 O O . LYS A 1 532 ? -7.668 18.979 -23.178 1.00 71.69 532 LYS A O 1
ATOM 4270 N N . ASP A 1 533 ? -6.098 19.347 -24.751 1.00 68.94 533 ASP A N 1
ATOM 4271 C CA . ASP A 1 533 ? -5.799 20.717 -24.336 1.00 68.94 533 ASP A CA 1
ATOM 4272 C C . ASP A 1 533 ? -6.669 21.682 -25.160 1.00 68.94 533 ASP A C 1
ATOM 4274 O O . ASP A 1 533 ? -7.074 21.344 -26.273 1.00 68.94 533 ASP A O 1
ATOM 4278 N N . ARG A 1 534 ? -6.968 22.879 -24.636 1.00 59.75 534 ARG A N 1
ATOM 4279 C CA . ARG A 1 534 ? -7.914 23.857 -25.220 1.00 59.75 534 ARG A CA 1
ATOM 4280 C C . ARG A 1 534 ? -7.619 24.238 -26.679 1.00 59.75 534 ARG A C 1
ATOM 4282 O O . ARG A 1 534 ? -8.492 24.807 -27.323 1.00 59.75 534 ARG A O 1
ATOM 4289 N N . PHE A 1 535 ? -6.424 23.932 -27.187 1.00 63.19 535 PHE A N 1
ATOM 4290 C CA . PHE A 1 535 ? -5.958 24.344 -28.510 1.00 63.19 535 PHE A CA 1
ATOM 4291 C C . PHE A 1 535 ? -5.442 23.209 -29.404 1.00 63.19 535 PHE A C 1
ATOM 4293 O O . PHE A 1 535 ? -5.226 23.465 -30.579 1.00 63.19 535 PHE A O 1
ATOM 4300 N N . ASN A 1 536 ? -5.221 21.988 -28.895 1.00 69.50 536 ASN A N 1
ATOM 4301 C CA . ASN A 1 536 ? -4.682 20.873 -29.688 1.00 69.50 536 ASN A CA 1
ATOM 4302 C C . ASN A 1 536 ? -5.050 19.509 -29.082 1.00 69.50 536 ASN A C 1
ATOM 4304 O O . ASN A 1 536 ? -4.817 19.273 -27.893 1.00 69.50 536 ASN A O 1
ATOM 4308 N N . GLU A 1 537 ? -5.529 18.581 -29.915 1.00 74.25 537 GLU A N 1
ATOM 4309 C CA . GLU A 1 537 ? -5.629 17.165 -29.551 1.00 74.25 537 GLU A CA 1
ATOM 4310 C C . GLU A 1 537 ? -4.257 16.511 -29.725 1.00 74.25 537 GLU A C 1
ATOM 4312 O O . GLU A 1 537 ? -3.817 16.219 -30.835 1.00 74.25 537 GLU A O 1
ATOM 4317 N N . ASN A 1 538 ? -3.551 16.303 -28.614 1.00 78.50 538 ASN A N 1
ATOM 4318 C CA . ASN A 1 538 ? -2.296 15.562 -28.634 1.00 78.50 538 ASN A CA 1
ATOM 4319 C C . ASN A 1 538 ? -2.557 14.105 -28.304 1.00 78.50 538 ASN A C 1
ATOM 4321 O O . ASN A 1 538 ? -3.262 13.785 -27.343 1.00 78.50 538 ASN A O 1
ATOM 4325 N N . MET A 1 539 ? -1.931 13.224 -29.069 1.00 82.38 539 MET A N 1
ATOM 4326 C CA . MET A 1 539 ? -2.019 11.799 -28.832 1.00 82.38 539 MET A CA 1
ATOM 4327 C C . MET A 1 539 ? -0.707 11.309 -28.256 1.00 82.38 539 MET A C 1
ATOM 4329 O O . MET A 1 539 ? 0.353 11.490 -28.846 1.00 82.38 539 MET A O 1
ATOM 4333 N N . TRP A 1 540 ? -0.785 10.707 -27.084 1.00 85.12 540 TRP A N 1
ATOM 4334 C CA . TRP A 1 540 ? 0.353 10.104 -26.424 1.00 85.12 540 TRP A CA 1
ATOM 4335 C C . TRP A 1 540 ? 0.231 8.597 -26.482 1.00 85.12 540 TRP A C 1
ATOM 4337 O O . TRP A 1 540 ? -0.841 8.043 -26.238 1.00 85.12 540 TRP A O 1
ATOM 4347 N N . TYR A 1 541 ? 1.344 7.950 -26.768 1.00 87.06 541 TYR A N 1
ATOM 4348 C CA . TYR A 1 541 ? 1.486 6.512 -26.735 1.00 87.06 541 TYR A CA 1
ATOM 4349 C C . TYR A 1 541 ? 2.519 6.165 -25.685 1.00 87.06 541 TYR A C 1
ATOM 4351 O O . TYR A 1 541 ? 3.571 6.799 -25.602 1.00 87.06 541 TYR A O 1
ATOM 4359 N N . TYR A 1 542 ? 2.210 5.151 -24.899 1.00 89.44 542 TYR A N 1
ATOM 4360 C CA . TYR A 1 542 ? 3.084 4.641 -23.859 1.00 89.44 542 TYR A CA 1
ATOM 4361 C C . TYR A 1 542 ? 3.295 3.169 -24.116 1.00 89.44 542 TYR A C 1
ATOM 4363 O O . TYR A 1 542 ? 2.380 2.467 -24.552 1.00 89.44 542 TYR A O 1
ATOM 4371 N N . SER A 1 543 ? 4.498 2.699 -23.856 1.00 90.56 543 SER A N 1
ATOM 4372 C CA . SER A 1 543 ? 4.820 1.288 -23.936 1.00 90.56 543 SER A CA 1
ATOM 4373 C C . SER A 1 543 ? 5.696 0.911 -22.765 1.00 90.56 543 SER A C 1
ATOM 4375 O O . SER A 1 543 ? 6.641 1.614 -22.405 1.00 90.56 543 SER A O 1
ATOM 4377 N N . ASN A 1 544 ? 5.337 -0.218 -22.177 1.00 92.69 544 ASN A N 1
ATOM 4378 C CA . ASN A 1 544 ? 5.956 -0.757 -20.989 1.00 92.69 544 ASN A CA 1
ATOM 4379 C C . ASN A 1 544 ? 6.524 -2.123 -21.333 1.00 92.69 544 ASN A C 1
ATOM 4381 O O . ASN A 1 544 ? 5.823 -2.960 -21.908 1.00 92.69 544 ASN A O 1
ATOM 4385 N N . ALA A 1 545 ? 7.784 -2.349 -20.988 1.00 92.88 545 ALA A N 1
ATOM 4386 C CA . ALA A 1 545 ? 8.476 -3.576 -21.324 1.00 92.88 545 ALA A CA 1
ATOM 4387 C C . ALA A 1 545 ? 9.463 -4.009 -20.241 1.00 92.88 545 ALA A C 1
ATOM 4389 O O . ALA A 1 545 ? 9.962 -3.207 -19.450 1.00 92.88 545 ALA A O 1
ATOM 4390 N N . VAL A 1 546 ? 9.773 -5.300 -20.254 1.00 93.06 546 VAL A N 1
ATOM 4391 C CA . VAL A 1 546 ? 10.836 -5.893 -19.443 1.00 93.06 546 VAL A CA 1
ATOM 4392 C C . VAL A 1 546 ? 12.057 -6.128 -20.316 1.00 93.06 546 VAL A C 1
ATOM 4394 O O . VAL A 1 546 ? 11.941 -6.551 -21.467 1.00 93.06 546 VAL A O 1
ATOM 4397 N N . LEU A 1 547 ? 13.229 -5.869 -19.746 1.00 92.94 547 LEU A N 1
ATOM 4398 C CA . LEU A 1 547 ? 14.513 -6.146 -20.364 1.00 92.94 547 LEU A CA 1
ATOM 4399 C C . LEU A 1 547 ? 15.014 -7.521 -19.910 1.00 92.94 547 LEU A C 1
ATOM 4401 O O . LEU A 1 547 ? 15.202 -7.759 -18.714 1.00 92.94 547 LEU A O 1
ATOM 4405 N N . LEU A 1 548 ? 15.226 -8.419 -20.868 1.00 91.56 548 LEU A N 1
ATOM 4406 C CA . LEU A 1 548 ? 15.644 -9.800 -20.646 1.00 91.56 548 LEU A CA 1
ATOM 4407 C C . LEU A 1 548 ? 16.955 -10.092 -21.374 1.00 91.56 548 LEU A C 1
ATOM 4409 O O . LEU A 1 548 ? 17.181 -9.594 -22.477 1.00 91.56 548 LEU A O 1
ATOM 4413 N N . THR A 1 549 ? 17.784 -10.964 -20.807 1.00 90.69 549 THR A N 1
ATOM 4414 C CA . THR A 1 549 ? 18.867 -11.611 -21.557 1.00 90.69 549 THR A CA 1
ATOM 4415 C C . THR A 1 549 ? 18.399 -12.952 -22.111 1.00 90.69 549 THR A C 1
ATOM 4417 O O . THR A 1 549 ? 17.690 -13.705 -21.435 1.00 90.69 549 THR A O 1
ATOM 4420 N N . SER A 1 550 ? 18.761 -13.239 -23.362 1.00 88.12 550 SER A N 1
ATOM 4421 C CA . SER A 1 550 ? 18.391 -14.487 -24.028 1.00 88.12 550 SER A CA 1
ATOM 4422 C C . SER A 1 550 ? 18.992 -15.713 -23.329 1.00 88.12 550 SER A C 1
ATOM 4424 O O . SER A 1 550 ? 20.119 -15.630 -22.822 1.00 88.12 550 SER A O 1
ATOM 4426 N N . PRO A 1 551 ? 18.294 -16.866 -23.339 1.00 86.62 551 PRO A N 1
ATOM 4427 C CA . PRO A 1 551 ? 18.835 -18.119 -22.829 1.00 86.62 551 PRO A CA 1
ATOM 4428 C C . PRO A 1 551 ? 20.181 -18.451 -23.481 1.00 86.62 551 PRO A C 1
ATOM 4430 O O . PRO A 1 551 ? 20.414 -18.127 -24.647 1.00 86.62 551 PRO A O 1
ATOM 4433 N N . GLY A 1 552 ? 21.073 -19.087 -22.723 1.00 85.25 552 GLY A N 1
ATOM 4434 C CA . GLY A 1 552 ? 22.449 -19.364 -23.139 1.00 85.25 552 GLY A CA 1
ATOM 4435 C C . GLY A 1 552 ? 23.489 -18.745 -22.205 1.00 85.25 552 GLY A C 1
ATOM 4436 O O . GLY A 1 552 ? 23.226 -18.501 -21.028 1.00 85.25 552 GLY A O 1
ATOM 4437 N N . SER A 1 553 ? 24.698 -18.506 -22.719 1.00 81.56 553 SER A N 1
ATOM 4438 C CA . SER A 1 553 ? 25.850 -18.086 -21.906 1.00 81.56 553 SER A CA 1
ATOM 4439 C C . SER A 1 553 ? 25.651 -16.736 -21.211 1.00 81.56 553 SER A C 1
ATOM 4441 O O . SER A 1 553 ? 26.098 -16.578 -20.077 1.00 81.56 553 SER A O 1
ATOM 4443 N N . ALA A 1 554 ? 24.957 -15.787 -21.848 1.00 80.31 554 ALA A N 1
ATOM 4444 C CA . ALA A 1 554 ? 24.679 -14.469 -21.278 1.00 80.31 554 ALA A CA 1
ATOM 4445 C C . ALA A 1 554 ? 23.720 -14.550 -20.076 1.00 80.31 554 ALA A C 1
ATOM 4447 O O . ALA A 1 554 ? 24.055 -14.059 -18.998 1.00 80.31 554 ALA A O 1
ATOM 4448 N N . SER A 1 555 ? 22.576 -15.228 -20.234 1.00 80.06 555 SER A N 1
ATOM 4449 C CA . SER A 1 555 ? 21.629 -15.466 -19.134 1.00 80.06 555 SER A CA 1
ATOM 4450 C C . SER A 1 555 ? 22.261 -16.298 -18.012 1.00 80.06 555 SER A C 1
ATOM 4452 O O . SER A 1 555 ? 22.176 -15.938 -16.838 1.00 80.06 555 SER A O 1
ATOM 4454 N N . LEU A 1 556 ? 22.998 -17.360 -18.359 1.00 80.75 556 LEU A N 1
ATOM 4455 C CA . LEU A 1 556 ? 23.710 -18.191 -17.388 1.00 80.75 556 LEU A CA 1
ATOM 4456 C C . LEU A 1 556 ? 24.745 -17.386 -16.592 1.00 80.75 556 LEU A C 1
ATOM 4458 O O . LEU A 1 556 ? 24.858 -17.556 -15.380 1.00 80.75 556 LEU A O 1
ATOM 4462 N N . ALA A 1 557 ? 25.497 -16.502 -17.254 1.00 80.69 557 ALA A N 1
ATOM 4463 C CA . ALA A 1 557 ? 26.444 -15.620 -16.585 1.00 80.69 557 ALA A CA 1
ATOM 4464 C C . ALA A 1 557 ? 25.731 -14.670 -15.617 1.00 80.69 557 ALA A C 1
ATOM 4466 O O . ALA A 1 557 ? 26.201 -14.495 -14.496 1.00 80.69 557 ALA A O 1
ATOM 4467 N N . GLU A 1 558 ? 24.597 -14.094 -16.017 1.00 81.06 558 GLU A N 1
ATOM 4468 C CA . GLU A 1 558 ? 23.816 -13.206 -15.157 1.00 81.06 558 GLU A CA 1
ATOM 4469 C C . GLU A 1 558 ? 23.256 -13.949 -13.940 1.00 81.06 558 GLU A C 1
ATOM 4471 O O . GLU A 1 558 ? 23.462 -13.523 -12.805 1.00 81.06 558 GLU A O 1
ATOM 4476 N N . HIS A 1 559 ? 22.641 -15.113 -14.136 1.00 78.50 559 HIS A N 1
ATOM 4477 C CA . HIS A 1 559 ? 22.146 -15.913 -13.023 1.00 78.50 559 HIS A CA 1
ATOM 4478 C C . HIS A 1 559 ? 23.271 -16.396 -12.088 1.00 78.50 559 HIS A C 1
ATOM 4480 O O . HIS A 1 559 ? 23.094 -16.356 -10.873 1.00 78.50 559 HIS A O 1
ATOM 4486 N N . ARG A 1 560 ? 24.441 -16.799 -12.613 1.00 78.31 560 ARG A N 1
ATOM 4487 C CA . ARG A 1 560 ? 25.606 -17.205 -11.797 1.00 78.31 560 ARG A CA 1
ATOM 4488 C C . ARG A 1 560 ? 26.200 -16.056 -10.983 1.00 78.31 560 ARG A C 1
ATOM 4490 O O . ARG A 1 560 ? 26.746 -16.293 -9.909 1.00 78.31 560 ARG A O 1
ATOM 4497 N N . ARG A 1 561 ? 26.121 -14.814 -11.476 1.00 73.69 561 ARG A N 1
ATOM 4498 C CA . ARG A 1 561 ? 26.583 -13.623 -10.734 1.00 73.69 561 ARG A CA 1
ATOM 4499 C C . ARG A 1 561 ? 25.711 -13.333 -9.515 1.00 73.69 561 ARG A C 1
ATOM 4501 O O . ARG A 1 561 ? 26.194 -12.758 -8.537 1.00 73.69 561 ARG A O 1
ATOM 4508 N N . ARG A 1 562 ? 24.435 -13.719 -9.551 1.00 74.81 562 ARG A N 1
ATOM 4509 C CA . ARG A 1 562 ? 23.531 -13.578 -8.407 1.00 74.81 562 ARG A CA 1
ATOM 4510 C C . ARG A 1 562 ? 23.929 -14.627 -7.375 1.00 74.81 562 ARG A C 1
ATOM 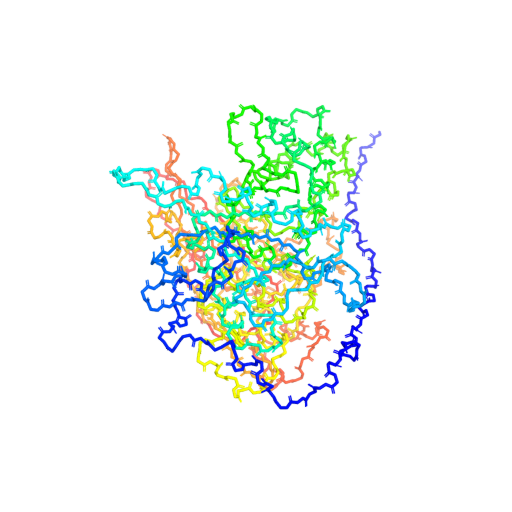4512 O O . ARG A 1 562 ? 24.010 -15.808 -7.683 1.00 74.81 562 ARG A O 1
ATOM 4519 N N . LYS A 1 563 ? 24.194 -14.192 -6.138 1.00 59.75 563 LYS A N 1
ATOM 4520 C CA . LYS A 1 563 ? 24.813 -14.986 -5.051 1.00 59.75 563 LYS A CA 1
ATOM 4521 C C . LYS A 1 563 ? 24.091 -16.292 -4.662 1.00 59.75 563 LYS A C 1
ATOM 4523 O O . LYS A 1 563 ? 24.592 -17.002 -3.801 1.00 59.75 563 LYS A O 1
ATOM 4528 N N . ASN A 1 564 ? 22.957 -16.604 -5.284 1.00 64.94 564 ASN A N 1
ATOM 4529 C CA . ASN A 1 564 ? 22.074 -17.722 -4.968 1.00 64.94 564 ASN A CA 1
ATOM 4530 C C . ASN A 1 564 ? 21.741 -18.543 -6.230 1.00 64.94 564 ASN A C 1
ATOM 4532 O O . ASN A 1 564 ? 20.570 -18.814 -6.486 1.00 64.94 564 ASN A O 1
ATOM 4536 N N . TRP A 1 565 ? 22.741 -18.876 -7.054 1.00 70.88 565 TRP A N 1
ATOM 4537 C CA . TRP A 1 565 ? 22.559 -19.789 -8.190 1.00 70.88 565 TRP A CA 1
ATOM 4538 C C . TRP A 1 565 ? 22.058 -21.153 -7.703 1.00 70.88 565 TRP A C 1
ATOM 4540 O O . TRP A 1 565 ? 22.683 -21.761 -6.834 1.00 70.88 565 TRP A O 1
ATOM 4550 N N . ASP A 1 566 ? 20.958 -21.634 -8.280 1.00 70.50 566 ASP A N 1
ATOM 4551 C CA . ASP A 1 566 ? 20.451 -22.984 -8.046 1.00 70.50 566 ASP A CA 1
ATOM 4552 C C . ASP A 1 566 ? 20.946 -23.910 -9.171 1.00 70.50 566 ASP A C 1
ATOM 4554 O O . ASP A 1 566 ? 20.550 -23.719 -10.322 1.00 70.50 566 ASP A O 1
ATOM 4558 N N . PRO A 1 567 ? 21.779 -24.928 -8.881 1.00 72.44 567 PRO A N 1
ATOM 4559 C CA . PRO A 1 567 ? 22.210 -25.919 -9.867 1.00 72.44 567 PRO A CA 1
ATOM 4560 C C . PRO A 1 567 ? 21.053 -26.621 -10.589 1.00 72.44 567 PRO A C 1
ATOM 4562 O O . PRO A 1 567 ? 21.234 -27.091 -11.710 1.00 72.44 567 PRO A O 1
ATOM 4565 N N . SER A 1 568 ? 19.848 -26.653 -10.002 1.00 67.88 568 SER A N 1
ATOM 4566 C CA . SER A 1 568 ? 18.654 -27.191 -10.660 1.00 67.88 568 SER A CA 1
ATOM 4567 C C . SER A 1 568 ? 18.302 -26.451 -11.959 1.00 67.88 568 SER A C 1
ATOM 4569 O O . SER A 1 568 ? 17.670 -27.033 -12.838 1.00 67.88 568 SER A O 1
ATOM 4571 N N . LEU A 1 569 ? 18.788 -25.224 -12.173 1.00 65.44 569 LEU A N 1
ATOM 4572 C CA . LEU A 1 569 ? 18.681 -24.535 -13.461 1.00 65.44 569 LEU A CA 1
ATOM 4573 C C . LEU A 1 569 ? 19.364 -25.281 -14.609 1.00 65.44 569 LEU A C 1
ATOM 4575 O O . LEU A 1 569 ? 18.907 -25.181 -15.747 1.00 65.44 569 LEU A O 1
ATOM 4579 N N . GLU A 1 570 ? 20.416 -26.054 -14.348 1.00 70.38 570 GLU A N 1
ATOM 4580 C CA . GLU A 1 570 ? 21.050 -26.871 -15.388 1.00 70.38 570 GLU A CA 1
ATOM 4581 C C . GLU A 1 570 ? 20.084 -27.960 -15.884 1.00 70.38 570 GLU A C 1
ATOM 4583 O O . GLU A 1 570 ? 20.067 -28.272 -17.074 1.00 70.38 570 GLU A O 1
ATOM 4588 N N . SER A 1 571 ? 19.168 -28.428 -15.022 1.00 65.44 571 SER A N 1
ATOM 4589 C CA . SER A 1 571 ? 18.087 -29.350 -15.406 1.00 65.44 571 SER A CA 1
ATOM 4590 C C . SER A 1 571 ? 17.009 -28.704 -16.287 1.00 65.44 571 SER A C 1
ATOM 4592 O O . SER A 1 571 ? 16.302 -29.406 -17.004 1.00 65.44 571 SER A O 1
ATOM 4594 N N . THR A 1 572 ? 16.923 -27.367 -16.312 1.00 63.66 572 THR A N 1
ATOM 4595 C CA . THR A 1 572 ? 16.087 -26.632 -17.283 1.00 63.66 572 THR A CA 1
ATOM 4596 C C . THR A 1 572 ? 16.753 -26.490 -18.656 1.00 63.66 572 THR A C 1
ATOM 4598 O O . THR A 1 572 ? 16.207 -25.836 -19.544 1.00 63.66 572 THR A O 1
ATOM 4601 N N . GLY A 1 573 ? 17.949 -27.066 -18.838 1.00 59.56 573 GLY A N 1
ATOM 4602 C CA . GLY A 1 573 ? 18.724 -26.994 -20.076 1.00 59.56 573 GLY A CA 1
ATOM 4603 C C . GLY A 1 573 ? 19.323 -25.613 -20.357 1.00 59.56 573 GLY A C 1
ATOM 4604 O O . GLY A 1 573 ? 19.603 -25.300 -21.510 1.00 59.56 573 GLY A O 1
ATOM 4605 N N . GLY A 1 574 ? 19.469 -24.749 -19.341 1.00 60.91 574 GLY A N 1
ATOM 4606 C CA . GLY A 1 574 ? 19.914 -23.360 -19.535 1.00 60.91 574 GLY A CA 1
ATOM 4607 C C . GLY A 1 574 ? 18.902 -22.481 -20.288 1.00 60.91 574 GLY A C 1
ATOM 4608 O O . GLY A 1 574 ? 19.272 -21.428 -20.807 1.00 60.91 574 GLY A O 1
ATOM 4609 N N . GLY A 1 575 ? 17.637 -22.915 -20.355 1.00 77.44 575 GLY A N 1
ATOM 4610 C CA . GLY A 1 575 ? 16.560 -22.285 -21.125 1.00 77.44 575 GLY A CA 1
ATOM 4611 C C . GLY A 1 575 ? 15.878 -21.080 -20.461 1.00 77.44 575 GLY A C 1
ATOM 4612 O O . GLY A 1 575 ? 14.955 -20.516 -21.048 1.00 77.44 575 GLY A O 1
ATOM 4613 N N . ALA A 1 576 ? 16.280 -20.694 -19.246 1.00 85.19 576 ALA A N 1
ATOM 4614 C CA . ALA A 1 576 ? 15.661 -19.584 -18.523 1.00 85.19 576 ALA A CA 1
ATOM 4615 C C . ALA A 1 576 ? 16.213 -18.219 -18.969 1.00 85.19 576 ALA A C 1
ATOM 4617 O O . ALA A 1 576 ? 17.414 -18.040 -19.190 1.00 85.19 576 ALA A O 1
ATOM 4618 N N . TRP A 1 577 ? 15.314 -17.247 -19.081 1.00 91.62 577 TRP A N 1
ATOM 4619 C CA . TRP A 1 577 ? 15.624 -15.849 -19.352 1.00 91.62 577 TRP A CA 1
ATOM 4620 C C . TRP A 1 577 ? 15.963 -15.128 -18.041 1.00 91.62 577 TRP A C 1
ATOM 4622 O O . TRP A 1 577 ? 15.223 -15.258 -17.064 1.00 91.62 577 TRP A O 1
ATOM 4632 N N . ALA A 1 578 ? 17.013 -14.306 -18.028 1.00 91.19 578 ALA A N 1
ATOM 4633 C CA . ALA A 1 578 ? 17.319 -13.466 -16.871 1.00 91.19 578 ALA A CA 1
ATOM 4634 C C . ALA A 1 578 ? 16.771 -12.049 -17.071 1.00 91.19 578 ALA A C 1
ATOM 4636 O O . ALA A 1 578 ? 17.096 -11.367 -18.047 1.00 91.19 578 ALA A O 1
ATOM 4637 N N . ARG A 1 579 ? 15.962 -11.583 -16.114 1.00 92.69 579 ARG A N 1
ATOM 4638 C CA . ARG A 1 579 ? 15.524 -10.181 -16.041 1.00 92.69 579 ARG A CA 1
ATOM 4639 C C . ARG A 1 579 ? 16.700 -9.294 -15.669 1.00 92.69 579 ARG A C 1
ATOM 4641 O O . ARG A 1 579 ? 17.351 -9.566 -14.667 1.00 92.69 579 ARG A O 1
ATOM 4648 N N . VAL A 1 580 ? 16.935 -8.221 -16.415 1.00 91.12 580 VAL A N 1
ATOM 4649 C CA . VAL A 1 580 ? 17.993 -7.241 -16.106 1.00 91.12 580 VAL A CA 1
ATOM 4650 C C . VAL A 1 580 ? 17.461 -5.830 -15.863 1.00 91.12 580 VAL A C 1
ATOM 4652 O O . VAL A 1 580 ? 18.210 -4.948 -15.451 1.00 91.12 580 VAL A O 1
ATOM 4655 N N . GLY A 1 581 ? 16.173 -5.597 -16.105 1.00 92.06 581 GLY A N 1
ATOM 4656 C CA . GLY A 1 581 ? 15.553 -4.311 -15.845 1.00 92.06 581 GLY A CA 1
ATOM 4657 C C . GLY A 1 581 ? 14.232 -4.126 -16.573 1.00 92.06 581 GLY A C 1
ATOM 4658 O O . GLY A 1 581 ? 13.573 -5.082 -16.989 1.00 92.06 581 GLY A O 1
ATOM 4659 N N . ILE A 1 582 ? 13.867 -2.866 -16.753 1.00 93.50 582 ILE A N 1
ATOM 4660 C CA . ILE A 1 582 ? 12.641 -2.427 -17.410 1.00 93.50 582 ILE A CA 1
ATOM 4661 C C . ILE A 1 582 ? 12.964 -1.352 -18.442 1.00 93.50 582 ILE A C 1
ATOM 4663 O O . ILE A 1 582 ? 13.897 -0.558 -18.290 1.00 93.50 582 ILE A O 1
ATOM 4667 N N . VAL A 1 583 ? 12.158 -1.322 -19.494 1.00 92.25 583 VAL A N 1
ATOM 4668 C CA . VAL A 1 583 ? 12.218 -0.299 -20.531 1.00 92.25 583 VAL A CA 1
ATOM 4669 C C . VAL A 1 583 ? 10.848 0.346 -20.621 1.00 92.25 583 VAL A C 1
ATOM 4671 O O . VAL A 1 583 ? 9.832 -0.337 -20.739 1.00 92.25 583 VAL A O 1
ATOM 4674 N N . HIS A 1 584 ? 10.829 1.668 -20.570 1.00 91.19 584 HIS A N 1
ATOM 4675 C CA . HIS A 1 584 ? 9.623 2.460 -20.722 1.00 91.19 584 HIS A CA 1
ATOM 4676 C C . HIS A 1 584 ? 9.848 3.502 -21.806 1.00 91.19 584 HIS A C 1
ATOM 4678 O O . HIS A 1 584 ? 10.873 4.190 -21.805 1.00 91.19 584 HIS A O 1
ATOM 4684 N N . TRP A 1 585 ? 8.889 3.648 -22.715 1.00 90.81 585 TRP A N 1
ATOM 4685 C CA . TRP A 1 585 ? 8.929 4.739 -23.674 1.00 90.81 585 TRP A CA 1
ATOM 4686 C C . TRP A 1 585 ? 7.583 5.416 -23.863 1.00 90.81 585 TRP A C 1
ATOM 4688 O O . TRP A 1 585 ? 6.527 4.784 -23.881 1.00 90.81 585 TRP A O 1
ATOM 4698 N N . GLN A 1 586 ? 7.669 6.732 -24.032 1.00 87.88 586 GLN A N 1
ATOM 4699 C CA . GLN A 1 586 ? 6.559 7.628 -24.298 1.00 87.88 586 GLN A CA 1
ATOM 4700 C C . GLN A 1 586 ? 6.799 8.328 -25.632 1.00 87.88 586 GLN A C 1
ATOM 4702 O O . GLN A 1 586 ? 7.894 8.835 -25.898 1.00 87.88 586 GLN A O 1
ATOM 4707 N N . TRP A 1 587 ? 5.750 8.394 -26.442 1.00 83.69 587 TRP A N 1
ATOM 4708 C CA . TRP A 1 587 ? 5.753 9.034 -27.747 1.00 83.69 587 TRP A CA 1
ATOM 4709 C C . TRP A 1 587 ? 4.552 9.964 -27.902 1.00 83.69 587 TRP A C 1
ATOM 4711 O O . TRP A 1 587 ? 3.464 9.659 -27.412 1.00 83.69 587 TRP A O 1
ATOM 4721 N N . ARG A 1 588 ? 4.743 11.100 -28.580 1.00 83.81 588 ARG A N 1
ATOM 4722 C CA . ARG A 1 588 ? 3.671 12.051 -28.906 1.00 83.81 588 ARG A CA 1
ATOM 4723 C C . ARG A 1 588 ? 3.476 12.132 -30.412 1.00 83.81 588 ARG A C 1
ATOM 4725 O O . ARG A 1 588 ? 4.359 12.610 -31.123 1.00 83.81 588 ARG A O 1
ATOM 4732 N N . GLU A 1 589 ? 2.284 11.785 -30.868 1.00 77.62 589 GLU A N 1
ATOM 4733 C CA . GLU A 1 589 ? 1.831 12.102 -32.216 1.00 77.62 589 GLU A CA 1
ATOM 4734 C C . GLU A 1 589 ? 1.335 13.548 -32.239 1.00 77.62 589 GLU A C 1
ATOM 4736 O O . GLU A 1 589 ? 0.467 13.940 -31.447 1.00 77.62 589 GLU A O 1
ATOM 4741 N N . ARG A 1 590 ? 1.903 14.362 -33.132 1.00 71.88 590 ARG A N 1
ATOM 4742 C CA . ARG A 1 590 ? 1.297 15.648 -33.477 1.00 71.88 590 ARG A CA 1
ATOM 4743 C C . ARG A 1 590 ? 0.271 15.389 -34.576 1.00 71.88 590 ARG A C 1
ATOM 4745 O O . ARG A 1 590 ? 0.624 14.698 -35.531 1.00 71.88 590 ARG A O 1
ATOM 4752 N N . PRO A 1 591 ? -0.945 15.945 -34.487 1.00 66.31 591 PRO A N 1
ATOM 4753 C CA . PRO A 1 591 ? -1.841 15.961 -35.631 1.00 66.31 591 PRO A CA 1
ATOM 4754 C C . PRO A 1 591 ? -1.152 16.757 -36.748 1.00 66.31 591 PRO A C 1
ATOM 4756 O O . PRO A 1 591 ? -0.989 17.970 -36.649 1.00 66.31 591 PRO A O 1
ATOM 4759 N N . LEU A 1 592 ? -0.649 16.061 -37.765 1.00 59.41 592 LEU A N 1
ATOM 4760 C CA . LEU A 1 592 ? -0.270 16.690 -39.024 1.00 59.41 592 LEU A CA 1
ATOM 4761 C C . LEU A 1 592 ? -1.555 16.906 -39.830 1.00 59.41 592 LEU A C 1
ATOM 4763 O O . LEU A 1 592 ? -2.449 16.062 -39.809 1.00 59.41 592 LEU A O 1
ATOM 4767 N N . GLU A 1 593 ? -1.643 18.021 -40.556 1.00 57.59 593 GLU A N 1
ATOM 4768 C CA . GLU A 1 593 ? -2.780 18.342 -41.441 1.00 57.59 593 GLU A CA 1
ATOM 4769 C C . GLU A 1 593 ? -2.946 17.340 -42.603 1.00 57.59 593 GLU A C 1
ATOM 4771 O O . GLU A 1 593 ? -3.961 17.343 -43.293 1.00 57.59 593 GLU A O 1
ATOM 4776 N N . THR A 1 594 ? -1.982 16.436 -42.799 1.00 57.34 594 THR A N 1
ATOM 4777 C CA . THR A 1 594 ? -2.070 15.307 -43.729 1.00 57.34 594 THR A CA 1
ATOM 4778 C C . THR A 1 594 ? -1.985 14.002 -42.942 1.00 57.34 594 THR A C 1
ATOM 4780 O O . THR A 1 594 ? -1.182 13.881 -42.016 1.00 57.34 594 THR A O 1
ATOM 4783 N N . ALA A 1 595 ? -2.869 13.051 -43.264 1.00 51.88 595 ALA A N 1
ATOM 4784 C CA . ALA A 1 595 ? -3.053 11.811 -42.513 1.00 51.88 595 ALA A CA 1
ATOM 4785 C C . ALA A 1 595 ? -1.704 11.137 -42.182 1.00 51.88 595 ALA A C 1
ATOM 4787 O O . ALA A 1 595 ? -0.885 10.943 -43.086 1.00 51.88 595 ALA A O 1
ATOM 4788 N N . PRO A 1 596 ? -1.453 10.771 -40.913 1.00 53.16 596 PRO A N 1
ATOM 4789 C CA . PRO A 1 596 ? -0.172 10.218 -40.516 1.00 53.16 596 PRO A CA 1
ATOM 4790 C C . PRO A 1 596 ? -0.004 8.838 -41.150 1.00 53.16 596 PRO A C 1
ATOM 4792 O O . PRO A 1 596 ? -0.703 7.879 -40.815 1.00 53.16 596 PRO A O 1
ATOM 4795 N N . VAL A 1 597 ? 0.949 8.719 -42.073 1.00 57.69 597 VAL A N 1
ATOM 4796 C CA . VAL A 1 597 ? 1.465 7.411 -42.472 1.00 57.69 597 VAL A CA 1
ATOM 4797 C C . VAL A 1 597 ? 2.189 6.865 -41.247 1.00 57.69 597 VAL A C 1
ATOM 4799 O O . VAL A 1 597 ? 3.263 7.359 -40.900 1.00 57.69 597 VAL A O 1
ATOM 4802 N N . ARG A 1 598 ? 1.595 5.876 -40.561 1.00 67.62 598 ARG A N 1
ATOM 4803 C CA . ARG A 1 598 ? 2.293 5.127 -39.507 1.00 67.62 598 ARG A CA 1
ATOM 4804 C C . ARG A 1 598 ? 3.599 4.614 -40.097 1.00 67.62 598 ARG A C 1
ATOM 4806 O O . ARG A 1 598 ? 3.584 3.751 -40.977 1.00 67.62 598 ARG A O 1
ATOM 4813 N N . THR A 1 599 ? 4.718 5.169 -39.651 1.00 74.38 599 THR A N 1
ATOM 4814 C CA . THR A 1 599 ? 6.012 4.763 -40.187 1.00 74.38 599 THR A CA 1
ATOM 4815 C C . THR A 1 599 ? 6.362 3.365 -39.676 1.00 74.38 599 THR A C 1
ATOM 4817 O O . THR A 1 599 ? 5.847 2.903 -38.651 1.00 74.38 599 THR A O 1
ATOM 4820 N N . LEU A 1 600 ? 7.240 2.656 -40.387 1.00 72.62 600 LEU A N 1
ATOM 4821 C CA . LEU A 1 600 ? 7.710 1.335 -39.960 1.00 72.62 600 LEU A CA 1
ATOM 4822 C C . LEU A 1 600 ? 8.347 1.391 -38.558 1.00 72.62 600 LEU A C 1
ATOM 4824 O O . LEU A 1 600 ? 8.218 0.450 -37.772 1.00 72.62 600 LEU A O 1
ATOM 4828 N N . GLU A 1 601 ? 8.994 2.508 -38.228 1.00 77.44 601 GLU A N 1
ATOM 4829 C CA . GLU A 1 601 ? 9.583 2.790 -36.920 1.00 77.44 601 GLU A CA 1
ATOM 4830 C C . GLU A 1 601 ? 8.500 2.884 -35.842 1.00 77.44 601 GLU A C 1
ATOM 4832 O O . GLU A 1 601 ? 8.625 2.243 -34.802 1.00 77.44 601 GLU A O 1
ATOM 4837 N N . MET A 1 602 ? 7.402 3.602 -36.103 1.00 75.88 602 MET A N 1
ATOM 4838 C CA . MET A 1 602 ? 6.269 3.703 -35.177 1.00 75.88 602 MET A CA 1
ATOM 4839 C C . MET A 1 602 ? 5.609 2.341 -34.948 1.00 75.88 602 MET A C 1
ATOM 4841 O O . MET A 1 602 ? 5.397 1.948 -33.802 1.00 75.88 602 MET A O 1
ATOM 4845 N N . ASN A 1 603 ? 5.375 1.570 -36.013 1.00 83.44 603 ASN A N 1
ATOM 4846 C CA . ASN A 1 603 ? 4.865 0.204 -35.884 1.00 83.44 603 ASN A CA 1
ATOM 4847 C C . ASN A 1 603 ? 5.830 -0.669 -35.071 1.00 83.44 603 ASN A C 1
ATOM 4849 O O . ASN A 1 603 ? 5.400 -1.492 -34.269 1.00 83.44 603 ASN A O 1
ATOM 4853 N N . THR A 1 604 ? 7.143 -0.473 -35.211 1.00 82.38 604 THR A N 1
ATOM 4854 C CA . THR A 1 604 ? 8.128 -1.187 -34.388 1.00 82.38 604 THR A CA 1
ATOM 4855 C C . THR A 1 604 ? 8.045 -0.764 -32.924 1.00 82.38 604 THR A C 1
ATOM 4857 O O . THR A 1 604 ? 8.037 -1.625 -32.053 1.00 82.38 604 THR A O 1
ATOM 4860 N N . LEU A 1 605 ? 7.905 0.522 -32.612 1.00 81.31 605 LEU A N 1
ATOM 4861 C CA . LEU A 1 605 ? 7.757 0.983 -31.227 1.00 81.31 605 LEU A CA 1
ATOM 4862 C C . LEU A 1 605 ? 6.440 0.531 -30.576 1.00 81.31 605 LEU A C 1
ATOM 4864 O O . LEU A 1 605 ? 6.381 0.421 -29.356 1.00 81.31 605 LEU A O 1
ATOM 4868 N N . LEU A 1 606 ? 5.406 0.245 -31.368 1.00 82.25 606 LEU A N 1
ATOM 4869 C CA . LEU A 1 606 ? 4.101 -0.225 -30.891 1.00 82.25 606 LEU A CA 1
ATOM 4870 C C . LEU A 1 606 ? 3.965 -1.757 -30.860 1.00 82.25 606 LEU A C 1
ATOM 4872 O O . LEU A 1 606 ? 2.905 -2.275 -30.509 1.00 82.25 606 LEU A O 1
ATOM 4876 N N . GLY A 1 607 ? 5.012 -2.506 -31.220 1.00 84.19 607 GLY A N 1
ATOM 4877 C CA . GLY A 1 607 ? 4.931 -3.969 -31.268 1.00 84.19 607 GLY A CA 1
ATOM 4878 C C . GLY A 1 607 ? 4.216 -4.528 -32.502 1.00 84.19 607 GLY A C 1
ATOM 4879 O O . GLY A 1 607 ? 3.822 -5.694 -32.508 1.00 84.19 607 GLY A O 1
ATOM 4880 N N . GLU A 1 608 ? 3.993 -3.717 -33.531 1.00 88.75 608 GLU A N 1
ATOM 4881 C CA . GLU A 1 608 ? 3.243 -4.055 -34.748 1.00 88.75 608 GLU A CA 1
ATOM 4882 C C . GLU A 1 608 ? 4.149 -4.453 -35.928 1.00 88.75 608 GLU A C 1
ATOM 4884 O O . GLU A 1 608 ? 3.658 -4.973 -36.927 1.00 88.75 608 GLU A O 1
ATOM 4889 N N . SER A 1 609 ? 5.469 -4.246 -35.838 1.00 90.69 609 SER A N 1
ATOM 4890 C CA . SER A 1 609 ? 6.395 -4.649 -36.905 1.00 90.69 609 SER A CA 1
ATOM 4891 C C . SER A 1 609 ? 6.775 -6.132 -36.851 1.00 90.69 609 SER A C 1
ATOM 4893 O O . SER A 1 609 ? 6.716 -6.781 -35.806 1.00 90.69 609 SER A O 1
ATOM 4895 N N . LYS A 1 610 ? 7.252 -6.655 -37.988 1.00 91.69 610 LYS A N 1
ATOM 4896 C CA . LYS A 1 610 ? 7.769 -8.030 -38.130 1.00 91.69 610 LYS A CA 1
ATOM 4897 C C . LYS A 1 610 ? 9.019 -8.331 -37.293 1.00 91.69 610 LYS A C 1
ATOM 4899 O O . LYS A 1 610 ? 9.414 -9.488 -37.188 1.00 91.69 610 LYS A O 1
ATOM 4904 N N . ASP A 1 611 ? 9.658 -7.299 -36.743 1.00 91.94 611 ASP A N 1
ATOM 4905 C CA . ASP A 1 611 ? 10.842 -7.455 -35.895 1.00 91.94 611 ASP A CA 1
ATOM 4906 C C . ASP A 1 611 ? 10.477 -8.046 -34.524 1.00 91.94 611 ASP A C 1
ATOM 4908 O O . ASP A 1 611 ? 11.328 -8.622 -33.845 1.00 91.94 611 ASP A O 1
ATOM 4912 N N . TRP A 1 612 ? 9.200 -7.955 -34.142 1.00 94.44 612 TRP A N 1
ATOM 4913 C CA . TRP A 1 612 ? 8.659 -8.584 -32.949 1.00 94.44 612 TRP A CA 1
ATOM 4914 C C . TRP A 1 612 ? 8.295 -10.038 -33.215 1.00 94.44 612 TRP A C 1
ATOM 4916 O O . TRP A 1 612 ? 7.385 -10.340 -33.987 1.00 94.44 612 TRP A O 1
ATOM 4926 N N . LYS A 1 613 ? 8.976 -10.949 -32.525 1.00 96.12 613 LYS A N 1
ATOM 4927 C CA . LYS A 1 613 ? 8.725 -12.388 -32.612 1.00 96.12 613 LYS A CA 1
ATOM 4928 C C . LYS A 1 613 ? 7.990 -12.853 -31.366 1.00 96.12 613 LYS A C 1
ATOM 4930 O O . LYS A 1 613 ? 8.392 -12.515 -30.254 1.00 96.12 613 LYS A O 1
ATOM 4935 N N . VAL A 1 614 ? 6.921 -13.622 -31.551 1.00 95.50 614 VAL A N 1
ATOM 4936 C CA . VAL A 1 614 ? 6.244 -14.280 -30.429 1.00 95.50 614 VAL A CA 1
ATOM 4937 C C . VAL A 1 614 ? 7.176 -15.346 -29.870 1.00 95.50 614 VAL A C 1
ATOM 4939 O O . VAL A 1 614 ? 7.765 -16.123 -30.620 1.00 95.50 614 VAL A O 1
ATOM 4942 N N . ASN A 1 615 ? 7.340 -15.344 -28.557 1.00 96.31 615 ASN A N 1
ATOM 4943 C CA . ASN A 1 615 ? 8.160 -16.303 -27.842 1.00 96.31 615 ASN A CA 1
ATOM 4944 C C . ASN A 1 615 ? 7.526 -16.599 -26.483 1.00 96.31 615 ASN A C 1
ATOM 4946 O O . ASN A 1 615 ? 6.685 -15.838 -26.000 1.00 96.31 615 ASN A O 1
ATOM 4950 N N . SER A 1 616 ? 7.964 -17.681 -25.857 1.00 95.62 616 SER A N 1
ATOM 4951 C CA . SER A 1 616 ? 7.545 -18.070 -24.519 1.00 95.62 616 SER A CA 1
ATOM 4952 C C . SER A 1 616 ? 8.715 -18.659 -23.751 1.00 95.62 616 SER A C 1
ATOM 4954 O O . SER A 1 616 ? 9.565 -19.330 -24.337 1.00 95.62 616 SER A O 1
ATOM 4956 N N . GLY A 1 617 ? 8.751 -18.466 -22.438 1.00 93.88 617 GLY A N 1
ATOM 4957 C CA . GLY A 1 617 ? 9.838 -19.005 -21.632 1.00 93.88 617 GLY A CA 1
ATOM 4958 C C . GLY A 1 617 ? 9.619 -18.899 -20.133 1.00 93.88 617 GLY A C 1
ATOM 4959 O O . GLY A 1 617 ? 8.674 -18.266 -19.660 1.00 93.88 617 GLY A O 1
ATOM 4960 N N . LEU A 1 618 ? 10.530 -19.535 -19.396 1.00 93.50 618 LEU A N 1
ATOM 4961 C CA . LEU A 1 618 ? 10.721 -19.308 -17.967 1.00 93.50 618 LEU A CA 1
ATOM 4962 C C . LEU A 1 618 ? 11.621 -18.094 -17.775 1.00 93.50 618 LEU A C 1
ATOM 4964 O O . LEU A 1 618 ? 12.580 -17.916 -18.525 1.00 93.50 618 LEU A O 1
ATOM 4968 N N . TRP A 1 619 ? 11.339 -17.280 -16.767 1.00 91.62 619 TRP A N 1
ATOM 4969 C CA . TRP A 1 619 ? 12.162 -16.124 -16.448 1.00 91.62 619 TRP A CA 1
ATOM 4970 C C . TRP A 1 619 ? 12.182 -15.840 -14.950 1.00 91.62 619 TRP A C 1
ATOM 4972 O O . TRP A 1 619 ? 11.248 -16.196 -14.224 1.00 91.62 619 TRP A O 1
ATOM 4982 N N . GLY A 1 620 ? 13.253 -15.200 -14.485 1.00 83.19 620 GLY A N 1
ATOM 4983 C CA . GLY A 1 620 ? 13.365 -14.757 -13.099 1.00 83.19 620 GLY A CA 1
ATOM 4984 C C . GLY A 1 620 ? 14.769 -14.398 -12.669 1.00 83.19 620 GLY A C 1
ATOM 4985 O O . GLY A 1 620 ? 15.596 -14.006 -13.523 1.00 83.19 620 GLY A O 1
#

InterPro domains:
  IPR010730 Heterokaryon incompatibility [PF06985] (85-244)
  IPR052895 Heterokaryon Regulation/Transcriptional Modulator [PTHR24148] (70-362)

Organism: NCBI:txid1851006

Nearest PDB structures (foldseek):
  2fg9-assembly1_A  TM=3.123E-01  e=8.446E-01  Bacteroides thetaiotaomicron VPI-5482
  3fzb-assembly1_I  TM=3.101E-01  e=1.795E+00  Lambdavirus lambda
  5jv4-assembly2_E  TM=1.732E-01  e=6.908E-01  Mycolicibacterium smegmatis
  3tgv-assembly2_D  TM=1.514E-01  e=6.631E+00  Vibrio cholerae O395